Protein AF-0000000080754321 (afdb_homodimer)

Sequence (688 aa):
MSAREPWYERDSRFIAAHQQPAGLLDLGLGRGIDSHRLLRGSGLFHEDILRGATLISPEQYLRLIDNAQRLLAADDTSFLFGQRLLPGHQGAASQALAQAGNLLEALRLLGELRALLCPLLSPRLVCDERYAYLYWLDSCGAGPSLRFLLEAHMAAATALGRRLSGERLPWRFHFRHAEPRCVEQYWVHLGEDLHFGSPCDLMRLPLDCLNRPLPQAAPTAGAVSRRQARAQLESAGPAASLLDRLYDWLLAHVREAPGLERAAEAFAMSPTTFKRKLRKHATSYQEQHDRARLHVALWLQQVKGYGNEAIASYLHFHDANNFRRSFKRWTGMPPSSLRQSLCGMSAREPWYERDSRFIAAHQQPAGLLDLGLGRGIDSHRLLRGSGLFHEDILRGATLISPEQYLRLIDNAQRLLAADDTSFLFGQRLLPGHQGAASQALAQAGNLLEALRLLGELRALLCPLLSPRLVCDERYAYLYWLDSCGAGPSLRFLLEAHMAAATALGRRLSGERLPWRFHFRHAEPRCVEQYWVHLGEDLHFGSPCDLMRLPLDCLNRPLPQAAPTAGAVSRRQARAQLESAGPAASLLDRLYDWLLAHVREAPGLERAAEAFAMSPTTFKRKLRKHATSYQEQHDRARLHVALWLQQVKGYGNEAIASYLHFHDANNFRRSFKRWTGMPPSSLRQSLCG

Solvent-accessible surface area (backbone atoms only — not comparable to full-atom values): 35772 Å² total; per-residue (Å²): 128,82,74,79,60,82,37,35,53,36,78,42,62,61,42,54,32,36,37,67,58,22,54,49,48,37,56,42,44,73,72,72,44,55,65,67,64,36,29,52,92,39,86,55,54,72,66,49,32,53,66,55,72,40,55,35,20,53,52,35,52,49,36,32,50,50,33,43,55,65,70,62,70,51,90,48,51,37,44,59,48,8,56,55,48,37,52,45,76,54,43,38,48,16,44,21,42,61,16,25,57,21,51,50,54,28,56,50,46,48,44,72,43,15,50,77,70,34,62,60,37,41,58,43,79,49,70,59,95,57,36,32,38,40,30,68,37,69,26,38,42,56,69,89,47,40,66,46,50,51,46,10,51,54,25,12,53,51,44,34,50,25,67,50,62,72,44,89,71,80,55,36,40,32,28,44,55,68,78,56,94,66,48,64,51,46,39,74,64,72,39,78,53,68,39,56,57,30,73,48,50,35,37,34,36,54,39,70,70,26,68,41,76,28,82,59,40,26,68,54,38,17,52,25,21,43,52,50,27,52,52,48,43,66,70,68,43,49,66,39,25,52,48,47,51,48,46,53,51,41,54,76,36,43,60,73,60,70,53,64,60,58,50,15,52,75,68,74,37,50,51,67,56,42,52,51,52,33,45,73,29,72,46,47,69,65,58,52,53,50,48,40,50,49,53,50,49,49,43,38,35,72,68,67,61,45,51,63,58,56,45,13,56,61,54,59,37,93,38,45,66,57,35,42,52,48,44,22,68,73,43,73,43,54,67,80,58,42,62,58,65,74,73,96,127,86,72,78,62,81,36,34,52,36,79,40,62,63,44,54,33,37,38,66,57,23,52,50,50,37,55,42,44,74,72,72,44,56,65,66,63,37,30,50,92,40,86,55,54,72,65,47,33,55,66,56,72,39,55,34,19,52,51,35,51,48,36,31,50,50,32,44,55,66,72,62,70,50,90,49,50,37,44,59,49,8,56,55,50,36,54,46,76,56,44,37,48,16,44,21,44,61,16,24,56,19,51,50,54,27,54,50,46,48,42,73,42,15,52,77,72,35,63,60,38,41,58,43,80,50,70,59,95,58,36,32,38,41,32,68,38,70,26,39,43,56,69,90,47,40,65,47,49,49,47,10,50,54,23,10,53,51,45,32,49,26,66,49,62,71,44,87,70,80,58,36,40,31,29,44,55,67,78,59,92,66,48,64,50,46,38,74,64,72,40,78,53,68,40,56,58,31,73,48,52,36,38,35,35,53,39,71,70,26,68,41,75,28,82,60,42,25,67,55,38,18,52,26,20,42,52,48,27,50,52,47,42,66,70,67,42,50,64,40,26,51,49,48,51,48,48,53,51,42,55,76,36,46,59,73,60,70,53,64,60,57,52,15,51,74,69,74,39,50,52,68,56,41,52,51,54,33,44,72,28,72,47,45,68,65,59,53,50,51,47,43,51,48,53,50,48,49,43,38,36,72,69,68,61,44,51,63,57,56,45,13,55,62,53,60,37,94,38,44,64,58,35,43,53,48,44,23,69,73,43,72,43,55,69,81,59,42,63,57,64,75,74,96

Organism: Azotobacter vinelandii (strain DJ / ATCC BAA-1303) (NCBI:txid322710)

Nearest PDB structures (foldseek):
  5chh-assembly1_A  TM=4.854E-01  e=9.486E-11  Pseudomonas aeruginosa
  3mkl-assembly2_B  TM=9.038E-01  e=7.976E-05  Escherichia coli K-12
  3mkl-assembly1_A  TM=8.830E-01  e=1.385E-04  Escherichia coli K-12
  6p7r-assembly1_A  TM=6.945E-01  e=2.415E-03  Vibrio cholerae
  4mlo-assembly1_A  TM=4.747E-01  e=1.976E-03  Vibrio cholerae

Secondary structure (DSSP, 8-state):
-----SSB-TT---EETTTHHHHHHHHHHHTT--HHHHTTTTT--HHHHHTS--EE-HHHHHHHHHHHHHHH--TTHHHHHHTTTSSTT-THHHHHHHT-SBHHHHHHHHHHTHHHH-TTEEEEEEE-SSEEEEEEEESS--GGGHHHHHHHHHHHHHHHHHHHHSS----EEE-SSPPPTTHHHHHHHT-S-EE-S-SS-EEEEEHHHHHSBPTT--HHHHHHHHHHHHHHHHHHS-SSBHHHHHHHHHHHTTTT---HHHHHHHTTS-HHHHHHHHHHTT--HHHHHHHHHHHHHHHHHHTT---HHHHHHHTT-SSHHHHHHHHHHHHSS-THHHHHHHH-/-----SSB-TT---EETTTHHHHHHHHHHHTT--HHHHTTTTT--HHHHHTS--EE-HHHHHHHHHHHHHHH--TTHHHHHHTTTSSTT-THHHHHHHT-SBHHHHHHHHHHTHHHH-TTEEEEEEE-SSEEEEEEEESS--GGGHHHHHHHHHHHHHHHHHHHHSS----EEE-SSPPPTTHHHHHHHT-S-EE-S-SS-EEEEEHHHHHSBPTT--HHHHHHHHHHHHHHHHHHS-SSBHHHHHHHHHHHTTTT---HHHHHHHTTS-HHHHHHHHHHTT--HHHHHHHHHHHHHHHHHHTS---HHHHHHHTT-SSHHHHHHHHHHHHSS-THHHHHHH--

pLDDT: mean 91.53, std 8.76, range [32.69, 97.94]

Radius of gyration: 29.68 Å; Cα contacts (8 Å, |Δi|>4): 1137; chains: 2; bounding box: 52×94×69 Å

Structure (mmCIF, N/CA/C/O backbone):
data_AF-0000000080754321-model_v1
#
loop_
_entity.id
_entity.type
_entity.pdbx_description
1 polymer 'Transcriptional regulator, AraC family'
#
loop_
_atom_site.group_PDB
_atom_site.id
_atom_site.type_symbol
_atom_site.label_atom_id
_atom_site.label_alt_id
_atom_site.label_comp_id
_atom_site.label_asym_id
_atom_site.label_entity_id
_atom_site.label_seq_id
_atom_site.pdbx_PDB_ins_code
_atom_site.Cartn_x
_atom_site.Cartn_y
_atom_site.Cartn_z
_atom_site.occupancy
_atom_site.B_iso_or_equiv
_atom_site.auth_seq_id
_atom_site.auth_comp_id
_atom_site.auth_asym_id
_atom_site.auth_atom_id
_atom_site.pdbx_PDB_model_num
ATOM 1 N N . MET A 1 1 ? 10.539 7.031 37.094 1 33 1 MET A N 1
ATOM 2 C CA . MET A 1 1 ? 10.281 6.637 35.719 1 33 1 MET A CA 1
ATOM 3 C C . MET A 1 1 ? 9.648 7.781 34.938 1 33 1 MET A C 1
ATOM 5 O O . MET A 1 1 ? 8.594 8.297 35.312 1 33 1 MET A O 1
ATOM 9 N N . SER A 1 2 ? 10.305 8.711 34.438 1 42.03 2 SER A N 1
ATOM 10 C CA . SER A 1 2 ? 9.867 10.008 33.906 1 42.03 2 SER A CA 1
ATOM 11 C C . SER A 1 2 ? 8.648 9.867 33 1 42.03 2 SER A C 1
ATOM 13 O O . SER A 1 2 ? 8.625 9.023 32.125 1 42.03 2 SER A O 1
ATOM 15 N N . ALA A 1 3 ? 7.582 10.055 33.438 1 51.84 3 ALA A N 1
ATOM 16 C CA . ALA A 1 3 ? 6.254 9.891 32.875 1 51.84 3 ALA A CA 1
ATOM 17 C C . ALA A 1 3 ? 6.238 10.344 31.406 1 51.84 3 ALA A C 1
ATOM 19 O O . ALA A 1 3 ? 6.703 11.438 31.078 1 51.84 3 ALA A O 1
ATOM 20 N N . ARG A 1 4 ? 6.25 9.469 30.469 1 64.88 4 ARG A N 1
ATOM 21 C CA . ARG A 1 4 ? 6.172 9.719 29.031 1 64.88 4 ARG A CA 1
ATOM 22 C C . ARG A 1 4 ? 5.137 10.797 28.719 1 64.88 4 ARG A C 1
ATOM 24 O O . ARG A 1 4 ? 3.988 10.711 29.156 1 64.88 4 ARG A O 1
ATOM 31 N N . GLU A 1 5 ? 5.637 11.992 28.281 1 77.94 5 GLU A N 1
ATOM 32 C CA . GLU A 1 5 ? 4.754 13.102 27.938 1 77.94 5 GLU A CA 1
ATOM 33 C C . GLU A 1 5 ? 3.664 12.656 26.953 1 77.94 5 GLU A C 1
ATOM 35 O O . GLU A 1 5 ? 3.91 11.828 26.078 1 77.94 5 GLU A O 1
ATOM 40 N N . PRO A 1 6 ? 2.469 13.117 27.141 1 88 6 PRO A N 1
ATOM 41 C CA . PRO A 1 6 ? 1.336 12.719 26.312 1 88 6 PRO A CA 1
ATOM 42 C C . PRO A 1 6 ? 1.397 13.32 24.906 1 88 6 PRO A C 1
ATOM 44 O O . PRO A 1 6 ? 0.419 13.25 24.156 1 88 6 PRO A O 1
ATOM 47 N N . TRP A 1 7 ? 2.551 14.047 24.672 1 94.81 7 TRP A N 1
ATOM 48 C CA . TRP A 1 7 ? 2.791 14.602 23.344 1 94.81 7 TRP A CA 1
ATOM 49 C C . TRP A 1 7 ? 4.23 14.359 22.891 1 94.81 7 TRP A C 1
ATOM 51 O O . TRP A 1 7 ? 5.098 14.062 23.719 1 94.81 7 TRP A O 1
ATOM 61 N N . TYR A 1 8 ? 4.418 14.391 21.594 1 95.12 8 TYR A N 1
ATOM 62 C CA . TYR A 1 8 ? 5.793 14.305 21.109 1 95.12 8 TYR A CA 1
ATOM 63 C C . TYR A 1 8 ? 6.367 15.688 20.844 1 95.12 8 TYR A C 1
ATOM 65 O O . TYR A 1 8 ? 5.621 16.641 20.625 1 95.12 8 TYR A O 1
ATOM 73 N N . GLU A 1 9 ? 7.664 15.789 20.969 1 96 9 GLU A N 1
ATOM 74 C CA . GLU A 1 9 ? 8.406 17.016 20.734 1 96 9 GLU A CA 1
ATOM 75 C C . GLU A 1 9 ? 9.445 16.844 19.625 1 96 9 GLU A C 1
ATOM 77 O O . GLU A 1 9 ? 9.484 15.805 18.969 1 96 9 GLU A O 1
ATOM 82 N N . ARG A 1 10 ? 10.148 17.891 19.391 1 95.44 10 ARG A N 1
ATOM 83 C CA . ARG A 1 10 ? 11.094 17.953 18.281 1 95.44 10 ARG A CA 1
ATOM 84 C C . ARG A 1 10 ? 12.195 16.922 18.438 1 95.44 10 ARG A C 1
ATOM 86 O O . ARG A 1 10 ? 12.742 16.422 17.453 1 95.44 10 ARG A O 1
ATOM 93 N N . ASP A 1 11 ? 12.508 16.422 19.641 1 94.81 11 ASP A N 1
ATOM 94 C CA . ASP A 1 11 ? 13.594 15.484 19.891 1 94.81 11 ASP A CA 1
ATOM 95 C C . ASP A 1 11 ? 13.047 14.086 20.203 1 94.81 11 ASP A C 1
ATOM 97 O O . ASP A 1 11 ? 13.812 13.18 20.531 1 94.81 11 ASP A O 1
ATOM 101 N N . SER A 1 12 ? 11.711 13.906 20.156 1 95.12 12 SER A N 1
ATOM 102 C CA . SER A 1 12 ? 11.117 12.602 20.406 1 95.12 12 SER A CA 1
ATOM 103 C C . SER A 1 12 ? 11.391 11.641 19.25 1 95.12 12 SER A C 1
ATOM 105 O O . SER A 1 12 ? 11.07 11.938 18.094 1 95.12 12 SER A O 1
ATOM 107 N N . ARG A 1 13 ? 11.984 10.523 19.531 1 94.69 13 ARG A N 1
ATOM 108 C CA . ARG A 1 13 ? 12.297 9.547 18.484 1 94.69 13 ARG A CA 1
ATOM 109 C C . ARG A 1 13 ? 11.141 8.578 18.266 1 94.69 13 ARG A C 1
ATOM 111 O O . ARG A 1 13 ? 10.984 7.613 19.016 1 94.69 13 ARG A O 1
ATOM 118 N N . PHE A 1 14 ? 10.305 8.836 17.25 1 93.62 14 PHE A N 1
ATOM 119 C CA . PHE A 1 14 ? 9.148 7.977 17.016 1 93.62 14 PHE A CA 1
ATOM 120 C C . PHE A 1 14 ? 8.898 7.777 15.531 1 93.62 14 PHE A C 1
ATOM 122 O O . PHE A 1 14 ? 8.055 6.973 15.141 1 93.62 14 PHE A O 1
ATOM 129 N N . ILE A 1 15 ? 9.594 8.531 14.672 1 94.62 15 ILE A N 1
ATOM 130 C CA . ILE A 1 15 ? 9.398 8.445 13.227 1 94.62 15 ILE A CA 1
ATOM 131 C C . ILE A 1 15 ? 10.227 7.297 12.656 1 94.62 15 ILE A C 1
ATOM 133 O O . ILE A 1 15 ? 11.438 7.234 12.867 1 94.62 15 ILE A O 1
ATOM 137 N N . ALA A 1 16 ? 9.586 6.426 11.992 1 92.94 16 ALA A N 1
ATOM 138 C CA . ALA A 1 16 ? 10.312 5.324 11.359 1 92.94 16 ALA A CA 1
ATOM 139 C C . ALA A 1 16 ? 11.203 5.824 10.227 1 92.94 16 ALA A C 1
ATOM 141 O O . ALA A 1 16 ? 10.703 6.32 9.219 1 92.94 16 ALA A O 1
ATOM 142 N N . ALA A 1 17 ? 12.5 5.586 10.289 1 95 17 ALA A N 1
ATOM 143 C CA . ALA A 1 17 ? 13.469 6.125 9.336 1 95 17 ALA A CA 1
ATOM 144 C C . ALA A 1 17 ? 13.289 5.492 7.957 1 95 17 ALA A C 1
ATOM 146 O O . ALA A 1 17 ? 13.586 6.121 6.938 1 95 17 ALA A O 1
ATOM 147 N N . HIS A 1 18 ? 12.75 4.289 7.93 1 93 18 HIS A N 1
ATOM 148 C CA . HIS A 1 18 ? 12.68 3.543 6.68 1 93 18 HIS A CA 1
ATOM 149 C C . HIS A 1 18 ? 11.43 3.906 5.887 1 93 18 HIS A C 1
ATOM 151 O O . HIS A 1 18 ? 11.227 3.398 4.781 1 93 18 HIS A O 1
ATOM 157 N N . GLN A 1 19 ? 10.617 4.754 6.332 1 92.44 19 GLN A N 1
ATOM 158 C CA . GLN A 1 19 ? 9.406 5.168 5.637 1 92.44 19 GLN A CA 1
ATOM 159 C C . GLN A 1 19 ? 9.617 6.492 4.906 1 92.44 19 GLN A C 1
ATOM 161 O O . GLN A 1 19 ? 10.438 6.578 3.99 1 92.44 19 GLN A O 1
ATOM 166 N N . GLN A 1 20 ? 9.094 7.602 5.379 1 94.25 20 GLN A N 1
ATOM 167 C CA . GLN A 1 20 ? 9.133 8.867 4.656 1 94.25 20 GLN A CA 1
ATOM 168 C C . GLN A 1 20 ? 10.57 9.375 4.516 1 94.25 20 GLN A C 1
ATOM 170 O O . GLN A 1 20 ? 10.984 9.789 3.432 1 94.25 20 GLN A O 1
ATOM 175 N N . PRO A 1 21 ? 11.398 9.305 5.602 1 95.69 21 PRO A N 1
ATOM 176 C CA . PRO A 1 21 ? 12.781 9.742 5.414 1 95.69 21 PRO A CA 1
ATOM 177 C C . PRO A 1 21 ? 13.508 8.945 4.336 1 95.69 21 PRO A C 1
ATOM 179 O O . PRO A 1 21 ? 14.289 9.508 3.562 1 95.69 21 PRO A O 1
ATOM 182 N N . ALA A 1 22 ? 13.242 7.66 4.281 1 94.56 22 ALA A N 1
ATOM 183 C CA . ALA A 1 22 ? 13.859 6.816 3.258 1 94.56 22 ALA A CA 1
ATOM 184 C C . ALA A 1 22 ? 13.445 7.27 1.858 1 94.56 22 ALA A C 1
ATOM 186 O O . ALA A 1 22 ? 14.234 7.18 0.915 1 94.56 22 ALA A O 1
ATOM 187 N N . GLY A 1 23 ? 12.18 7.668 1.757 1 92.94 23 GLY A N 1
ATOM 188 C CA . GLY A 1 23 ? 11.719 8.18 0.479 1 92.94 23 GLY A CA 1
ATOM 189 C C . GLY A 1 23 ? 12.492 9.398 0.007 1 92.94 23 GLY A C 1
ATOM 190 O O . GLY A 1 23 ? 12.812 9.516 -1.177 1 92.94 23 GLY A O 1
ATOM 191 N N . LEU A 1 24 ? 12.742 10.305 0.904 1 94.69 24 LEU A N 1
ATOM 192 C CA . LEU A 1 24 ? 13.531 11.484 0.569 1 94.69 24 LEU A CA 1
ATOM 193 C C . LEU A 1 24 ? 14.977 11.109 0.253 1 94.69 24 LEU A C 1
ATOM 195 O O . LEU A 1 24 ? 15.578 11.656 -0.671 1 94.69 24 LEU A O 1
ATOM 199 N N . LEU A 1 25 ? 15.484 10.203 1.042 1 94.75 25 LEU A N 1
ATOM 200 C CA . LEU A 1 25 ? 16.828 9.711 0.792 1 94.75 25 LEU A CA 1
ATOM 201 C C . LEU A 1 25 ? 16.938 9.117 -0.608 1 94.75 25 LEU A C 1
ATOM 203 O O . LEU A 1 25 ? 17.875 9.422 -1.346 1 94.75 25 LEU A O 1
ATOM 207 N N . ASP A 1 26 ? 15.977 8.289 -0.969 1 93.5 26 ASP A N 1
ATOM 208 C CA . ASP A 1 26 ? 15.969 7.637 -2.275 1 93.5 26 ASP A CA 1
ATOM 209 C C . ASP A 1 26 ? 15.898 8.664 -3.402 1 93.5 26 ASP A C 1
ATOM 211 O O . ASP A 1 26 ? 16.516 8.484 -4.453 1 93.5 26 ASP A O 1
ATOM 215 N N . LEU A 1 27 ? 15.109 9.711 -3.215 1 92.12 27 LEU A N 1
ATOM 216 C CA . LEU A 1 27 ? 15.039 10.781 -4.199 1 92.12 27 LEU A CA 1
ATOM 217 C C . LEU A 1 27 ? 16.406 11.414 -4.422 1 92.12 27 LEU A C 1
ATOM 219 O O . LEU A 1 27 ? 16.812 11.656 -5.562 1 92.12 27 LEU A O 1
ATOM 223 N N . GLY A 1 28 ? 17.141 11.695 -3.326 1 93.38 28 GLY A N 1
ATOM 224 C CA . GLY A 1 28 ? 18.484 12.242 -3.439 1 93.38 28 GLY A CA 1
ATOM 225 C C . GLY A 1 28 ? 19.469 11.297 -4.109 1 93.38 28 GLY A C 1
ATOM 226 O O . GLY A 1 28 ? 20.234 11.703 -4.984 1 93.38 28 GLY A O 1
ATOM 227 N N . LEU A 1 29 ? 19.375 10.016 -3.697 1 91.75 29 LEU A N 1
ATOM 228 C CA . LEU A 1 29 ? 20.25 9 -4.285 1 91.75 29 LEU A CA 1
ATOM 229 C C . LEU A 1 29 ? 20 8.875 -5.781 1 91.75 29 LEU A C 1
ATOM 231 O O . LEU A 1 29 ? 20.938 8.734 -6.562 1 91.75 29 LEU A O 1
ATOM 235 N N . GLY A 1 30 ? 18.766 8.938 -6.102 1 88.38 30 GLY A N 1
ATOM 236 C CA . GLY A 1 30 ? 18.391 8.836 -7.504 1 88.38 30 GLY A CA 1
ATOM 237 C C . GLY A 1 30 ? 18.953 9.961 -8.352 1 88.38 30 GLY A C 1
ATOM 238 O O . GLY A 1 30 ? 19.125 9.812 -9.562 1 88.38 30 GLY A O 1
ATOM 239 N N . ARG A 1 31 ? 19.297 11.07 -7.75 1 90.31 31 ARG A N 1
ATOM 240 C CA . ARG A 1 31 ? 19.859 12.227 -8.453 1 90.31 31 ARG A CA 1
ATOM 241 C C . ARG A 1 31 ? 21.375 12.273 -8.305 1 90.31 31 ARG A C 1
ATOM 243 O O . ARG A 1 31 ? 22 13.312 -8.555 1 90.31 31 ARG A O 1
ATOM 250 N N . GLY A 1 32 ? 21.938 11.242 -7.746 1 91.25 32 GLY A N 1
ATOM 251 C CA . GLY A 1 32 ? 23.375 11.086 -7.711 1 91.25 32 GLY A CA 1
ATOM 252 C C . GLY A 1 32 ? 24.016 11.656 -6.457 1 91.25 32 GLY A C 1
ATOM 253 O O . GLY A 1 32 ? 25.234 11.797 -6.383 1 91.25 32 GLY A O 1
ATOM 254 N N . ILE A 1 33 ? 23.234 12.023 -5.48 1 94.88 33 ILE A N 1
ATOM 255 C CA . ILE A 1 33 ? 23.781 12.578 -4.246 1 94.88 33 ILE A CA 1
ATOM 256 C C . ILE A 1 33 ? 24.141 11.438 -3.293 1 94.88 33 ILE A C 1
ATOM 258 O O . ILE A 1 33 ? 23.391 10.477 -3.145 1 94.88 33 ILE A O 1
ATOM 262 N N . ASP A 1 34 ? 25.266 11.602 -2.637 1 95.06 34 ASP A N 1
ATOM 263 C CA . ASP A 1 34 ? 25.75 10.602 -1.698 1 95.06 34 ASP A CA 1
ATOM 264 C C . ASP A 1 34 ? 24.906 10.586 -0.423 1 95.06 34 ASP A C 1
ATOM 266 O O . ASP A 1 34 ? 24.547 11.641 0.099 1 95.06 34 ASP A O 1
ATOM 270 N N . SER A 1 35 ? 24.719 9.352 0.048 1 94.81 35 SER A N 1
ATOM 271 C CA . SER A 1 35 ? 23.922 9.203 1.251 1 94.81 35 SER A CA 1
ATOM 272 C C . SER A 1 35 ? 24.547 9.906 2.441 1 94.81 35 SER A C 1
ATOM 274 O O . SER A 1 35 ? 23.859 10.492 3.271 1 94.81 35 SER A O 1
ATOM 276 N N . HIS A 1 36 ? 25.812 9.938 2.531 1 95.69 36 HIS A N 1
ATOM 277 C CA . HIS A 1 36 ? 26.516 10.578 3.635 1 95.69 36 HIS A CA 1
ATOM 278 C C . HIS A 1 36 ? 26.266 12.086 3.65 1 95.69 36 HIS A C 1
ATOM 280 O O . HIS A 1 36 ? 26.156 12.688 4.719 1 95.69 36 HIS A O 1
ATOM 286 N N . ARG A 1 37 ? 26.219 12.617 2.51 1 96.75 37 ARG A N 1
ATOM 287 C CA . ARG A 1 37 ? 25.969 14.047 2.418 1 96.75 37 ARG A CA 1
ATOM 288 C C . ARG A 1 37 ? 24.531 14.383 2.812 1 96.75 37 ARG A C 1
ATOM 290 O O . ARG A 1 37 ? 24.297 15.367 3.512 1 96.75 37 ARG A O 1
ATOM 297 N N . LEU A 1 38 ? 23.625 13.547 2.383 1 96.25 38 LEU A N 1
ATOM 298 C CA . LEU A 1 38 ? 22.219 13.758 2.678 1 96.25 38 LEU A CA 1
ATOM 299 C C . LEU A 1 38 ? 21.953 13.625 4.172 1 96.25 38 LEU A C 1
ATOM 301 O O . LEU A 1 38 ? 21.078 14.305 4.715 1 96.25 38 LEU A O 1
ATOM 305 N N . LEU A 1 39 ? 22.781 12.758 4.812 1 97.06 39 LEU A N 1
ATOM 306 C CA . LEU A 1 39 ? 22.5 12.438 6.207 1 97.06 39 LEU A CA 1
ATOM 307 C C . LEU A 1 39 ? 23.453 13.195 7.133 1 97.06 39 LEU A C 1
ATOM 309 O O . LEU A 1 39 ? 23.406 13.008 8.352 1 97.06 39 LEU A O 1
ATOM 313 N N . ARG A 1 40 ? 24.172 14.07 6.562 1 96.56 40 ARG A N 1
ATOM 314 C CA . ARG A 1 40 ? 25.156 14.805 7.352 1 96.56 40 ARG A CA 1
ATOM 315 C C . ARG A 1 40 ? 24.484 15.602 8.461 1 96.56 40 ARG A C 1
ATOM 317 O O . ARG A 1 40 ? 23.5 16.328 8.211 1 96.56 40 ARG A O 1
ATOM 324 N N . GLY A 1 41 ? 24.969 15.422 9.688 1 95.75 41 GLY A N 1
ATOM 325 C CA . GLY A 1 41 ? 24.469 16.203 10.812 1 95.75 41 GLY A CA 1
ATOM 326 C C . GLY A 1 41 ? 23.234 15.602 11.461 1 95.75 41 GLY A C 1
ATOM 327 O O . GLY A 1 41 ? 22.75 16.094 12.477 1 95.75 41 GLY A O 1
ATOM 328 N N . SER A 1 42 ? 22.656 14.516 10.883 1 94.19 42 SER A N 1
ATOM 329 C CA . SER A 1 42 ? 21.453 13.891 11.422 1 94.19 42 SER A CA 1
ATOM 330 C C . SER A 1 42 ? 21.797 12.828 12.461 1 94.19 42 SER A C 1
ATOM 332 O O . SER A 1 42 ? 20.922 12.383 13.211 1 94.19 42 SER A O 1
ATOM 334 N N . GLY A 1 43 ? 23.031 12.414 12.469 1 93.75 43 GLY A N 1
ATOM 335 C CA . GLY A 1 43 ? 23.438 11.32 13.344 1 93.75 43 GLY A CA 1
ATOM 336 C C . GLY A 1 43 ? 23.031 9.953 12.812 1 93.75 43 GLY A C 1
ATOM 337 O O . GLY A 1 43 ? 23.078 8.961 13.539 1 93.75 43 GLY A O 1
ATOM 338 N N . LEU A 1 44 ? 22.609 9.93 11.617 1 93.94 44 LEU A N 1
ATOM 339 C CA . LEU A 1 44 ? 22.156 8.688 11.008 1 93.94 44 LEU A CA 1
ATOM 340 C C . LEU A 1 44 ? 23.094 8.266 9.883 1 93.94 44 LEU A C 1
ATOM 342 O O . LEU A 1 44 ? 23.719 9.109 9.242 1 93.94 44 LEU A O 1
ATOM 346 N N . PHE A 1 45 ? 23.219 6.965 9.727 1 94.38 45 PHE A N 1
ATOM 347 C CA . PHE A 1 45 ? 23.844 6.375 8.555 1 94.38 45 PHE A CA 1
ATOM 348 C C . PHE A 1 45 ? 22.828 5.613 7.715 1 94.38 45 PHE A C 1
ATOM 350 O O . PHE A 1 45 ? 21.766 5.238 8.211 1 94.38 45 PHE A O 1
ATOM 357 N N . HIS A 1 46 ? 23.234 5.48 6.473 1 94.56 46 HIS A N 1
ATOM 358 C CA . HIS A 1 46 ? 22.344 4.785 5.559 1 94.56 46 HIS A CA 1
ATOM 359 C C . HIS A 1 46 ? 22 3.396 6.078 1 94.56 46 HIS A C 1
ATOM 361 O O . HIS A 1 46 ? 20.844 2.955 5.965 1 94.56 46 HIS A O 1
ATOM 367 N N . GLU A 1 47 ? 22.844 2.742 6.711 1 93.44 47 GLU A N 1
ATOM 368 C CA . GLU A 1 47 ? 22.672 1.394 7.238 1 93.44 47 GLU A CA 1
ATOM 369 C C . GLU A 1 47 ? 21.609 1.37 8.336 1 93.44 47 GLU A C 1
ATOM 371 O O . GLU A 1 47 ? 20.906 0.37 8.516 1 93.44 47 GLU A O 1
ATOM 376 N N . ASP A 1 48 ? 21.562 2.436 9.062 1 94.12 48 ASP A N 1
ATOM 377 C CA . ASP A 1 48 ? 20.547 2.531 10.109 1 94.12 48 ASP A CA 1
ATOM 378 C C . ASP A 1 48 ? 19.141 2.477 9.516 1 94.12 48 ASP A C 1
ATOM 380 O O . ASP A 1 48 ? 18.234 1.88 10.109 1 94.12 48 ASP A O 1
ATOM 384 N N . ILE A 1 49 ? 19.016 3.061 8.391 1 94.06 49 ILE A N 1
ATOM 385 C CA . ILE A 1 49 ? 17.719 3.088 7.715 1 94.06 49 ILE A CA 1
ATOM 386 C C . ILE A 1 49 ? 17.422 1.71 7.133 1 94.06 49 ILE A C 1
ATOM 388 O O . ILE A 1 49 ? 16.297 1.217 7.25 1 94.06 49 ILE A O 1
ATOM 392 N N . LEU A 1 50 ? 18.422 1.053 6.676 1 91.88 50 LEU A N 1
ATOM 393 C CA . LEU A 1 50 ? 18.281 -0.242 6.02 1 91.88 50 LEU A CA 1
ATOM 394 C C . LEU A 1 50 ? 17.922 -1.326 7.035 1 91.88 50 LEU A C 1
ATOM 396 O O . LEU A 1 50 ? 17.344 -2.354 6.676 1 91.88 50 LEU A O 1
ATOM 400 N N . ARG A 1 51 ? 18.188 -1.05 8.312 1 90.75 51 ARG A N 1
ATOM 401 C CA . ARG A 1 51 ? 17.859 -2.01 9.359 1 90.75 51 ARG A CA 1
ATOM 402 C C . ARG A 1 51 ? 16.359 -2.141 9.539 1 90.75 51 ARG A C 1
ATOM 404 O O . ARG A 1 51 ? 15.867 -3.168 10.008 1 90.75 51 ARG A O 1
ATOM 411 N N . GLY A 1 52 ? 15.648 -1.087 9.258 1 89.94 52 GLY A N 1
ATOM 412 C CA . GLY A 1 52 ? 14.195 -1.161 9.227 1 89.94 52 GLY A CA 1
ATOM 413 C C . GLY A 1 52 ? 13.562 -0.968 10.594 1 89.94 52 GLY A C 1
ATOM 414 O O . GLY A 1 52 ? 12.336 -1.047 10.727 1 89.94 52 GLY A O 1
ATOM 415 N N . ALA A 1 53 ? 14.375 -0.656 11.555 1 90.5 53 ALA A N 1
ATOM 416 C CA . ALA A 1 53 ? 13.82 -0.551 12.906 1 90.5 53 ALA A CA 1
ATOM 417 C C . ALA A 1 53 ? 14.195 0.777 13.555 1 90.5 53 ALA A C 1
ATOM 419 O O . ALA A 1 53 ? 13.734 1.094 14.648 1 90.5 53 ALA A O 1
ATOM 420 N N . THR A 1 54 ? 14.93 1.57 12.859 1 94.38 54 THR A N 1
ATOM 421 C CA . THR A 1 54 ? 15.461 2.799 13.438 1 94.38 54 THR A CA 1
ATOM 422 C C . THR A 1 54 ? 14.375 3.867 13.523 1 94.38 54 THR A C 1
ATOM 424 O O . THR A 1 54 ? 13.688 4.137 12.539 1 94.38 54 THR A O 1
ATOM 427 N N . LEU A 1 55 ? 14.203 4.418 14.688 1 94.75 55 LEU A N 1
ATOM 428 C CA . LEU A 1 55 ? 13.328 5.566 14.891 1 94.75 55 LEU A CA 1
ATOM 429 C C . LEU A 1 55 ? 14.141 6.855 14.992 1 94.75 55 LEU A C 1
ATOM 431 O O . LEU A 1 55 ? 15.203 6.879 15.602 1 94.75 55 LEU A O 1
ATOM 435 N N . ILE A 1 56 ? 13.617 7.855 14.352 1 96.44 56 ILE A N 1
ATOM 436 C CA . ILE A 1 56 ? 14.32 9.133 14.383 1 96.44 56 ILE A CA 1
ATOM 437 C C . ILE A 1 56 ? 13.391 10.219 14.922 1 96.44 56 ILE A C 1
ATOM 439 O O . ILE A 1 56 ? 12.172 10.016 15.016 1 96.44 56 ILE A O 1
ATOM 443 N N . SER A 1 57 ? 13.992 11.344 15.336 1 96.62 57 SER A N 1
ATOM 444 C CA . SER A 1 57 ? 13.242 12.484 15.844 1 96.62 57 SER A CA 1
ATOM 445 C C . SER A 1 57 ? 12.867 13.445 14.711 1 96.62 57 SER A C 1
ATOM 447 O O . SER A 1 57 ? 13.461 13.406 13.633 1 96.62 57 SER A O 1
ATOM 449 N N . PRO A 1 58 ? 11.828 14.258 14.961 1 97.06 58 PRO A N 1
ATOM 450 C CA . PRO A 1 58 ? 11.531 15.328 14 1 97.06 58 PRO A CA 1
ATOM 451 C C . PRO A 1 58 ? 12.758 16.188 13.68 1 97.06 58 PRO A C 1
ATOM 453 O O . PRO A 1 58 ? 12.945 16.594 12.531 1 97.06 58 PRO A O 1
ATOM 456 N N . GLU A 1 59 ? 13.57 16.406 14.633 1 96.69 59 GLU A N 1
ATOM 457 C CA . GLU A 1 59 ? 14.773 17.203 14.438 1 96.69 59 GLU A CA 1
ATOM 458 C C . GLU A 1 59 ? 15.711 16.547 13.43 1 96.69 59 GLU A C 1
ATOM 460 O O . GLU A 1 59 ? 16.266 17.219 12.547 1 96.69 59 GLU A O 1
ATOM 465 N N . GLN A 1 60 ? 15.883 15.281 13.57 1 97.19 60 GLN A N 1
ATOM 466 C CA . GLN A 1 60 ? 16.719 14.523 12.648 1 97.19 60 GLN A CA 1
ATOM 467 C C . GLN A 1 60 ? 16.125 14.492 11.25 1 97.19 60 GLN A C 1
ATOM 469 O O . GLN A 1 60 ? 16.828 14.625 10.25 1 97.19 60 GLN A O 1
ATOM 474 N N . TYR A 1 61 ? 14.867 14.32 11.203 1 97.44 61 TYR A N 1
ATOM 475 C CA . TYR A 1 61 ? 14.164 14.32 9.93 1 97.44 61 TYR A CA 1
ATOM 476 C C . TYR A 1 61 ? 14.281 15.68 9.242 1 97.44 61 TYR A C 1
ATOM 478 O O . TYR A 1 61 ? 14.547 15.75 8.039 1 97.44 61 TYR A O 1
ATOM 486 N N . LEU A 1 62 ? 14.133 16.75 9.977 1 97.38 62 LEU A N 1
ATOM 487 C CA . LEU A 1 62 ? 14.258 18.109 9.445 1 97.38 62 LEU A CA 1
ATOM 488 C C . LEU A 1 62 ? 15.68 18.359 8.938 1 97.38 62 LEU A C 1
ATOM 490 O O . LEU A 1 62 ? 15.867 19.062 7.945 1 97.38 62 LEU A O 1
ATOM 494 N N . ARG A 1 63 ? 16.625 17.797 9.609 1 97 63 ARG A N 1
ATOM 495 C CA . ARG A 1 63 ? 18 17.922 9.156 1 97 63 ARG A CA 1
ATOM 496 C C . ARG A 1 63 ? 18.188 17.281 7.785 1 97 63 ARG A C 1
ATOM 498 O O . ARG A 1 63 ? 18.844 17.844 6.914 1 97 63 ARG A O 1
ATOM 505 N N . LEU A 1 64 ? 17.594 16.109 7.625 1 96.88 64 LEU A N 1
ATOM 506 C CA . LEU A 1 64 ? 17.625 15.445 6.332 1 96.88 64 LEU A CA 1
ATOM 507 C C . LEU A 1 64 ? 16.953 16.297 5.262 1 96.88 64 LEU A C 1
ATOM 509 O O . LEU A 1 64 ? 17.469 16.422 4.148 1 96.88 64 LEU A O 1
ATOM 513 N N . ILE A 1 65 ? 15.844 16.891 5.582 1 96.88 65 ILE A N 1
ATOM 514 C CA . ILE A 1 65 ? 15.102 17.734 4.648 1 96.88 65 ILE A CA 1
ATOM 515 C C . ILE A 1 65 ? 15.945 18.953 4.27 1 96.88 65 ILE A C 1
ATOM 517 O O . ILE A 1 65 ? 16.047 19.297 3.092 1 96.88 65 ILE A O 1
ATOM 521 N N . ASP A 1 66 ? 16.547 19.516 5.246 1 95.62 66 ASP A N 1
ATOM 522 C CA . ASP A 1 66 ? 17.406 20.672 5.004 1 95.62 66 ASP A CA 1
ATOM 523 C C . ASP A 1 66 ? 18.562 20.312 4.062 1 95.62 66 ASP A C 1
ATOM 525 O O . ASP A 1 66 ? 18.844 21.047 3.117 1 95.62 66 ASP A O 1
ATOM 529 N N . ASN A 1 67 ? 19.203 19.203 4.316 1 96.25 67 ASN A N 1
ATOM 530 C CA . ASN A 1 67 ? 20.281 18.734 3.463 1 96.25 67 ASN A CA 1
ATOM 531 C C . ASN A 1 67 ? 19.812 18.484 2.035 1 96.25 67 ASN A C 1
ATOM 533 O O . ASN A 1 67 ? 20.469 18.891 1.077 1 96.25 67 ASN A O 1
ATOM 537 N N . ALA A 1 68 ? 18.656 17.828 1.952 1 95.12 68 ALA A N 1
ATOM 538 C CA . ALA A 1 68 ? 18.109 17.5 0.634 1 95.12 68 ALA A CA 1
ATOM 539 C C . ALA A 1 68 ? 17.812 18.766 -0.157 1 95.12 68 ALA A C 1
ATOM 541 O O . ALA A 1 68 ? 18.109 18.844 -1.352 1 95.12 68 ALA A O 1
ATOM 542 N N . GLN A 1 69 ? 17.234 19.734 0.507 1 92.75 69 GLN A N 1
ATOM 543 C CA . GLN A 1 69 ? 16.906 21 -0.136 1 92.75 69 GLN A CA 1
ATOM 544 C C . GLN A 1 69 ? 18.172 21.688 -0.66 1 92.75 69 GLN A C 1
ATOM 546 O O . GLN A 1 69 ? 18.172 22.219 -1.776 1 92.75 69 GLN A O 1
ATOM 551 N N . ARG A 1 70 ? 19.141 21.672 0.083 1 92.38 70 ARG A N 1
ATOM 552 C CA . ARG A 1 70 ? 20.391 22.344 -0.261 1 92.38 70 ARG A CA 1
ATOM 553 C C . ARG A 1 70 ? 21.125 21.609 -1.381 1 92.38 70 ARG A C 1
ATOM 555 O O . ARG A 1 70 ? 21.625 22.25 -2.312 1 92.38 70 ARG A O 1
ATOM 562 N N . LEU A 1 71 ? 21.141 20.328 -1.348 1 94.19 71 LEU A N 1
ATOM 563 C CA . LEU A 1 71 ? 21.969 19.531 -2.234 1 94.19 71 LEU A CA 1
ATOM 564 C C . LEU A 1 71 ? 21.266 19.297 -3.57 1 94.19 71 LEU A C 1
ATOM 566 O O . LEU A 1 71 ? 21.922 19.219 -4.613 1 94.19 71 LEU A O 1
ATOM 570 N N . LEU A 1 72 ? 20 19.047 -3.57 1 88.75 72 LEU A N 1
ATOM 571 C CA . LEU A 1 72 ? 19.281 18.797 -4.809 1 88.75 72 LEU A CA 1
ATOM 572 C C . LEU A 1 72 ? 19.031 20.094 -5.582 1 88.75 72 LEU A C 1
ATOM 574 O O . LEU A 1 72 ? 19.016 20.094 -6.812 1 88.75 72 LEU A O 1
ATOM 578 N N . ALA A 1 73 ? 18.984 21.219 -4.969 1 79 73 ALA A N 1
ATOM 579 C CA . ALA A 1 73 ? 18.859 22.562 -5.531 1 79 73 ALA A CA 1
ATOM 580 C C . ALA A 1 73 ? 17.859 22.594 -6.688 1 79 73 ALA A C 1
ATOM 582 O O . ALA A 1 73 ? 18.094 23.234 -7.707 1 79 73 ALA A O 1
ATOM 583 N N . ALA A 1 74 ? 16.906 21.75 -6.719 1 85.25 74 ALA A N 1
ATOM 584 C CA . ALA A 1 74 ? 15.852 21.703 -7.734 1 85.25 74 ALA A CA 1
ATOM 585 C C . ALA A 1 74 ? 14.531 22.234 -7.176 1 85.25 74 ALA A C 1
ATOM 587 O O . ALA A 1 74 ? 14.188 21.953 -6.027 1 85.25 74 ALA A O 1
ATOM 588 N N . ASP A 1 75 ? 13.828 22.938 -7.973 1 87.62 75 ASP A N 1
ATOM 589 C CA . ASP A 1 75 ? 12.617 23.625 -7.547 1 87.62 75 ASP A CA 1
ATOM 590 C C . ASP A 1 75 ? 11.453 22.656 -7.402 1 87.62 75 ASP A C 1
ATOM 592 O O . ASP A 1 75 ? 10.422 23 -6.82 1 87.62 75 ASP A O 1
ATOM 596 N N . ASP A 1 76 ? 11.711 21.438 -7.859 1 91.62 76 ASP A N 1
ATOM 597 C CA . ASP A 1 76 ? 10.578 20.516 -7.848 1 91.62 76 ASP A CA 1
ATOM 598 C C . ASP A 1 76 ? 10.75 19.438 -6.773 1 91.62 76 ASP A C 1
ATOM 600 O O . ASP A 1 76 ? 9.938 18.516 -6.672 1 91.62 76 ASP A O 1
ATOM 604 N N . THR A 1 77 ? 11.805 19.562 -5.934 1 93.38 77 THR A N 1
ATOM 605 C CA . THR A 1 77 ? 12.141 18.516 -4.977 1 93.38 77 THR A CA 1
ATOM 606 C C . THR A 1 77 ? 11.008 18.297 -3.984 1 93.38 77 THR A C 1
ATOM 608 O O . THR A 1 77 ? 10.641 17.156 -3.689 1 93.38 77 THR A O 1
ATOM 611 N N . SER A 1 78 ? 10.461 19.391 -3.473 1 95.94 78 SER A N 1
ATOM 612 C CA . SER A 1 78 ? 9.383 19.281 -2.496 1 95.94 78 SER A CA 1
ATOM 613 C C . SER A 1 78 ? 8.172 18.578 -3.09 1 95.94 78 SER A C 1
ATOM 615 O O . SER A 1 78 ? 7.57 17.719 -2.441 1 95.94 78 SER A O 1
ATOM 617 N N . PHE A 1 79 ? 7.898 18.859 -4.395 1 96.06 79 PHE A N 1
ATOM 618 C CA . PHE A 1 79 ? 6.734 18.281 -5.051 1 96.06 79 PHE A CA 1
ATOM 619 C C . PHE A 1 79 ? 6.961 16.797 -5.348 1 96.06 79 PHE A C 1
ATOM 621 O O . PHE A 1 79 ? 6.062 15.984 -5.16 1 96.06 79 PHE A O 1
ATOM 628 N N . LEU A 1 80 ? 8.141 16.453 -5.742 1 93.25 80 LEU A N 1
ATOM 629 C CA . LEU A 1 80 ? 8.477 15.055 -6.027 1 93.25 80 LEU A CA 1
ATOM 630 C C . LEU A 1 80 ? 8.461 14.227 -4.75 1 93.25 80 LEU A C 1
ATOM 632 O O . LEU A 1 80 ? 7.98 13.086 -4.746 1 93.25 80 LEU A O 1
ATOM 636 N N . PHE A 1 81 ? 9 14.789 -3.723 1 94.94 81 PHE A N 1
ATOM 637 C CA . PHE A 1 81 ? 8.93 14.141 -2.418 1 94.94 81 PHE A CA 1
ATOM 638 C C . PHE A 1 81 ? 7.484 13.953 -1.979 1 94.94 81 PHE A C 1
ATOM 640 O O . PHE A 1 81 ? 7.113 12.891 -1.491 1 94.94 81 PHE A O 1
ATOM 647 N N . GLY A 1 82 ? 6.656 14.961 -2.166 1 96.44 82 GLY A N 1
ATOM 648 C CA . GLY A 1 82 ? 5.25 14.914 -1.801 1 96.44 82 GLY A CA 1
ATOM 649 C C . GLY A 1 82 ? 4.496 13.773 -2.461 1 96.44 82 GLY A C 1
ATOM 650 O O . GLY A 1 82 ? 3.643 13.148 -1.836 1 96.44 82 GLY A O 1
ATOM 651 N N . GLN A 1 83 ? 4.824 13.484 -3.654 1 91.94 83 GLN A N 1
ATOM 652 C CA . GLN A 1 83 ? 4.145 12.445 -4.426 1 91.94 83 GLN A CA 1
ATOM 653 C C . GLN A 1 83 ? 4.406 11.062 -3.836 1 91.94 83 GLN A C 1
ATOM 655 O O . GLN A 1 83 ? 3.672 10.117 -4.121 1 91.94 83 GLN A O 1
ATOM 660 N N . ARG A 1 84 ? 5.352 10.992 -2.955 1 90.69 84 ARG A N 1
ATOM 661 C CA . ARG A 1 84 ? 5.727 9.703 -2.377 1 90.69 84 ARG A CA 1
ATOM 662 C C . ARG A 1 84 ? 5.176 9.555 -0.962 1 90.69 84 ARG A C 1
ATOM 664 O O . ARG A 1 84 ? 5.238 8.477 -0.376 1 90.69 84 ARG A O 1
ATOM 671 N N . LEU A 1 85 ? 4.598 10.578 -0.489 1 95.06 85 LEU A N 1
ATOM 672 C CA . LEU A 1 85 ? 4.262 10.617 0.93 1 95.06 85 LEU A CA 1
ATOM 673 C C . LEU A 1 85 ? 2.969 9.852 1.2 1 95.06 85 LEU A C 1
ATOM 675 O O . LEU A 1 85 ? 2.875 9.109 2.178 1 95.06 85 LEU A O 1
ATOM 679 N N . LEU A 1 86 ? 1.976 10.086 0.263 1 94.19 86 LEU A N 1
ATOM 680 C CA . LEU A 1 86 ? 0.672 9.477 0.514 1 94.19 86 LEU A CA 1
ATOM 681 C C . LEU A 1 86 ? 0.205 8.672 -0.695 1 94.19 86 LEU A C 1
ATOM 683 O O . LEU A 1 86 ? 0.368 9.109 -1.837 1 94.19 86 LEU A O 1
ATOM 687 N N . PRO A 1 87 ? -0.399 7.445 -0.573 1 90.12 87 PRO A N 1
ATOM 688 C CA . PRO A 1 87 ? -0.642 6.883 0.758 1 90.12 87 PRO A CA 1
ATOM 689 C C . PRO A 1 87 ? 0.635 6.383 1.43 1 90.12 87 PRO A C 1
ATOM 691 O O . PRO A 1 87 ? 0.648 6.145 2.641 1 90.12 87 PRO A O 1
ATOM 694 N N . GLY A 1 88 ? 1.649 6.293 0.589 1 87.62 88 GLY A N 1
ATOM 695 C CA . GLY A 1 88 ? 2.963 5.945 1.108 1 87.62 88 GLY A CA 1
ATOM 696 C C . GLY A 1 88 ? 3.074 4.488 1.52 1 87.62 88 GLY A C 1
ATOM 697 O O . GLY A 1 88 ? 2.393 3.627 0.961 1 87.62 88 GLY A O 1
ATOM 698 N N . HIS A 1 89 ? 4.074 4.23 2.377 1 83.88 89 HIS A N 1
ATOM 699 C CA . HIS A 1 89 ? 4.41 2.873 2.797 1 83.88 89 HIS A CA 1
ATOM 700 C C . HIS A 1 89 ? 4.355 2.736 4.312 1 83.88 89 HIS A C 1
ATOM 702 O O . HIS A 1 89 ? 5.215 2.092 4.914 1 83.88 89 HIS A O 1
ATOM 708 N N . GLN A 1 90 ? 3.303 3.369 4.812 1 87.06 90 GLN A N 1
ATOM 709 C CA . GLN A 1 90 ? 3.176 3.428 6.262 1 87.06 90 GLN A CA 1
ATOM 710 C C . GLN A 1 90 ? 2.33 2.271 6.789 1 87.06 90 GLN A C 1
ATOM 712 O O . GLN A 1 90 ? 1.574 2.434 7.75 1 87.06 90 GLN A O 1
ATOM 717 N N . GLY A 1 91 ? 2.33 1.173 6.047 1 88.19 91 GLY A N 1
ATOM 718 C CA . GLY A 1 91 ? 1.642 -0.018 6.516 1 88.19 91 GLY A CA 1
ATOM 719 C C . GLY A 1 91 ? 0.135 0.148 6.574 1 88.19 91 GLY A C 1
ATOM 720 O O . GLY A 1 91 ? -0.487 0.565 5.594 1 88.19 91 GLY A O 1
ATOM 721 N N . ALA A 1 92 ? -0.348 -0.135 7.891 1 91.31 92 ALA A N 1
ATOM 722 C CA . ALA A 1 92 ? -1.798 -0.138 8.062 1 91.31 92 ALA A CA 1
ATOM 723 C C . ALA A 1 92 ? -2.381 1.253 7.836 1 91.31 92 ALA A C 1
ATOM 725 O O . ALA A 1 92 ? -3.498 1.389 7.332 1 91.31 92 ALA A O 1
ATOM 726 N N . ALA A 1 93 ? -1.63 2.246 8.141 1 94.19 93 ALA A N 1
ATOM 727 C CA . ALA A 1 93 ? -2.121 3.611 7.973 1 94.19 93 ALA A CA 1
ATOM 728 C C . ALA A 1 93 ? -2.279 3.955 6.492 1 94.19 93 ALA A C 1
ATOM 730 O O . ALA A 1 93 ? -3.289 4.535 6.09 1 94.19 93 ALA A O 1
ATOM 731 N N . SER A 1 94 ? -1.291 3.609 5.738 1 94.31 94 SER A N 1
ATOM 732 C CA . SER A 1 94 ? -1.357 3.834 4.297 1 94.31 94 SER A CA 1
ATOM 733 C C . SER A 1 94 ? -2.502 3.047 3.666 1 94.31 94 SER A C 1
ATOM 735 O O . SER A 1 94 ? -3.186 3.547 2.77 1 94.31 94 SER A O 1
ATOM 737 N N . GLN A 1 95 ? -2.686 1.855 4.141 1 92.25 95 GLN A N 1
ATOM 738 C CA . GLN A 1 95 ? -3.764 1.023 3.615 1 92.25 95 GLN A CA 1
ATOM 739 C C . GLN A 1 95 ? -5.129 1.608 3.963 1 92.25 95 GLN A C 1
ATOM 741 O O . GLN A 1 95 ? -6.059 1.558 3.154 1 92.25 95 GLN A O 1
ATOM 746 N N . ALA A 1 96 ? -5.23 2.09 5.129 1 94.88 96 ALA A N 1
ATOM 747 C CA . ALA A 1 96 ? -6.484 2.717 5.539 1 94.88 96 ALA A CA 1
ATOM 748 C C . ALA A 1 96 ? -6.836 3.887 4.625 1 94.88 96 ALA A C 1
ATOM 750 O O . ALA A 1 96 ? -8 4.062 4.254 1 94.88 96 ALA A O 1
ATOM 751 N N . LEU A 1 97 ? -5.855 4.637 4.242 1 95.38 97 LEU A N 1
ATOM 752 C CA . LEU A 1 97 ? -6.078 5.746 3.322 1 95.38 97 LEU A CA 1
ATOM 753 C C . LEU A 1 97 ? -6.523 5.238 1.955 1 95.38 97 LEU A C 1
ATOM 755 O O . LEU A 1 97 ? -7.512 5.719 1.4 1 95.38 97 LEU A O 1
ATOM 759 N N . ALA A 1 98 ? -5.848 4.238 1.491 1 92.44 98 ALA A N 1
ATOM 760 C CA . ALA A 1 98 ? -6.066 3.723 0.143 1 92.44 98 ALA A CA 1
ATOM 761 C C . ALA A 1 98 ? -7.438 3.066 0.021 1 92.44 98 ALA A C 1
ATOM 763 O O . ALA A 1 98 ? -8.008 2.994 -1.072 1 92.44 98 ALA A O 1
ATOM 764 N N . GLN A 1 99 ? -7.961 2.652 1.131 1 92.56 99 GLN A N 1
ATOM 765 C CA . GLN A 1 99 ? -9.188 1.864 1.106 1 92.56 99 GLN A CA 1
ATOM 766 C C . GLN A 1 99 ? -10.375 2.674 1.629 1 92.56 99 GLN A C 1
ATOM 768 O O . GLN A 1 99 ? -11.438 2.119 1.895 1 92.56 99 GLN A O 1
ATOM 773 N N . ALA A 1 100 ? -10.195 3.945 1.798 1 95.12 100 ALA A N 1
ATOM 774 C CA . ALA A 1 100 ? -11.258 4.801 2.324 1 95.12 100 ALA A CA 1
ATOM 775 C C . ALA A 1 100 ? -12.469 4.793 1.403 1 95.12 100 ALA A C 1
ATOM 777 O O . ALA A 1 100 ? -12.336 4.625 0.189 1 95.12 100 ALA A O 1
ATOM 778 N N . GLY A 1 101 ? -13.656 4.969 1.974 1 94.44 101 GLY A N 1
ATOM 779 C CA . GLY A 1 101 ? -14.898 4.961 1.216 1 94.44 101 GLY A CA 1
ATOM 780 C C . GLY A 1 101 ? -15.078 6.191 0.351 1 94.44 101 GLY A C 1
ATOM 781 O O . GLY A 1 101 ? -15.719 6.133 -0.697 1 94.44 101 GLY A O 1
ATOM 782 N N . ASN A 1 102 ? -14.656 7.258 0.777 1 96.31 102 ASN A N 1
ATOM 783 C CA . ASN A 1 102 ? -14.664 8.523 0.061 1 96.31 102 ASN A CA 1
ATOM 784 C C . ASN A 1 102 ? -13.5 9.422 0.485 1 96.31 102 ASN A C 1
ATOM 786 O O . ASN A 1 102 ? -12.75 9.07 1.396 1 96.31 102 ASN A O 1
ATOM 790 N N . LEU A 1 103 ? -13.359 10.5 -0.184 1 96.88 103 LEU A N 1
ATOM 791 C CA . LEU A 1 103 ? -12.203 11.352 0.055 1 96.88 103 LEU A CA 1
ATOM 792 C C . LEU A 1 103 ? -12.312 12.055 1.404 1 96.88 103 LEU A C 1
ATOM 794 O O . LEU A 1 103 ? -11.297 12.344 2.045 1 96.88 103 LEU A O 1
ATOM 798 N N . LEU A 1 104 ? -13.5 12.398 1.853 1 96.88 104 LEU A N 1
ATOM 799 C CA . LEU A 1 104 ? -13.688 13 3.168 1 96.88 104 LEU A CA 1
ATOM 800 C C . LEU A 1 104 ? -13.156 12.086 4.266 1 96.88 104 LEU A C 1
ATOM 802 O O . LEU A 1 104 ? -12.445 12.539 5.168 1 96.88 104 LEU A O 1
ATOM 806 N N . GLU A 1 105 ? -13.445 10.859 4.137 1 96.5 105 GLU A N 1
ATOM 807 C CA . GLU A 1 105 ? -12.945 9.875 5.09 1 96.5 105 GLU A CA 1
ATOM 808 C C . GLU A 1 105 ? -11.422 9.797 5.059 1 96.5 105 GLU A C 1
ATOM 810 O O . GLU A 1 105 ? -10.773 9.719 6.105 1 96.5 105 GLU A O 1
ATOM 815 N N . ALA A 1 106 ? -10.875 9.773 3.879 1 97.25 106 ALA A N 1
ATOM 816 C CA . ALA A 1 106 ? -9.422 9.711 3.729 1 97.25 106 ALA A CA 1
ATOM 817 C C . ALA A 1 106 ? -8.742 10.906 4.391 1 97.25 106 ALA A C 1
ATOM 819 O O . ALA A 1 106 ? -7.754 10.75 5.105 1 97.25 106 ALA A O 1
ATOM 820 N N . LEU A 1 107 ? -9.289 12.086 4.207 1 97.12 107 LEU A N 1
ATOM 821 C CA . LEU A 1 107 ? -8.703 13.297 4.781 1 97.12 107 LEU A CA 1
ATOM 822 C C . LEU A 1 107 ? -8.875 13.32 6.297 1 97.12 107 LEU A C 1
ATOM 824 O O . LEU A 1 107 ? -8.008 13.82 7.016 1 97.12 107 LEU A O 1
ATOM 828 N N . ARG A 1 108 ? -9.961 12.789 6.758 1 96.75 108 ARG A N 1
ATOM 829 C CA . ARG A 1 108 ? -10.148 12.68 8.203 1 96.75 108 ARG A CA 1
ATOM 830 C C . ARG A 1 108 ? -9.141 11.711 8.812 1 96.75 108 ARG A C 1
ATOM 832 O O . ARG A 1 108 ? -8.586 11.969 9.883 1 96.75 108 ARG A O 1
ATOM 839 N N . LEU A 1 109 ? -8.922 10.625 8.078 1 96.62 109 LEU A N 1
ATOM 840 C CA . LEU A 1 109 ? -7.922 9.656 8.531 1 96.62 109 LEU A CA 1
ATOM 841 C C . LEU A 1 109 ? -6.535 10.289 8.562 1 96.62 109 LEU A C 1
ATOM 843 O O . LEU A 1 109 ? -5.73 9.984 9.445 1 96.62 109 LEU A O 1
ATOM 847 N N . LEU A 1 110 ? -6.273 11.133 7.629 1 96.75 110 LEU A N 1
ATOM 848 C CA . LEU A 1 110 ? -5.004 11.844 7.594 1 96.75 110 LEU A CA 1
ATOM 849 C C . LEU A 1 110 ? -4.785 12.633 8.883 1 96.75 110 LEU A C 1
ATOM 851 O O . LEU A 1 110 ? -3.678 12.648 9.422 1 96.75 110 LEU A O 1
ATOM 855 N N . GLY A 1 111 ? -5.824 13.242 9.406 1 95.81 111 GLY A N 1
ATOM 856 C CA . GLY A 1 111 ? -5.75 13.961 10.664 1 95.81 111 GLY A CA 1
ATOM 857 C C . GLY A 1 111 ? -5.648 13.047 11.867 1 95.81 111 GLY A C 1
ATOM 858 O O . GLY A 1 111 ? -4.867 13.305 12.789 1 95.81 111 GLY A O 1
ATOM 859 N N . GLU A 1 112 ? -6.371 11.984 11.82 1 94.81 112 GLU A N 1
ATOM 860 C CA . GLU A 1 112 ? -6.422 11.055 12.938 1 94.81 112 GLU A CA 1
ATOM 861 C C . GLU A 1 112 ? -5.094 10.312 13.102 1 94.81 112 GLU A C 1
ATOM 863 O O . GLU A 1 112 ? -4.66 10.047 14.227 1 94.81 112 GLU A O 1
ATOM 868 N N . LEU A 1 113 ? -4.504 10.023 11.969 1 95.62 113 LEU A N 1
ATOM 869 C CA . LEU A 1 113 ? -3.281 9.227 11.977 1 95.62 113 LEU A CA 1
ATOM 870 C C . LEU A 1 113 ? -2.07 10.094 11.633 1 95.62 113 LEU A C 1
ATOM 872 O O . LEU A 1 113 ? -1.083 9.594 11.086 1 95.62 113 LEU A O 1
ATOM 876 N N . ARG A 1 114 ? -2.113 11.352 11.977 1 95.19 114 ARG A N 1
ATOM 877 C CA . ARG A 1 114 ? -1.125 12.328 11.531 1 95.19 114 ARG A CA 1
ATOM 878 C C . ARG A 1 114 ? 0.264 11.977 12.055 1 95.19 114 ARG A C 1
ATOM 880 O O . ARG A 1 114 ? 1.265 12.195 11.367 1 95.19 114 ARG A O 1
ATOM 887 N N . ALA A 1 115 ? 0.392 11.398 13.234 1 94.94 115 ALA A N 1
ATOM 888 C CA . ALA A 1 115 ? 1.699 11.078 13.797 1 94.94 115 ALA A CA 1
ATOM 889 C C . ALA A 1 115 ? 2.432 10.055 12.93 1 94.94 115 ALA A C 1
ATOM 891 O O . ALA A 1 115 ? 3.664 10.039 12.891 1 94.94 115 ALA A O 1
ATOM 892 N N . LEU A 1 116 ? 1.641 9.234 12.211 1 94.06 116 LEU A N 1
ATOM 893 C CA . LEU A 1 116 ? 2.213 8.219 11.336 1 94.06 116 LEU A CA 1
ATOM 894 C C . LEU A 1 116 ? 2.369 8.75 9.914 1 94.06 116 LEU A C 1
ATOM 896 O O . LEU A 1 116 ? 3.359 8.461 9.242 1 94.06 116 LEU A O 1
ATOM 900 N N . LEU A 1 117 ? 1.467 9.586 9.484 1 95.75 117 LEU A N 1
ATOM 901 C CA . LEU A 1 117 ? 1.349 9.93 8.07 1 95.75 117 LEU A CA 1
ATOM 902 C C . LEU A 1 117 ? 2.014 11.273 7.789 1 95.75 117 LEU A C 1
ATOM 904 O O . LEU A 1 117 ? 2.492 11.516 6.676 1 95.75 117 LEU A O 1
ATOM 908 N N . CYS A 1 118 ? 2.006 12.164 8.719 1 96 118 CYS A N 1
ATOM 909 C CA . CYS A 1 118 ? 2.572 13.5 8.586 1 96 118 CYS A CA 1
ATOM 910 C C . CYS A 1 118 ? 3.109 14 9.922 1 96 118 CYS A C 1
ATOM 912 O O . CYS A 1 118 ? 2.611 14.984 10.469 1 96 118 CYS A O 1
ATOM 914 N N . PRO A 1 119 ? 4.164 13.445 10.367 1 95.12 119 PRO A N 1
ATOM 915 C CA . PRO A 1 119 ? 4.645 13.711 11.727 1 95.12 119 PRO A CA 1
ATOM 916 C C . PRO A 1 119 ? 5.125 15.141 11.914 1 95.12 119 PRO A C 1
ATOM 918 O O . PRO A 1 119 ? 5.195 15.633 13.047 1 95.12 119 PRO A O 1
ATOM 921 N N . LEU A 1 120 ? 5.449 15.852 10.844 1 97.56 120 LEU A N 1
ATOM 922 C CA . LEU A 1 120 ? 6.059 17.172 10.984 1 97.56 120 LEU A CA 1
ATOM 923 C C . LEU A 1 120 ? 5.02 18.266 10.797 1 97.56 120 LEU A C 1
ATOM 925 O O . LEU A 1 120 ? 5.301 19.438 11.055 1 97.56 120 LEU A O 1
ATOM 929 N N . LEU A 1 121 ? 3.861 17.875 10.297 1 96.75 121 LEU A N 1
ATOM 930 C CA . LEU A 1 121 ? 2.75 18.812 10.133 1 96.75 121 LEU A CA 1
ATOM 931 C C . LEU A 1 121 ? 1.463 18.219 10.703 1 96.75 121 LEU A C 1
ATOM 933 O O . LEU A 1 121 ? 1.333 17.016 10.844 1 96.75 121 LEU A O 1
ATOM 937 N N . SER A 1 122 ? 0.585 19.078 11.039 1 96.25 122 SER A N 1
ATOM 938 C CA . SER A 1 122 ? -0.734 18.688 11.523 1 96.25 122 SER A CA 1
ATOM 939 C C . SER A 1 122 ? -1.835 19.172 10.586 1 96.25 122 SER A C 1
ATOM 941 O O . SER A 1 122 ? -2.152 20.359 10.562 1 96.25 122 SER A O 1
ATOM 943 N N . PRO A 1 123 ? -2.361 18.219 9.867 1 96.44 123 PRO A N 1
ATOM 944 C CA . PRO A 1 123 ? -3.479 18.609 9.008 1 96.44 123 PRO A CA 1
ATOM 945 C C . PRO A 1 123 ? -4.758 18.891 9.797 1 96.44 123 PRO A C 1
ATOM 947 O O . PRO A 1 123 ? -5.055 18.188 10.766 1 96.44 123 PRO A O 1
ATOM 950 N N . ARG A 1 124 ? -5.441 19.938 9.43 1 95.25 124 ARG A N 1
ATOM 951 C CA . ARG A 1 124 ? -6.734 20.312 9.992 1 95.25 124 ARG A CA 1
ATOM 952 C C . ARG A 1 124 ? -7.789 20.453 8.898 1 95.25 124 ARG A C 1
ATOM 954 O O . ARG A 1 124 ? -7.609 21.203 7.945 1 95.25 124 ARG A O 1
ATOM 961 N N . LEU A 1 125 ? -8.805 19.641 9.141 1 95.25 125 LEU A N 1
ATOM 962 C CA . LEU A 1 125 ? -9.891 19.656 8.164 1 95.25 125 LEU A CA 1
ATOM 963 C C . LEU A 1 125 ? -11.141 20.312 8.742 1 95.25 125 LEU A C 1
ATOM 965 O O . LEU A 1 125 ? -11.617 19.922 9.805 1 95.25 125 LEU A O 1
ATOM 969 N N . VAL A 1 126 ? -11.602 21.359 8.062 1 92 126 VAL A N 1
ATOM 970 C CA . VAL A 1 126 ? -12.852 22.031 8.422 1 92 126 VAL A CA 1
ATOM 971 C C . VAL A 1 126 ? -13.773 22.109 7.207 1 92 126 VAL A C 1
ATOM 973 O O . VAL A 1 126 ? -13.305 22.312 6.082 1 92 126 VAL A O 1
ATOM 976 N N . CYS A 1 127 ? -15.039 21.875 7.492 1 92.44 127 CYS A N 1
ATOM 977 C CA . CYS A 1 127 ? -16 21.875 6.391 1 92.44 127 CYS A CA 1
ATOM 978 C C . CYS A 1 127 ? -17.125 22.875 6.645 1 92.44 127 CYS A C 1
ATOM 980 O O . CYS A 1 127 ? -17.531 23.094 7.793 1 92.44 127 CYS A O 1
ATOM 982 N N . ASP A 1 128 ? -17.516 23.547 5.578 1 89.56 128 ASP A N 1
ATOM 983 C CA . ASP A 1 128 ? -18.797 24.25 5.586 1 89.56 128 ASP A CA 1
ATOM 984 C C . ASP A 1 128 ? -19.812 23.547 4.672 1 89.56 128 ASP A C 1
ATOM 986 O O . ASP A 1 128 ? -19.75 22.328 4.488 1 89.56 128 ASP A O 1
ATOM 990 N N . GLU A 1 129 ? -20.812 24.281 4.223 1 88.75 129 GLU A N 1
ATOM 991 C CA . GLU A 1 129 ? -21.875 23.656 3.447 1 88.75 129 GLU A CA 1
ATOM 992 C C . GLU A 1 129 ? -21.438 23.391 2.012 1 88.75 129 GLU A C 1
ATOM 994 O O . GLU A 1 129 ? -22.016 22.547 1.324 1 88.75 129 GLU A O 1
ATOM 999 N N . ARG A 1 130 ? -20.422 24.109 1.631 1 91.19 130 ARG A N 1
ATOM 1000 C CA . ARG A 1 130 ? -20.109 24.031 0.208 1 91.19 130 ARG A CA 1
ATOM 1001 C C . ARG A 1 130 ? -18.688 23.516 -0.009 1 91.19 130 ARG A C 1
ATOM 1003 O O . ARG A 1 130 ? -18.406 22.906 -1.039 1 91.19 130 ARG A O 1
ATOM 1010 N N . TYR A 1 131 ? -17.828 23.844 0.964 1 93 131 TYR A N 1
ATOM 1011 C CA . TYR A 1 131 ? -16.406 23.562 0.729 1 93 131 TYR A CA 1
ATOM 1012 C C . TYR A 1 131 ? -15.789 22.875 1.933 1 93 131 TYR A C 1
ATOM 1014 O O . TYR A 1 131 ? -16.297 22.969 3.049 1 93 131 TYR A O 1
ATOM 1022 N N . ALA A 1 132 ? -14.734 22.109 1.603 1 95 132 ALA A N 1
ATOM 1023 C CA . ALA A 1 132 ? -13.828 21.594 2.623 1 95 132 ALA A CA 1
ATOM 1024 C C . ALA A 1 132 ? -12.484 22.312 2.584 1 95 132 ALA A C 1
ATOM 1026 O O . ALA A 1 132 ? -11.961 22.609 1.507 1 95 132 ALA A O 1
ATOM 1027 N N . TYR A 1 133 ? -12.016 22.688 3.777 1 93.62 133 TYR A N 1
ATOM 1028 C CA . TYR A 1 133 ? -10.758 23.406 3.926 1 93.62 133 TYR A CA 1
ATOM 1029 C C . TYR A 1 133 ? -9.727 22.578 4.676 1 93.62 133 TYR A C 1
ATOM 1031 O O . TYR A 1 133 ? -10 22.094 5.781 1 93.62 133 TYR A O 1
ATOM 1039 N N . LEU A 1 134 ? -8.594 22.312 4.02 1 95.69 134 LEU A N 1
ATOM 1040 C CA . LEU A 1 134 ? -7.477 21.609 4.648 1 95.69 134 LEU A CA 1
ATOM 1041 C C . LEU A 1 134 ? -6.293 22.547 4.848 1 95.69 134 LEU A C 1
ATOM 1043 O O . LEU A 1 134 ? -5.766 23.109 3.883 1 95.69 134 LEU A O 1
ATOM 1047 N N . TYR A 1 135 ? -5.902 22.828 6.008 1 94.12 135 TYR A N 1
ATOM 1048 C CA . TYR A 1 135 ? -4.703 23.609 6.246 1 94.12 135 TYR A CA 1
ATOM 1049 C C . TYR A 1 135 ? -3.711 22.859 7.121 1 94.12 135 TYR A C 1
ATOM 1051 O O . TYR A 1 135 ? -4.035 21.797 7.656 1 94.12 135 TYR A O 1
ATOM 1059 N N . TRP A 1 136 ? -2.488 23.281 7.195 1 94.38 136 TRP A N 1
ATOM 1060 C CA . TRP A 1 136 ? -1.362 22.547 7.758 1 94.38 136 TRP A CA 1
ATOM 1061 C C . TRP A 1 136 ? -0.66 23.359 8.836 1 94.38 136 TRP A C 1
ATOM 1063 O O . TRP A 1 136 ? -0.262 24.5 8.602 1 94.38 136 TRP A O 1
ATOM 1073 N N . LEU A 1 137 ? -0.573 22.766 9.953 1 94.81 137 LEU A N 1
ATOM 1074 C CA . LEU A 1 137 ? 0.101 23.453 11.062 1 94.81 137 LEU A CA 1
ATOM 1075 C C . LEU A 1 137 ? 1.468 22.828 11.328 1 94.81 137 LEU A C 1
ATOM 1077 O O . LEU A 1 137 ? 1.629 21.609 11.234 1 94.81 137 LEU A O 1
ATOM 1081 N N . ASP A 1 138 ? 2.395 23.672 11.68 1 95.94 138 ASP A N 1
ATOM 1082 C CA . ASP A 1 138 ? 3.723 23.219 12.07 1 95.94 138 ASP A CA 1
ATOM 1083 C C . ASP A 1 138 ? 3.67 22.438 13.383 1 95.94 138 ASP A C 1
ATOM 1085 O O . ASP A 1 138 ? 3.232 22.969 14.406 1 95.94 138 ASP A O 1
ATOM 1089 N N . SER A 1 139 ? 4.168 21.172 13.375 1 95.44 139 SER A N 1
ATOM 1090 C CA . SER A 1 139 ? 4.043 20.328 14.555 1 95.44 139 SER A CA 1
ATOM 1091 C C . SER A 1 139 ? 5.309 20.391 15.406 1 95.44 139 SER A C 1
ATOM 1093 O O . SER A 1 139 ? 5.266 20.109 16.609 1 95.44 139 SER A O 1
ATOM 1095 N N . CYS A 1 140 ? 6.43 20.719 14.781 1 95.69 140 CYS A N 1
ATOM 1096 C CA . CYS A 1 140 ? 7.676 20.484 15.5 1 95.69 140 CYS A CA 1
ATOM 1097 C C . CYS A 1 140 ? 8.648 21.641 15.305 1 95.69 140 CYS A C 1
ATOM 1099 O O . CYS A 1 140 ? 9.836 21.531 15.633 1 95.69 140 CYS A O 1
ATOM 1101 N N . GLY A 1 141 ? 8.188 22.75 14.797 1 94.94 141 GLY A N 1
ATOM 1102 C CA . GLY A 1 141 ? 9.078 23.859 14.555 1 94.94 141 GLY A CA 1
ATOM 1103 C C . GLY A 1 141 ? 9.977 23.656 13.352 1 94.94 141 GLY A C 1
ATOM 1104 O O . GLY A 1 141 ? 11.203 23.594 13.484 1 94.94 141 GLY A O 1
ATOM 1105 N N . ALA A 1 142 ? 9.43 23.672 12.195 1 94.88 142 ALA A N 1
ATOM 1106 C CA . ALA A 1 142 ? 10.125 23.328 10.961 1 94.88 142 ALA A CA 1
ATOM 1107 C C . ALA A 1 142 ? 11.055 24.469 10.523 1 94.88 142 ALA A C 1
ATOM 1109 O O . ALA A 1 142 ? 12.023 24.234 9.797 1 94.88 142 ALA A O 1
ATOM 1110 N N . GLY A 1 143 ? 10.797 25.734 10.953 1 91.19 143 GLY A N 1
ATOM 1111 C CA . GLY A 1 143 ? 11.656 26.844 10.594 1 91.19 143 GLY A CA 1
ATOM 1112 C C . GLY A 1 143 ? 11.789 27.047 9.094 1 91.19 143 GLY A C 1
ATOM 1113 O O . GLY A 1 143 ? 10.781 27.172 8.391 1 91.19 143 GLY A O 1
ATOM 1114 N N . PRO A 1 144 ? 12.984 26.969 8.539 1 89.62 144 PRO A N 1
ATOM 1115 C CA . PRO A 1 144 ? 13.219 27.219 7.113 1 89.62 144 PRO A CA 1
ATOM 1116 C C . PRO A 1 144 ? 12.641 26.125 6.219 1 89.62 144 PRO A C 1
ATOM 1118 O O . PRO A 1 144 ? 12.438 26.344 5.02 1 89.62 144 PRO A O 1
ATOM 1121 N N . SER A 1 145 ? 12.359 25 6.801 1 94.75 145 SER A N 1
ATOM 1122 C CA . SER A 1 145 ? 11.883 23.859 6.02 1 94.75 145 SER A CA 1
ATOM 1123 C C . SER A 1 145 ? 10.367 23.906 5.867 1 94.75 145 SER A C 1
ATOM 1125 O O . SER A 1 145 ? 9.781 23.047 5.184 1 94.75 145 SER A O 1
ATOM 1127 N N . LEU A 1 146 ? 9.742 24.859 6.461 1 95.06 146 LEU A N 1
ATOM 1128 C CA . LEU A 1 146 ? 8.289 24.891 6.5 1 95.06 146 LEU A CA 1
ATOM 1129 C C . LEU A 1 146 ? 7.707 24.969 5.09 1 95.06 146 LEU A C 1
ATOM 1131 O O . LEU A 1 146 ? 6.754 24.25 4.77 1 95.06 146 LEU A O 1
ATOM 1135 N N . ARG A 1 147 ? 8.25 25.875 4.27 1 94.44 147 ARG A N 1
ATOM 1136 C CA . ARG A 1 147 ? 7.742 25.984 2.906 1 94.44 147 ARG A CA 1
ATOM 1137 C C . ARG A 1 147 ? 7.855 24.656 2.162 1 94.44 147 ARG A C 1
ATOM 1139 O O . ARG A 1 147 ? 6.918 24.25 1.476 1 94.44 147 ARG A O 1
ATOM 1146 N N . PHE A 1 148 ? 8.984 24.016 2.316 1 95.94 148 PHE A N 1
ATOM 1147 C CA . PHE A 1 148 ? 9.219 22.703 1.706 1 95.94 148 PHE A CA 1
ATOM 1148 C C . PHE A 1 148 ? 8.148 21.703 2.148 1 95.94 148 PHE A C 1
ATOM 1150 O O . PHE A 1 148 ? 7.598 20.984 1.326 1 95.94 148 PHE A O 1
ATOM 1157 N N . LEU A 1 149 ? 7.887 21.703 3.4 1 97.31 149 LEU A N 1
ATOM 1158 C CA . LEU A 1 149 ? 6.922 20.766 3.975 1 97.31 149 LEU A CA 1
ATOM 1159 C C . LEU A 1 149 ? 5.516 21.062 3.473 1 97.31 149 LEU A C 1
ATOM 1161 O O . LEU A 1 149 ? 4.762 20.141 3.143 1 97.31 149 LEU A O 1
ATOM 1165 N N . LEU A 1 150 ? 5.164 22.281 3.418 1 96.88 150 LEU A N 1
ATOM 1166 C CA . LEU A 1 150 ? 3.842 22.672 2.947 1 96.88 150 LEU A CA 1
ATOM 1167 C C . LEU A 1 150 ? 3.635 22.266 1.494 1 96.88 150 LEU A C 1
ATOM 1169 O O . LEU A 1 150 ? 2.615 21.656 1.155 1 96.88 150 LEU A O 1
ATOM 1173 N N . GLU A 1 151 ? 4.609 22.594 0.683 1 96.44 151 GLU A N 1
ATOM 1174 C CA . GLU A 1 151 ? 4.559 22.203 -0.721 1 96.44 151 GLU A CA 1
ATOM 1175 C C . GLU A 1 151 ? 4.434 20.688 -0.865 1 96.44 151 GLU A C 1
ATOM 1177 O O . GLU A 1 151 ? 3.594 20.203 -1.626 1 96.44 151 GLU A O 1
ATOM 1182 N N . ALA A 1 152 ? 5.227 20 -0.111 1 97.5 152 ALA A N 1
ATOM 1183 C CA . ALA A 1 152 ? 5.238 18.547 -0.183 1 97.5 152 ALA A CA 1
ATOM 1184 C C . ALA A 1 152 ? 3.893 17.969 0.239 1 97.5 152 ALA A C 1
ATOM 1186 O O . ALA A 1 152 ? 3.342 17.094 -0.445 1 97.5 152 ALA A O 1
ATOM 1187 N N . HIS A 1 153 ? 3.348 18.422 1.32 1 97.88 153 HIS A N 1
ATOM 1188 C CA . HIS A 1 153 ? 2.135 17.828 1.859 1 97.88 153 HIS A CA 1
ATOM 1189 C C . HIS A 1 153 ? 0.909 18.234 1.053 1 97.88 153 HIS A C 1
ATOM 1191 O O . HIS A 1 153 ? -0.045 17.453 0.928 1 97.88 153 HIS A O 1
ATOM 1197 N N . MET A 1 154 ? 0.898 19.484 0.485 1 97.81 154 MET A N 1
ATOM 1198 C CA . MET A 1 154 ? -0.183 19.859 -0.42 1 97.81 154 MET A CA 1
ATOM 1199 C C . MET A 1 154 ? -0.146 19.016 -1.693 1 97.81 154 MET A C 1
ATOM 1201 O O . MET A 1 154 ? -1.189 18.594 -2.189 1 97.81 154 MET A O 1
ATOM 1205 N N . ALA A 1 155 ? 1.094 18.812 -2.148 1 97.44 155 ALA A N 1
ATOM 1206 C CA . ALA A 1 155 ? 1.246 17.938 -3.303 1 97.44 155 ALA A CA 1
ATOM 1207 C C . ALA A 1 155 ? 0.812 16.516 -2.967 1 97.44 155 ALA A C 1
ATOM 1209 O O . ALA A 1 155 ? 0.185 15.836 -3.787 1 97.44 155 ALA A O 1
ATOM 1210 N N . ALA A 1 156 ? 1.144 16.062 -1.824 1 97.56 156 ALA A N 1
ATOM 1211 C CA . ALA A 1 156 ? 0.78 14.719 -1.38 1 97.56 156 ALA A CA 1
ATOM 1212 C C . ALA A 1 156 ? -0.735 14.547 -1.319 1 97.56 156 ALA A C 1
ATOM 1214 O O . ALA A 1 156 ? -1.276 13.555 -1.811 1 97.56 156 ALA A O 1
ATOM 1215 N N . ALA A 1 157 ? -1.407 15.477 -0.713 1 97.38 157 ALA A N 1
ATOM 1216 C CA . ALA A 1 157 ? -2.863 15.414 -0.6 1 97.38 157 ALA A CA 1
ATOM 1217 C C . ALA A 1 157 ? -3.52 15.438 -1.978 1 97.38 157 ALA A C 1
ATOM 1219 O O . ALA A 1 157 ? -4.492 14.719 -2.217 1 97.38 157 ALA A O 1
ATOM 1220 N N . THR A 1 158 ? -2.996 16.266 -2.848 1 96.81 158 THR A N 1
ATOM 1221 C CA . THR A 1 158 ? -3.502 16.359 -4.211 1 96.81 158 THR A CA 1
ATOM 1222 C C . THR A 1 158 ? -3.328 15.039 -4.945 1 96.81 158 THR A C 1
ATOM 1224 O O . THR A 1 158 ? -4.262 14.547 -5.578 1 96.81 158 THR A O 1
ATOM 1227 N N . ALA A 1 159 ? -2.166 14.516 -4.805 1 95.56 159 ALA A N 1
ATOM 1228 C CA . ALA A 1 159 ? -1.864 13.25 -5.469 1 95.56 159 ALA A CA 1
ATOM 1229 C C . ALA A 1 159 ? -2.713 12.117 -4.902 1 95.56 159 ALA A C 1
ATOM 1231 O O . ALA A 1 159 ? -3.188 11.258 -5.648 1 95.56 159 ALA A O 1
ATOM 1232 N N . LEU A 1 160 ? -2.873 12.086 -3.658 1 95.81 160 LEU A N 1
ATOM 1233 C CA . LEU A 1 160 ? -3.719 11.086 -3.012 1 95.81 160 LEU A CA 1
ATOM 1234 C C . LEU A 1 160 ? -5.141 11.141 -3.561 1 95.81 160 LEU A C 1
ATOM 1236 O O . LEU A 1 160 ? -5.715 10.109 -3.908 1 95.81 160 LEU A O 1
ATOM 1240 N N . GLY A 1 161 ? -5.699 12.344 -3.578 1 96.06 161 GLY A N 1
ATOM 1241 C CA . GLY A 1 161 ? -7.043 12.492 -4.113 1 96.06 161 GLY A CA 1
ATOM 1242 C C . GLY A 1 161 ? -7.176 12 -5.543 1 96.06 161 GLY A C 1
ATOM 1243 O O . GLY A 1 161 ? -8.141 11.312 -5.879 1 96.06 161 GLY A O 1
ATOM 1244 N N . ARG A 1 162 ? -6.203 12.398 -6.32 1 94.81 162 ARG A N 1
ATOM 1245 C CA . ARG A 1 162 ? -6.207 11.977 -7.719 1 94.81 162 ARG A CA 1
ATOM 1246 C C . ARG A 1 162 ? -6.113 10.461 -7.832 1 94.81 162 ARG A C 1
ATOM 1248 O O . ARG A 1 162 ? -6.844 9.844 -8.609 1 94.81 162 ARG A O 1
ATOM 1255 N N . ARG A 1 163 ? -5.25 9.891 -7.098 1 91.5 163 ARG A N 1
ATOM 1256 C CA . ARG A 1 163 ? -5.035 8.445 -7.137 1 91.5 163 ARG A CA 1
ATOM 1257 C C . ARG A 1 163 ? -6.289 7.695 -6.691 1 91.5 163 ARG A C 1
ATOM 1259 O O . ARG A 1 163 ? -6.668 6.691 -7.297 1 91.5 163 ARG A O 1
ATOM 1266 N N . LEU A 1 164 ? -6.906 8.109 -5.648 1 93.69 164 LEU A N 1
ATOM 1267 C CA . LEU A 1 164 ? -8.047 7.406 -5.082 1 93.69 164 LEU A CA 1
ATOM 1268 C C . LEU A 1 164 ? -9.289 7.586 -5.953 1 93.69 164 LEU A C 1
ATOM 1270 O O . LEU A 1 164 ? -10.078 6.656 -6.117 1 93.69 164 LEU A O 1
ATOM 1274 N N . SER A 1 165 ? -9.469 8.758 -6.512 1 94.25 165 SER A N 1
ATOM 1275 C CA . SER A 1 165 ? -10.688 9.055 -7.262 1 94.25 165 SER A CA 1
ATOM 1276 C C . SER A 1 165 ? -10.523 8.688 -8.734 1 94.25 165 SER A C 1
ATOM 1278 O O . SER A 1 165 ? -11.516 8.516 -9.445 1 94.25 165 SER A O 1
ATOM 1280 N N . GLY A 1 166 ? -9.305 8.75 -9.203 1 91.19 166 GLY A N 1
ATOM 1281 C CA . GLY A 1 166 ? -9.039 8.469 -10.602 1 91.19 166 GLY A CA 1
ATOM 1282 C C . GLY A 1 166 ? -9.195 9.688 -11.5 1 91.19 166 GLY A C 1
ATOM 1283 O O . GLY A 1 166 ? -9.156 9.57 -12.727 1 91.19 166 GLY A O 1
ATOM 1284 N N . GLU A 1 167 ? -9.391 10.844 -10.867 1 93 167 GLU A N 1
ATOM 1285 C CA . GLU A 1 167 ? -9.578 12.055 -11.656 1 93 167 GLU A CA 1
ATOM 1286 C C . GLU A 1 167 ? -8.898 13.25 -10.992 1 93 167 GLU A C 1
ATOM 1288 O O . GLU A 1 167 ? -8.547 13.203 -9.812 1 93 167 GLU A O 1
ATOM 1293 N N . ARG A 1 168 ? -8.695 14.234 -11.797 1 94.31 168 ARG A N 1
ATOM 1294 C CA . ARG A 1 168 ? -8.18 15.484 -11.266 1 94.31 168 ARG A CA 1
ATOM 1295 C C . ARG A 1 168 ? -9.273 16.266 -10.531 1 94.31 168 ARG A C 1
ATOM 1297 O O . ARG A 1 168 ? -10.367 16.469 -11.062 1 94.31 168 ARG A O 1
ATOM 1304 N N . LEU A 1 169 ? -8.992 16.625 -9.367 1 96.31 169 LEU A N 1
ATOM 1305 C CA . LEU A 1 169 ? -9.961 17.344 -8.547 1 96.31 169 LEU A CA 1
ATOM 1306 C C . LEU A 1 169 ? -9.703 18.859 -8.594 1 96.31 169 LEU A C 1
ATOM 1308 O O . LEU A 1 169 ? -8.555 19.281 -8.742 1 96.31 169 LEU A O 1
ATOM 1312 N N . PRO A 1 170 ? -10.68 19.625 -8.43 1 96.06 170 PRO A N 1
ATOM 1313 C CA . PRO A 1 170 ? -10.531 21.078 -8.539 1 96.06 170 PRO A CA 1
ATOM 1314 C C . PRO A 1 170 ? -10.07 21.719 -7.234 1 96.06 170 PRO A C 1
ATOM 1316 O O . PRO A 1 170 ? -10.797 22.531 -6.652 1 96.06 170 PRO A O 1
ATOM 1319 N N . TRP A 1 171 ? -8.891 21.5 -6.879 1 96.69 171 TRP A N 1
ATOM 1320 C CA . TRP A 1 171 ? -8.289 22.094 -5.688 1 96.69 171 TRP A CA 1
ATOM 1321 C C . TRP A 1 171 ? -7.973 23.562 -5.914 1 96.69 171 TRP A C 1
ATOM 1323 O O . TRP A 1 171 ? -7.535 23.953 -7.004 1 96.69 171 TRP A O 1
ATOM 1333 N N . ARG A 1 172 ? -8.227 24.375 -4.941 1 95.94 172 ARG A N 1
ATOM 1334 C CA . ARG A 1 172 ? -7.73 25.75 -4.859 1 95.94 172 ARG A CA 1
ATOM 1335 C C . ARG A 1 172 ? -6.703 25.891 -3.736 1 95.94 172 ARG A C 1
ATOM 1337 O O . ARG A 1 172 ? -6.898 25.344 -2.643 1 95.94 172 ARG A O 1
ATOM 1344 N N . PHE A 1 173 ? -5.621 26.578 -4.047 1 96.56 173 PHE A N 1
ATOM 1345 C CA . PHE A 1 173 ? -4.535 26.656 -3.082 1 96.56 173 PHE A CA 1
ATOM 1346 C C . PHE A 1 173 ? -4.281 28.109 -2.666 1 96.56 173 PHE A C 1
ATOM 1348 O O . PHE A 1 173 ? -4.336 29.016 -3.496 1 96.56 173 PHE A O 1
ATOM 1355 N N . HIS A 1 174 ? -4.051 28.312 -1.378 1 93.44 174 HIS A N 1
ATOM 1356 C CA . HIS A 1 174 ? -3.635 29.578 -0.803 1 93.44 174 HIS A CA 1
ATOM 1357 C C . HIS A 1 174 ? -2.309 29.438 -0.061 1 93.44 174 HIS A C 1
ATOM 1359 O O . HIS A 1 174 ? -2.137 28.531 0.746 1 93.44 174 HIS A O 1
ATOM 1365 N N . PHE A 1 175 ? -1.414 30.328 -0.396 1 93.81 175 PHE A N 1
ATOM 1366 C CA . PHE A 1 175 ? -0.11 30.344 0.256 1 93.81 175 PHE A CA 1
ATOM 1367 C C . PHE A 1 175 ? 0.149 31.688 0.919 1 93.81 175 PHE A C 1
ATOM 1369 O O . PHE A 1 175 ? -0.187 32.75 0.362 1 93.81 175 PHE A O 1
ATOM 1376 N N . ARG A 1 176 ? 0.708 31.609 2.076 1 90.56 176 ARG A N 1
ATOM 1377 C CA . ARG A 1 176 ? 1.058 32.844 2.775 1 90.56 176 ARG A CA 1
ATOM 1378 C C . ARG A 1 176 ? 2.234 33.531 2.102 1 90.56 176 ARG A C 1
ATOM 1380 O O . ARG A 1 176 ? 2.316 34.781 2.098 1 90.56 176 ARG A O 1
ATOM 1387 N N . HIS A 1 177 ? 3.15 32.75 1.628 1 91.12 177 HIS A N 1
ATOM 1388 C CA . HIS A 1 177 ? 4.348 33.344 1.03 1 91.12 177 HIS A CA 1
ATOM 1389 C C . HIS A 1 177 ? 4.043 33.938 -0.332 1 91.12 177 HIS A C 1
ATOM 1391 O O . HIS A 1 177 ? 2.996 33.688 -0.919 1 91.12 177 HIS A O 1
ATOM 1397 N N . ALA A 1 178 ? 4.98 34.75 -0.759 1 92.81 178 ALA A N 1
ATOM 1398 C CA . ALA A 1 178 ? 4.84 35.438 -2.047 1 92.81 178 ALA A CA 1
ATOM 1399 C C . ALA A 1 178 ? 5.035 34.469 -3.201 1 92.81 178 ALA A C 1
ATOM 1401 O O . ALA A 1 178 ? 5.555 33.375 -3.012 1 92.81 178 ALA A O 1
ATOM 1402 N N . GLU A 1 179 ? 4.578 34.875 -4.348 1 94 179 GLU A N 1
ATOM 1403 C CA . GLU A 1 179 ? 4.738 34.031 -5.535 1 94 179 GLU A CA 1
ATOM 1404 C C . GLU A 1 179 ? 6.203 33.688 -5.781 1 94 179 GLU A C 1
ATOM 1406 O O . GLU A 1 179 ? 7.055 34.594 -5.816 1 94 179 GLU A O 1
ATOM 1411 N N . PRO A 1 180 ? 6.441 32.438 -5.832 1 91.81 180 PRO A N 1
ATOM 1412 C CA . PRO A 1 180 ? 7.836 32.031 -6.039 1 91.81 180 PRO A CA 1
ATOM 1413 C C . PRO A 1 180 ? 8.328 32.344 -7.453 1 91.81 180 PRO A C 1
ATOM 1415 O O . PRO A 1 180 ? 7.523 32.5 -8.367 1 91.81 180 PRO A O 1
ATOM 1418 N N . ARG A 1 181 ? 9.617 32.375 -7.637 1 89.5 181 ARG A N 1
ATOM 1419 C CA . ARG A 1 181 ? 10.219 32.625 -8.945 1 89.5 181 ARG A CA 1
ATOM 1420 C C . ARG A 1 181 ? 9.867 31.5 -9.922 1 89.5 181 ARG A C 1
ATOM 1422 O O . ARG A 1 181 ? 9.633 31.766 -11.102 1 89.5 181 ARG A O 1
ATOM 1429 N N . CYS A 1 182 ? 9.828 30.297 -9.445 1 90.75 182 CYS A N 1
ATOM 1430 C CA . CYS A 1 182 ? 9.547 29.141 -10.297 1 90.75 182 CYS A CA 1
ATOM 1431 C C . CYS A 1 182 ? 8.109 28.656 -10.109 1 90.75 182 CYS A C 1
ATOM 1433 O O . CYS A 1 182 ? 7.871 27.484 -9.844 1 90.75 182 CYS A O 1
ATOM 1435 N N . VAL A 1 183 ? 7.195 29.469 -10.391 1 93.25 183 VAL A N 1
ATOM 1436 C CA . VAL A 1 183 ? 5.785 29.188 -10.164 1 93.25 183 VAL A CA 1
ATOM 1437 C C . VAL A 1 183 ? 5.332 28.062 -11.078 1 93.25 183 VAL A C 1
ATOM 1439 O O . VAL A 1 183 ? 4.359 27.359 -10.781 1 93.25 183 VAL A O 1
ATOM 1442 N N . GLU A 1 184 ? 6.031 27.797 -12.141 1 92.75 184 GLU A N 1
ATOM 1443 C CA . GLU A 1 184 ? 5.703 26.734 -13.102 1 92.75 184 GLU A CA 1
ATOM 1444 C C . GLU A 1 184 ? 5.66 25.375 -12.43 1 92.75 184 GLU A C 1
ATOM 1446 O O . GLU A 1 184 ? 4.871 24.5 -12.82 1 92.75 184 GLU A O 1
ATOM 1451 N N . GLN A 1 185 ? 6.484 25.188 -11.453 1 93.69 185 GLN A N 1
ATOM 1452 C CA . GLN A 1 185 ? 6.484 23.922 -10.727 1 93.69 185 GLN A CA 1
ATOM 1453 C C . GLN A 1 185 ? 5.172 23.719 -9.969 1 93.69 185 GLN A C 1
ATOM 1455 O O . GLN A 1 185 ? 4.68 22.609 -9.852 1 93.69 185 GLN A O 1
ATOM 1460 N N . TYR A 1 186 ? 4.648 24.859 -9.445 1 95.69 186 TYR A N 1
ATOM 1461 C CA . TYR A 1 186 ? 3.355 24.781 -8.773 1 95.69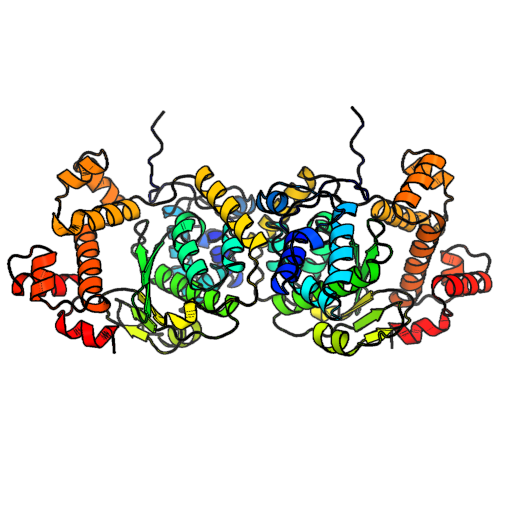 186 TYR A CA 1
ATOM 1462 C C . TYR A 1 186 ? 2.254 24.391 -9.75 1 95.69 186 TYR A C 1
ATOM 1464 O O 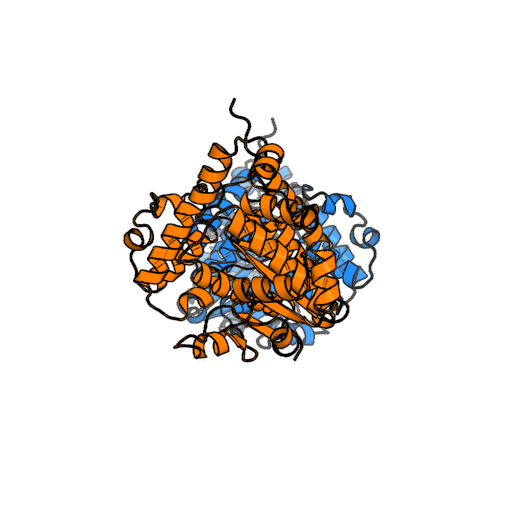. TYR A 1 186 ? 1.395 23.562 -9.438 1 95.69 186 TYR A O 1
ATOM 1472 N N . TRP A 1 187 ? 2.354 24.938 -10.977 1 94.06 187 TRP A N 1
ATOM 1473 C CA . TRP A 1 187 ? 1.354 24.641 -11.992 1 94.06 187 TRP A CA 1
ATOM 1474 C C . TRP A 1 187 ? 1.37 23.156 -12.359 1 94.06 187 TRP A C 1
ATOM 1476 O O . TRP A 1 187 ? 0.315 22.531 -12.469 1 94.06 187 TRP A O 1
ATOM 1486 N N . VAL A 1 188 ? 2.469 22.641 -12.461 1 92.88 188 VAL A N 1
ATOM 1487 C CA . VAL A 1 188 ? 2.654 21.266 -12.914 1 92.88 188 VAL A CA 1
ATOM 1488 C C . VAL A 1 188 ? 2.154 20.297 -11.844 1 92.88 188 VAL A C 1
ATOM 1490 O O . VAL A 1 188 ? 1.5 19.312 -12.164 1 92.88 188 VAL A O 1
ATOM 1493 N N . HIS A 1 189 ? 2.404 20.578 -10.594 1 94.06 189 HIS A N 1
ATOM 1494 C CA . HIS A 1 189 ? 2.201 19.578 -9.555 1 94.06 189 HIS A CA 1
ATOM 1495 C C . HIS A 1 189 ? 0.913 19.844 -8.781 1 94.06 189 HIS A C 1
ATOM 1497 O O . HIS A 1 189 ? 0.339 18.922 -8.195 1 94.06 189 HIS A O 1
ATOM 1503 N N . LEU A 1 190 ? 0.43 21.031 -8.75 1 95.69 190 LEU A N 1
ATOM 1504 C CA . LEU A 1 190 ? -0.763 21.359 -7.977 1 95.69 190 LEU A CA 1
ATOM 1505 C C . LEU A 1 190 ? -1.905 21.781 -8.891 1 95.69 190 LEU A C 1
ATOM 1507 O O . LEU A 1 190 ? -3.059 21.422 -8.672 1 95.69 190 LEU A O 1
ATOM 1511 N N . GLY A 1 191 ? -1.596 22.516 -9.914 1 93.38 191 GLY A N 1
ATOM 1512 C CA . GLY A 1 191 ? -2.584 23.109 -10.805 1 93.38 191 GLY A CA 1
ATOM 1513 C C . GLY A 1 191 ? -2.48 24.609 -10.891 1 93.38 191 GLY A C 1
ATOM 1514 O O . GLY A 1 191 ? -1.517 25.203 -10.406 1 93.38 191 GLY A O 1
ATOM 1515 N N . GLU A 1 192 ? -3.549 25.25 -11.453 1 91.31 192 GLU A N 1
ATOM 1516 C CA . GLU A 1 192 ? -3.428 26.656 -11.812 1 91.31 192 GLU A CA 1
ATOM 1517 C C . GLU A 1 192 ? -4.16 27.547 -10.82 1 91.31 192 GLU A C 1
ATOM 1519 O O . GLU A 1 192 ? -3.945 28.766 -10.789 1 91.31 192 GLU A O 1
ATOM 1524 N N . ASP A 1 193 ? -5.012 27.062 -10.062 1 94.94 193 ASP A N 1
ATOM 1525 C CA . ASP A 1 193 ? -5.766 27.891 -9.117 1 94.94 193 ASP A CA 1
ATOM 1526 C C . ASP A 1 193 ? -4.965 28.125 -7.84 1 94.94 193 ASP A C 1
ATOM 1528 O O . ASP A 1 193 ? -5.309 27.594 -6.781 1 94.94 193 ASP A O 1
ATOM 1532 N N . LEU A 1 194 ? -3.979 28.953 -7.988 1 95.81 194 LEU A N 1
ATOM 1533 C CA . LEU A 1 194 ? -3.027 29.281 -6.93 1 95.81 194 LEU A CA 1
ATOM 1534 C C . LEU A 1 194 ? -3.162 30.734 -6.488 1 95.81 194 LEU A C 1
ATOM 1536 O O . LEU A 1 194 ? -3.289 31.625 -7.328 1 95.81 194 LEU A O 1
ATOM 1540 N N . HIS A 1 195 ? -3.184 30.938 -5.176 1 93.44 195 HIS A N 1
ATOM 1541 C CA . HIS A 1 195 ? -3.215 32.281 -4.602 1 93.44 195 HIS A CA 1
ATOM 1542 C C . HIS A 1 195 ? -2.074 32.469 -3.607 1 93.44 195 HIS A C 1
ATOM 1544 O O . HIS A 1 195 ? -1.942 31.719 -2.646 1 93.44 1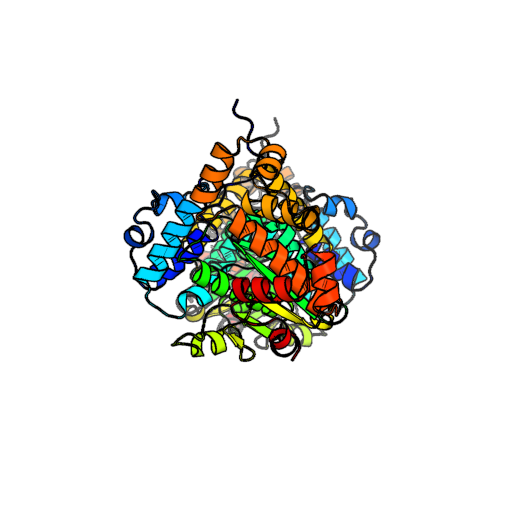95 HIS A O 1
ATOM 1550 N N . PHE A 1 196 ? -1.295 33.531 -3.854 1 93.12 196 PHE A N 1
ATOM 1551 C CA . PHE A 1 196 ? -0.149 33.812 -3.002 1 93.12 196 PHE A CA 1
ATOM 1552 C C . PHE A 1 196 ? -0.396 35.094 -2.186 1 93.12 196 PHE A C 1
ATOM 1554 O O . PHE A 1 196 ? -1.279 35.875 -2.512 1 93.12 196 PHE A O 1
ATOM 1561 N N . GLY A 1 197 ? 0.381 35.125 -1.064 1 89.31 197 GLY A N 1
ATOM 1562 C CA . GLY A 1 197 ? 0.17 36.281 -0.189 1 89.31 197 GLY A CA 1
ATOM 1563 C C . GLY A 1 197 ? -1.128 36.188 0.592 1 89.31 197 GLY A C 1
ATOM 1564 O O . GLY A 1 197 ? -1.74 37.219 0.893 1 89.31 197 GLY A O 1
ATOM 1565 N N . SER A 1 198 ? -1.608 35.031 0.792 1 88.88 198 SER A N 1
ATOM 1566 C CA . SER A 1 198 ? -2.844 34.812 1.532 1 88.88 198 SER A CA 1
ATOM 1567 C C . SER A 1 198 ? -2.594 34.812 3.037 1 88.88 198 SER A C 1
ATOM 1569 O O . SER A 1 198 ? -1.446 34.719 3.48 1 88.88 198 SER A O 1
ATOM 1571 N N . PRO A 1 199 ? -3.613 34.938 3.842 1 84.19 199 PRO A N 1
ATOM 1572 C CA . PRO A 1 199 ? -3.445 35 5.297 1 84.19 199 PRO A CA 1
ATOM 1573 C C . PRO A 1 199 ? -3.041 33.656 5.898 1 84.19 199 PRO A C 1
ATOM 1575 O O . PRO A 1 199 ? -2.498 33.625 7.004 1 84.19 199 PRO A O 1
ATOM 1578 N N . CYS A 1 200 ? -3.324 32.625 5.227 1 87.75 200 CYS A N 1
ATOM 1579 C CA . CYS A 1 200 ? -2.982 31.312 5.746 1 87.75 200 CYS A CA 1
ATOM 1580 C C . CYS A 1 200 ? -2.689 30.344 4.613 1 87.75 200 CYS A C 1
ATOM 1582 O O . CYS A 1 200 ? -3.057 30.594 3.463 1 87.75 200 CYS A O 1
ATOM 1584 N N . ASP A 1 201 ? -1.96 29.312 4.938 1 91.94 201 ASP A N 1
ATOM 1585 C CA . ASP A 1 201 ? -1.701 28.219 3.996 1 91.94 201 ASP A CA 1
ATOM 1586 C C . ASP A 1 201 ? -2.836 27.203 4.012 1 91.94 201 ASP A C 1
ATOM 1588 O O . ASP A 1 201 ? -3.031 26.5 5.004 1 91.94 201 ASP A O 1
ATOM 1592 N N . LEU A 1 202 ? -3.566 27.156 2.873 1 92.75 202 LEU A N 1
ATOM 1593 C CA . LEU A 1 202 ? -4.742 26.297 2.879 1 92.75 202 LEU A CA 1
ATOM 1594 C C . LEU A 1 202 ? -5.047 25.781 1.477 1 92.75 202 LEU A C 1
ATOM 1596 O O . LEU A 1 202 ? -4.641 26.391 0.485 1 92.75 202 LEU A O 1
ATOM 1600 N N . MET A 1 203 ? -5.598 24.531 1.459 1 95.75 203 MET A N 1
ATOM 1601 C CA . MET A 1 203 ? -6.176 24 0.229 1 95.75 203 MET A CA 1
ATOM 1602 C C . MET A 1 203 ? -7.668 23.719 0.407 1 95.75 203 MET A C 1
ATOM 1604 O O . MET A 1 203 ? -8.094 23.281 1.477 1 95.75 203 MET A O 1
ATOM 1608 N N . ARG A 1 204 ? -8.438 24.047 -0.615 1 94.69 204 ARG A N 1
ATOM 1609 C CA . ARG A 1 204 ? -9.891 23.922 -0.528 1 94.69 204 ARG A CA 1
ATOM 1610 C C . ARG A 1 204 ? -10.445 23.109 -1.684 1 94.69 204 ARG A C 1
ATOM 1612 O O . ARG A 1 204 ? -9.891 23.125 -2.787 1 94.69 204 ARG A O 1
ATOM 1619 N N . LEU A 1 205 ? -11.477 22.375 -1.427 1 95.31 205 LEU A N 1
ATOM 1620 C CA . LEU A 1 205 ? -12.156 21.547 -2.408 1 95.31 205 LEU A CA 1
ATOM 1621 C C . LEU A 1 205 ? -13.664 21.547 -2.176 1 95.31 205 LEU A C 1
ATOM 1623 O O . LEU A 1 205 ? -14.125 21.547 -1.029 1 95.31 205 LEU A O 1
ATOM 1627 N N . PRO A 1 206 ? -14.484 21.594 -3.316 1 95.56 206 PRO A N 1
ATOM 1628 C CA . PRO A 1 206 ? -15.93 21.469 -3.119 1 95.56 206 PRO A CA 1
ATOM 1629 C C . PRO A 1 206 ? -16.312 20.203 -2.361 1 95.56 206 PRO A C 1
ATOM 1631 O O . PRO A 1 206 ? -15.766 19.141 -2.627 1 95.56 206 PRO A O 1
ATOM 1634 N N . LEU A 1 207 ? -17.234 20.344 -1.478 1 94.5 207 LEU A N 1
ATOM 1635 C CA . LEU A 1 207 ? -17.641 19.25 -0.606 1 94.5 207 LEU A CA 1
ATOM 1636 C C . LEU A 1 207 ? -18.203 18.094 -1.42 1 94.5 207 LEU A C 1
ATOM 1638 O O . LEU A 1 207 ? -18.047 16.922 -1.036 1 94.5 207 LEU A O 1
ATOM 1642 N N . ASP A 1 208 ? -18.797 18.375 -2.484 1 94.75 208 ASP A N 1
ATOM 1643 C CA . ASP A 1 208 ? -19.391 17.344 -3.334 1 94.75 208 ASP A CA 1
ATOM 1644 C C . ASP A 1 208 ? -18.328 16.375 -3.848 1 94.75 208 ASP A C 1
ATOM 1646 O O . ASP A 1 208 ? -18.609 15.188 -4.02 1 94.75 208 ASP A O 1
ATOM 1650 N N . CYS A 1 209 ? -17.188 16.828 -4.105 1 95.88 209 CYS A N 1
ATOM 1651 C CA . CYS A 1 209 ? -16.078 16 -4.57 1 95.88 209 CYS A CA 1
ATOM 1652 C C . CYS A 1 209 ? -15.633 15.031 -3.488 1 95.88 209 CYS A C 1
ATOM 1654 O O . CYS A 1 209 ? -15.141 13.945 -3.789 1 95.88 209 CYS A O 1
ATOM 1656 N N . LEU A 1 210 ? -15.828 15.422 -2.266 1 95.12 210 LEU A N 1
ATOM 1657 C CA . LEU A 1 210 ? -15.305 14.656 -1.141 1 95.12 210 LEU A CA 1
ATOM 1658 C C . LEU A 1 210 ? -16.25 13.523 -0.767 1 95.12 210 LEU A C 1
ATOM 1660 O O . LEU A 1 210 ? -15.82 12.508 -0.216 1 95.12 210 LEU A O 1
ATOM 1664 N N . ASN A 1 211 ? -17.453 13.68 -1.104 1 94.5 211 ASN A N 1
ATOM 1665 C CA . ASN A 1 211 ? -18.469 12.727 -0.633 1 94.5 211 ASN A CA 1
ATOM 1666 C C . ASN A 1 211 ? -18.719 11.633 -1.663 1 94.5 211 ASN A C 1
ATOM 1668 O O . ASN A 1 211 ? -19.406 10.648 -1.37 1 94.5 211 ASN A O 1
ATOM 1672 N N . ARG A 1 212 ? -18.109 11.719 -2.768 1 94.5 212 ARG A N 1
ATOM 1673 C CA . ARG A 1 212 ? -18.281 10.711 -3.811 1 94.5 212 ARG A CA 1
ATOM 1674 C C . ARG A 1 212 ? -17.594 9.406 -3.432 1 94.5 212 ARG A C 1
ATOM 1676 O O . ARG A 1 212 ? -16.5 9.422 -2.881 1 94.5 212 ARG A O 1
ATOM 1683 N N . PRO A 1 213 ? -18.266 8.344 -3.701 1 93.12 213 PRO A N 1
ATOM 1684 C CA . PRO A 1 213 ? -17.625 7.055 -3.438 1 93.12 213 PRO A CA 1
ATOM 1685 C C . PRO A 1 213 ? -16.359 6.844 -4.273 1 93.12 213 PRO A C 1
ATOM 1687 O O . PRO A 1 213 ? -16.312 7.258 -5.434 1 93.12 213 PRO A O 1
ATOM 1690 N N . LEU A 1 214 ? -15.391 6.184 -3.697 1 93.62 214 LEU A N 1
ATOM 1691 C CA . LEU A 1 214 ? -14.133 5.918 -4.387 1 93.62 214 LEU A CA 1
ATOM 1692 C C . LEU A 1 214 ? -14.148 4.539 -5.035 1 93.62 214 LEU A C 1
ATOM 1694 O O . LEU A 1 214 ? -14.688 3.588 -4.469 1 93.62 214 LEU A O 1
ATOM 1698 N N . PRO A 1 215 ? -13.508 4.414 -6.156 1 85.31 215 PRO A N 1
ATOM 1699 C CA . PRO A 1 215 ? -13.531 3.156 -6.91 1 85.31 215 PRO A CA 1
ATOM 1700 C C . PRO A 1 215 ? -12.891 2 -6.145 1 85.31 215 PRO A C 1
ATOM 1702 O O . PRO A 1 215 ? -13.344 0.859 -6.246 1 85.31 215 PRO A O 1
ATOM 1705 N N . GLN A 1 216 ? -11.883 2.277 -5.402 1 83.25 216 GLN A N 1
ATOM 1706 C CA . GLN A 1 216 ? -11.141 1.209 -4.742 1 83.25 216 GLN A CA 1
ATOM 1707 C C . GLN A 1 216 ? -11.562 1.066 -3.283 1 83.25 216 GLN A C 1
ATOM 1709 O O . GLN A 1 216 ? -10.82 0.527 -2.465 1 83.25 216 GLN A O 1
ATOM 1714 N N . ALA A 1 217 ? -12.734 1.578 -2.967 1 88.12 217 ALA A N 1
ATOM 1715 C CA . ALA A 1 217 ? -13.242 1.456 -1.603 1 88.12 217 ALA A CA 1
ATOM 1716 C C . ALA A 1 217 ? -13.344 -0.008 -1.184 1 88.12 217 ALA A C 1
ATOM 1718 O O . ALA A 1 217 ? -13.758 -0.858 -1.972 1 88.12 217 ALA A O 1
ATOM 1719 N N . ALA A 1 218 ? -12.867 -0.32 -0.023 1 90.31 218 ALA A N 1
ATOM 1720 C CA . ALA A 1 218 ? -12.906 -1.655 0.568 1 90.31 218 ALA A CA 1
ATOM 1721 C C . ALA A 1 218 ? -13.328 -1.595 2.033 1 90.31 218 ALA A C 1
ATOM 1723 O O . ALA A 1 218 ? -12.484 -1.591 2.93 1 90.31 218 ALA A O 1
ATOM 1724 N N . PRO A 1 219 ? -14.586 -1.625 2.217 1 90.31 219 PRO A N 1
ATOM 1725 C CA . PRO A 1 219 ? -15.102 -1.364 3.562 1 90.31 219 PRO A CA 1
ATOM 1726 C C . PRO A 1 219 ? -14.531 -2.32 4.609 1 90.31 219 PRO A C 1
ATOM 1728 O O . PRO A 1 219 ? -14.141 -1.89 5.699 1 90.31 219 PRO A O 1
ATOM 1731 N N . THR A 1 220 ? -14.492 -3.574 4.281 1 91.62 220 THR A N 1
ATOM 1732 C CA . THR A 1 220 ? -14.008 -4.555 5.25 1 91.62 220 THR A CA 1
ATOM 1733 C C . THR A 1 220 ? -12.508 -4.395 5.477 1 91.62 220 THR A C 1
ATOM 1735 O O . THR A 1 220 ? -12.062 -4.223 6.613 1 91.62 220 THR A O 1
ATOM 1738 N N . ALA A 1 221 ? -11.781 -4.41 4.395 1 89.12 221 ALA A N 1
ATOM 1739 C CA . ALA A 1 221 ? -10.328 -4.262 4.496 1 89.12 221 ALA A CA 1
ATOM 1740 C C . ALA A 1 221 ? -9.961 -2.91 5.102 1 89.12 221 ALA A C 1
ATOM 1742 O O . ALA A 1 221 ? -9.023 -2.814 5.895 1 89.12 221 ALA A O 1
ATOM 1743 N N . GLY A 1 222 ? -10.711 -1.898 4.762 1 91.44 222 GLY A N 1
ATOM 1744 C CA . GLY A 1 222 ? -10.477 -0.567 5.297 1 91.44 222 GLY A CA 1
ATOM 1745 C C . GLY A 1 222 ? -10.688 -0.481 6.797 1 91.44 222 GLY A C 1
ATOM 1746 O O . GLY A 1 222 ? -9.906 0.155 7.508 1 91.44 222 GLY A O 1
ATOM 1747 N N . ALA A 1 223 ? -11.711 -1.12 7.246 1 93.56 223 ALA A N 1
ATOM 1748 C CA . ALA A 1 223 ? -12.008 -1.12 8.672 1 93.56 223 ALA A CA 1
ATOM 1749 C C . ALA A 1 223 ? -10.898 -1.8 9.469 1 93.56 223 ALA A C 1
ATOM 1751 O O . ALA A 1 223 ? -10.5 -1.322 10.531 1 93.56 223 ALA A O 1
ATOM 1752 N N . VAL A 1 224 ? -10.445 -2.822 8.945 1 92.88 224 VAL A N 1
ATOM 1753 C CA . VAL A 1 224 ? -9.383 -3.562 9.609 1 92.88 224 VAL A CA 1
ATOM 1754 C C . VAL A 1 224 ? -8.102 -2.727 9.617 1 92.88 224 VAL A C 1
ATOM 1756 O O . VAL A 1 224 ? -7.426 -2.629 10.648 1 92.88 224 VAL A O 1
ATOM 1759 N N . SER A 1 225 ? -7.797 -2.174 8.492 1 93.06 225 SER A N 1
ATOM 1760 C CA . SER A 1 225 ? -6.598 -1.351 8.398 1 93.06 225 SER A CA 1
ATOM 1761 C C . SER A 1 225 ? -6.656 -0.168 9.359 1 93.06 225 SER A C 1
ATOM 1763 O O . SER A 1 225 ? -5.652 0.193 9.969 1 93.06 225 SER A O 1
ATOM 1765 N N . ARG A 1 226 ? -7.797 0.433 9.469 1 94.44 226 ARG A N 1
ATOM 1766 C CA . ARG A 1 226 ? -7.98 1.544 10.398 1 94.44 226 ARG A CA 1
ATOM 1767 C C . ARG A 1 226 ? -7.727 1.104 11.836 1 94.44 226 ARG A C 1
ATOM 1769 O O . ARG A 1 226 ? -7.047 1.802 12.594 1 94.44 226 ARG A O 1
ATOM 1776 N N . ARG A 1 227 ? -8.25 0.019 12.172 1 93.62 227 ARG A N 1
ATOM 1777 C CA . ARG A 1 227 ? -8.07 -0.52 13.516 1 93.62 227 ARG A CA 1
ATOM 1778 C C . ARG A 1 227 ? -6.605 -0.816 13.789 1 93.62 227 ARG A C 1
ATOM 1780 O O . ARG A 1 227 ? -6.094 -0.493 14.867 1 93.62 227 ARG A O 1
ATOM 1787 N N . GLN A 1 228 ? -5.996 -1.428 12.859 1 92 228 GLN A N 1
ATOM 1788 C CA . GLN A 1 228 ? -4.586 -1.768 13.016 1 92 228 GLN A CA 1
ATOM 1789 C C . GLN A 1 228 ? -3.723 -0.511 13.109 1 92 228 GLN A C 1
ATOM 1791 O O . GLN A 1 228 ? -2.768 -0.463 13.883 1 92 228 GLN A O 1
ATOM 1796 N N . ALA A 1 229 ? -4.039 0.474 12.297 1 93.25 229 ALA A N 1
ATOM 1797 C CA . ALA A 1 229 ? -3.297 1.731 12.32 1 93.25 229 ALA A CA 1
ATOM 1798 C C . ALA A 1 229 ? -3.447 2.428 13.672 1 93.25 229 ALA A C 1
ATOM 1800 O O . ALA A 1 229 ? -2.473 2.951 14.219 1 93.25 229 ALA A O 1
ATOM 1801 N N . ARG A 1 230 ? -4.621 2.395 14.188 1 93 230 ARG A N 1
ATOM 1802 C CA . ARG A 1 230 ? -4.875 3.002 15.484 1 93 230 ARG A CA 1
ATOM 1803 C C . ARG A 1 230 ? -4.117 2.27 16.594 1 93 230 ARG A C 1
ATOM 1805 O O . ARG A 1 230 ? -3.562 2.9 17.484 1 93 230 ARG A O 1
ATOM 1812 N N . ALA A 1 231 ? -4.109 0.994 16.469 1 91.44 231 ALA A N 1
ATOM 1813 C CA . ALA A 1 231 ? -3.361 0.202 17.438 1 91.44 231 ALA A CA 1
ATOM 1814 C C . ALA A 1 231 ? -1.868 0.51 17.359 1 91.44 231 ALA A C 1
ATOM 1816 O O . ALA A 1 231 ? -1.19 0.586 18.391 1 91.44 231 ALA A O 1
ATOM 1817 N N . GLN A 1 232 ? -1.44 0.648 16.188 1 89.19 232 GLN A N 1
ATOM 1818 C CA . GLN A 1 232 ? -0.038 1 15.992 1 89.19 232 GLN A CA 1
ATOM 1819 C C . GLN A 1 232 ? 0.277 2.365 16.594 1 89.19 232 GLN A C 1
ATOM 1821 O O . GLN A 1 232 ? 1.314 2.539 17.25 1 89.19 232 GLN A O 1
ATOM 1826 N N . LEU A 1 233 ? -0.56 3.297 16.359 1 89.94 233 LEU A N 1
ATOM 1827 C CA . LEU A 1 233 ? -0.394 4.645 16.891 1 89.94 233 LEU A CA 1
ATOM 1828 C C . LEU A 1 233 ? -0.374 4.629 18.406 1 89.94 233 LEU A C 1
ATOM 1830 O O . LEU A 1 233 ? 0.436 5.32 19.031 1 89.94 233 LEU A O 1
ATOM 1834 N N . GLU A 1 234 ? -1.16 3.824 18.953 1 87.38 234 GLU A N 1
ATOM 1835 C CA . GLU A 1 234 ? -1.251 3.734 20.422 1 87.38 234 GLU A CA 1
ATOM 1836 C C . GLU A 1 234 ? 0.011 3.115 21.016 1 87.38 234 GLU A C 1
ATOM 1838 O O . GLU A 1 234 ? 0.439 3.494 22.109 1 87.38 234 GLU A O 1
ATOM 1843 N N . SER A 1 235 ? 0.595 2.256 20.25 1 85.19 235 SER A N 1
ATOM 1844 C CA . SER A 1 235 ? 1.78 1.563 20.734 1 85.19 235 SER A CA 1
ATOM 1845 C C . SER A 1 235 ? 3.041 2.391 20.516 1 85.19 235 SER A C 1
ATOM 1847 O O . SER A 1 235 ? 4 2.295 21.281 1 85.19 235 SER A O 1
ATOM 1849 N N . ALA A 1 236 ? 3.18 3.152 19.438 1 76.56 236 ALA A N 1
ATOM 1850 C CA . ALA A 1 236 ? 4.387 3.844 19 1 76.56 236 ALA A CA 1
ATOM 1851 C C . ALA A 1 236 ? 4.641 5.098 19.828 1 76.56 236 ALA A C 1
ATOM 1853 O O . ALA A 1 236 ? 5.77 5.59 19.906 1 76.56 236 ALA A O 1
ATOM 1854 N N . GLY A 1 237 ? 3.609 5.57 20.547 1 77.44 237 GLY A N 1
ATOM 1855 C CA . GLY A 1 237 ? 3.771 6.801 21.297 1 77.44 237 GLY A CA 1
ATOM 1856 C C . GLY A 1 237 ? 2.607 7.762 21.141 1 77.44 237 GLY A C 1
ATOM 1857 O O . GLY A 1 237 ? 1.515 7.355 20.734 1 77.44 237 GLY A O 1
ATOM 1858 N N . PRO A 1 238 ? 2.99 9.062 21.531 1 83.19 238 PRO A N 1
ATOM 1859 C CA . PRO A 1 238 ? 1.883 10.016 21.5 1 83.19 238 PRO A CA 1
ATOM 1860 C C . PRO A 1 238 ? 1.382 10.312 20.094 1 83.19 238 PRO A C 1
ATOM 1862 O O . PRO A 1 238 ? 2.176 10.359 19.156 1 83.19 238 PRO A O 1
ATOM 1865 N N . ALA A 1 239 ? 0.165 10.555 20.016 1 89.31 239 ALA A N 1
ATOM 1866 C CA . ALA A 1 239 ? -0.528 10.727 18.734 1 89.31 239 ALA A CA 1
ATOM 1867 C C . ALA A 1 239 ? -0.469 12.18 18.266 1 89.31 239 ALA A C 1
ATOM 1869 O O . ALA A 1 239 ? -0.828 12.484 17.141 1 89.31 239 ALA A O 1
ATOM 1870 N N . ALA A 1 240 ? 0.073 13.094 19.188 1 94.25 240 ALA A N 1
ATOM 1871 C CA . ALA A 1 240 ? 0.084 14.516 18.859 1 94.25 240 ALA A CA 1
ATOM 1872 C C . ALA A 1 240 ? 1.331 15.203 19.406 1 94.25 240 ALA A C 1
ATOM 1874 O O . ALA A 1 240 ? 1.905 14.75 20.406 1 94.25 240 ALA A O 1
ATOM 1875 N N . SER A 1 241 ? 1.648 16.312 18.781 1 96.88 241 SER A N 1
ATOM 1876 C CA . SER A 1 241 ? 2.797 17.094 19.234 1 96.88 241 SER A CA 1
ATOM 1877 C C . SER A 1 241 ? 2.396 18.078 20.328 1 96.88 241 SER A C 1
ATOM 1879 O O . SER A 1 241 ? 1.208 18.328 20.531 1 96.88 241 SER A O 1
ATOM 1881 N N . LEU A 1 242 ? 3.4 18.594 20.984 1 96.88 242 LEU A N 1
ATOM 1882 C CA . LEU A 1 242 ? 3.168 19.656 21.969 1 96.88 242 LEU A CA 1
ATOM 1883 C C . LEU A 1 242 ? 2.424 20.828 21.328 1 96.88 242 LEU A C 1
ATOM 1885 O O . LEU A 1 242 ? 1.46 21.344 21.906 1 96.88 242 LEU A O 1
ATOM 1889 N N . LEU A 1 243 ? 2.834 21.172 20.156 1 97.19 243 LEU A N 1
ATOM 1890 C CA . LEU A 1 243 ? 2.24 22.312 19.469 1 97.19 243 LEU A CA 1
ATOM 1891 C C . LEU A 1 243 ? 0.797 22.016 19.078 1 97.19 243 LEU A C 1
ATOM 1893 O O . LEU A 1 243 ? -0.055 22.906 19.109 1 97.19 243 LEU A O 1
ATOM 1897 N N . ASP A 1 244 ? 0.576 20.797 18.703 1 95.88 244 ASP A N 1
ATOM 1898 C CA . ASP A 1 244 ? -0.782 20.375 18.359 1 95.88 244 ASP A CA 1
ATOM 1899 C C . ASP A 1 244 ? -1.709 20.5 19.578 1 95.88 244 ASP A C 1
ATOM 1901 O O . ASP A 1 244 ? -2.82 21.031 19.453 1 95.88 244 ASP A O 1
ATOM 1905 N N . ARG A 1 245 ? -1.223 20.016 20.641 1 96.12 245 ARG A N 1
ATOM 1906 C CA . ARG A 1 245 ? -2.016 20.078 21.875 1 96.12 245 ARG A CA 1
ATOM 1907 C C . ARG A 1 245 ? -2.244 21.516 22.312 1 96.12 245 ARG A C 1
ATOM 1909 O O . ARG A 1 245 ? -3.326 21.859 22.797 1 96.12 245 ARG A O 1
ATOM 1916 N N . LEU A 1 246 ? -1.21 22.25 22.219 1 97.12 246 LEU A N 1
ATOM 1917 C CA . LEU A 1 246 ? -1.343 23.656 22.562 1 97.12 246 LEU A CA 1
ATOM 1918 C C . LEU A 1 246 ? -2.365 24.344 21.672 1 97.12 246 LEU A C 1
ATOM 1920 O O . LEU A 1 246 ? -3.203 25.109 22.156 1 97.12 246 LEU A O 1
ATOM 1924 N N . TYR A 1 247 ? -2.285 24.062 20.406 1 96.81 247 TYR A N 1
ATOM 1925 C CA . TYR A 1 247 ? -3.232 24.641 19.469 1 96.81 247 TYR A CA 1
ATOM 1926 C C . TYR A 1 247 ? -4.664 24.266 19.828 1 96.81 247 TYR A C 1
ATOM 1928 O O . TYR A 1 247 ? -5.543 25.141 19.859 1 96.81 247 TYR A O 1
ATOM 1936 N N . ASP A 1 248 ? -4.875 23.047 20.094 1 96.19 248 ASP A N 1
ATOM 1937 C CA . ASP A 1 248 ? -6.211 22.578 20.469 1 96.19 248 ASP A CA 1
ATOM 1938 C C . ASP A 1 248 ? -6.691 23.266 21.734 1 96.19 248 ASP A C 1
ATOM 1940 O O . ASP A 1 248 ? -7.859 23.641 21.844 1 96.19 248 ASP A O 1
ATOM 1944 N N . TRP A 1 249 ? -5.801 23.297 22.688 1 96.94 249 TRP A N 1
ATOM 1945 C CA . TRP A 1 249 ? -6.133 23.969 23.938 1 96.94 249 TRP A CA 1
ATOM 1946 C C . TRP A 1 249 ? -6.469 25.438 23.719 1 96.94 249 TRP A C 1
ATOM 1948 O O . TRP A 1 249 ? -7.43 25.953 24.281 1 96.94 249 TRP A O 1
ATOM 1958 N N . LEU A 1 250 ? -5.688 26.141 22.906 1 96.88 250 LEU A N 1
ATOM 1959 C CA . LEU A 1 250 ? -5.91 27.547 22.609 1 96.88 250 LEU A CA 1
ATOM 1960 C C . LEU A 1 250 ? -7.246 27.75 21.906 1 96.88 250 LEU A C 1
ATOM 1962 O O . LEU A 1 250 ? -7.957 28.719 22.172 1 96.88 250 LEU A O 1
ATOM 1966 N N . LEU A 1 251 ? -7.551 26.828 21 1 95.19 251 LEU A N 1
ATOM 1967 C CA . LEU A 1 251 ? -8.836 26.906 20.328 1 95.19 251 LEU A CA 1
ATOM 1968 C C . LEU A 1 251 ? -9.992 26.812 21.312 1 95.19 251 LEU A C 1
ATOM 1970 O O . LEU A 1 251 ? -10.953 27.578 21.234 1 95.19 251 LEU A O 1
ATOM 1974 N N . ALA A 1 252 ? -9.852 25.875 22.188 1 94.94 252 ALA A N 1
ATOM 1975 C CA . ALA A 1 252 ? -10.898 25.641 23.188 1 94.94 252 ALA A CA 1
ATOM 1976 C C . ALA A 1 252 ? -11.047 26.844 24.109 1 94.94 252 ALA A C 1
ATOM 1978 O O . ALA A 1 252 ? -12.125 27.062 24.672 1 94.94 252 ALA A O 1
ATOM 1979 N N . HIS A 1 253 ? -10 27.609 24.266 1 95.25 253 HIS A N 1
ATOM 1980 C CA . HIS A 1 253 ? -10.008 28.719 25.188 1 95.25 253 HIS A CA 1
ATOM 1981 C C . HIS A 1 253 ? -9.828 30.047 24.469 1 95.25 253 HIS A C 1
ATOM 1983 O O . HIS A 1 253 ? -9.305 31.016 25.047 1 95.25 253 HIS A O 1
ATOM 1989 N N . VAL A 1 254 ? -10.164 30.078 23.25 1 93.56 254 VAL A N 1
ATOM 1990 C CA . VAL A 1 254 ? -9.836 31.203 22.391 1 93.56 254 VAL A CA 1
ATOM 1991 C C . VAL A 1 254 ? -10.516 32.469 22.922 1 93.56 254 VAL A C 1
ATOM 1993 O O . VAL A 1 254 ? -9.961 33.562 22.812 1 93.56 254 VAL A O 1
ATOM 1996 N N . ARG A 1 255 ? -11.648 32.375 23.484 1 91.62 255 ARG A N 1
ATOM 1997 C CA . ARG A 1 255 ? -12.406 33.531 23.953 1 91.62 255 ARG A CA 1
ATOM 1998 C C . ARG A 1 255 ? -11.844 34.062 25.266 1 91.62 255 ARG A C 1
ATOM 2000 O O . ARG A 1 255 ? -11.945 35.25 25.562 1 91.62 255 ARG A O 1
ATOM 2007 N N . GLU A 1 256 ? -11.281 33.219 26.078 1 89.5 256 GLU A N 1
ATOM 2008 C CA . GLU A 1 256 ? -10.695 33.625 27.359 1 89.5 256 GLU A CA 1
ATOM 2009 C C . GLU A 1 256 ? -9.336 34.281 27.156 1 89.5 256 GLU A C 1
ATOM 2011 O O . GLU A 1 256 ? -8.898 35.094 27.984 1 89.5 256 GLU A O 1
ATOM 2016 N N . ALA A 1 257 ? -8.719 34 26.094 1 84.19 257 ALA A N 1
ATOM 2017 C CA . ALA A 1 257 ? -7.398 34.531 25.75 1 84.19 257 ALA A CA 1
ATOM 2018 C C . ALA A 1 257 ? -6.434 34.375 26.922 1 84.19 257 ALA A C 1
ATOM 2020 O O . ALA A 1 257 ? -5.863 35.344 27.391 1 84.19 257 ALA A O 1
ATOM 2021 N N . PRO A 1 258 ? -6.191 33.094 27.266 1 90.31 258 PRO A N 1
ATOM 2022 C CA . PRO A 1 258 ? -5.336 32.875 28.438 1 90.31 258 PRO A CA 1
ATOM 2023 C C . PRO A 1 258 ? -3.887 33.312 28.188 1 90.31 258 PRO A C 1
ATOM 2025 O O . PRO A 1 258 ? -3.402 33.219 27.062 1 90.31 258 PRO A O 1
ATOM 2028 N N . GLY A 1 259 ? -3.24 33.719 29.297 1 93.5 259 GLY A N 1
ATOM 2029 C CA . GLY A 1 259 ? -1.827 34.062 29.203 1 93.5 259 GLY A CA 1
ATOM 2030 C C . GLY A 1 259 ? -0.923 32.844 29.312 1 93.5 259 GLY A C 1
ATOM 2031 O O . GLY A 1 259 ? -1.402 31.703 29.406 1 93.5 259 GLY A O 1
ATOM 2032 N N . LEU A 1 260 ? 0.331 33.094 29.219 1 95.88 260 LEU A N 1
ATOM 2033 C CA . LEU A 1 260 ? 1.359 32.062 29.234 1 95.88 260 LEU A CA 1
ATOM 2034 C C . LEU A 1 260 ? 1.287 31.234 30.516 1 95.88 260 LEU A C 1
ATOM 2036 O O . LEU A 1 260 ? 1.454 30.016 30.5 1 95.88 260 LEU A O 1
ATOM 2040 N N . GLU A 1 261 ? 1.021 31.922 31.641 1 96.44 261 GLU A N 1
ATOM 2041 C CA . GLU A 1 261 ? 1.011 31.281 32.969 1 96.44 261 GLU A CA 1
ATOM 2042 C C . GLU A 1 261 ? -0.107 30.25 33.031 1 96.44 261 GLU A C 1
ATOM 2044 O O . GLU A 1 261 ? 0.113 29.125 33.5 1 96.44 261 GLU A O 1
ATOM 2049 N N . ARG A 1 262 ? -1.245 30.594 32.594 1 96.12 262 ARG A N 1
ATOM 2050 C CA . ARG A 1 262 ? -2.387 29.688 32.625 1 96.12 262 ARG A CA 1
ATOM 2051 C C . ARG A 1 262 ? -2.154 28.484 31.703 1 96.12 262 ARG A C 1
ATOM 2053 O O . ARG A 1 262 ? -2.523 27.359 32.062 1 96.12 262 ARG A O 1
ATOM 2060 N N . ALA A 1 263 ? -1.629 28.781 30.531 1 96.62 263 ALA A N 1
ATOM 2061 C CA . ALA A 1 263 ? -1.319 27.688 29.609 1 96.62 263 ALA A CA 1
ATOM 2062 C C . ALA A 1 263 ? -0.309 26.719 30.219 1 96.62 263 ALA A C 1
ATOM 2064 O O . ALA A 1 263 ? -0.479 25.5 30.141 1 96.62 263 ALA A O 1
ATOM 2065 N N . ALA A 1 264 ? 0.774 27.266 30.766 1 97.31 264 ALA A N 1
ATOM 2066 C CA . ALA A 1 264 ? 1.8 26.453 31.406 1 97.31 264 ALA A CA 1
ATOM 2067 C C . ALA A 1 264 ? 1.193 25.547 32.469 1 97.31 264 ALA A C 1
ATOM 2069 O O . ALA A 1 264 ? 1.542 24.359 32.562 1 97.31 264 ALA A O 1
ATOM 2070 N N . GLU A 1 265 ? 0.299 26.125 33.281 1 96.56 265 GLU A N 1
ATOM 2071 C CA . GLU A 1 265 ? -0.377 25.359 34.312 1 96.56 265 GLU A CA 1
ATOM 2072 C C . GLU A 1 265 ? -1.208 24.234 33.719 1 96.56 265 GLU A C 1
ATOM 2074 O O . GLU A 1 265 ? -1.203 23.109 34.25 1 96.56 265 GLU A O 1
ATOM 2079 N N . ALA A 1 266 ? -1.897 24.531 32.688 1 95.62 266 ALA A N 1
ATOM 2080 C CA . ALA A 1 266 ? -2.74 23.547 32.031 1 95.62 266 ALA A CA 1
ATOM 2081 C C . ALA A 1 266 ? -1.905 22.375 31.516 1 95.62 266 ALA A C 1
ATOM 2083 O O . ALA A 1 266 ? -2.379 21.234 31.469 1 95.62 266 ALA A O 1
ATOM 2084 N N . PHE A 1 267 ? -0.716 22.641 31.141 1 96.62 267 PHE A N 1
ATOM 2085 C CA . PHE A 1 267 ? 0.168 21.625 30.594 1 96.62 267 PHE A CA 1
ATOM 2086 C C . PHE A 1 267 ? 1.098 21.078 31.672 1 96.62 267 PHE A C 1
ATOM 2088 O O . PHE A 1 267 ? 2.076 20.391 31.359 1 96.62 267 PHE A O 1
ATOM 2095 N N . ALA A 1 268 ? 0.894 21.438 32.875 1 95.5 268 ALA A N 1
ATOM 2096 C CA . ALA A 1 268 ? 1.581 20.922 34.062 1 95.5 268 ALA A CA 1
ATOM 2097 C C . ALA A 1 268 ? 3.074 21.234 34 1 95.5 268 ALA A C 1
ATOM 2099 O O . ALA A 1 268 ? 3.904 20.359 34.281 1 95.5 268 ALA A O 1
ATOM 2100 N N . MET A 1 269 ? 3.33 22.469 33.625 1 95.56 269 MET A N 1
ATOM 2101 C CA . MET A 1 269 ? 4.707 22.953 33.531 1 95.56 269 MET A CA 1
ATOM 2102 C C . MET A 1 269 ? 4.824 24.359 34.125 1 95.56 269 MET A C 1
ATOM 2104 O O . MET A 1 269 ? 3.824 25.047 34.281 1 95.56 269 MET A O 1
ATOM 2108 N N . SER A 1 270 ? 6.031 24.641 34.531 1 96.94 270 SER A N 1
ATOM 2109 C CA . SER A 1 270 ? 6.289 26.031 34.875 1 96.94 270 SER A CA 1
ATOM 2110 C C . SER A 1 270 ? 6.324 26.922 33.656 1 96.94 270 SER A C 1
ATOM 2112 O O . SER A 1 270 ? 6.609 26.453 32.531 1 96.94 270 SER A O 1
ATOM 2114 N N . PRO A 1 271 ? 5.984 28.219 33.844 1 97.06 271 PRO A N 1
ATOM 2115 C CA . PRO A 1 271 ? 6.098 29.125 32.719 1 97.06 271 PRO A CA 1
ATOM 2116 C C . PRO A 1 271 ? 7.488 29.125 32.094 1 97.06 271 PRO A C 1
ATOM 2118 O O . PRO A 1 271 ? 7.613 29.203 30.859 1 97.06 271 PRO A O 1
ATOM 2121 N N . THR A 1 272 ? 8.477 28.984 32.906 1 97.38 272 THR A N 1
ATOM 2122 C CA . THR A 1 272 ? 9.844 28.969 32.406 1 97.38 272 THR A CA 1
ATOM 2123 C C . THR A 1 272 ? 10.094 27.734 31.547 1 97.38 272 THR A C 1
ATOM 2125 O O . THR A 1 272 ? 10.68 27.828 30.469 1 97.38 272 THR A O 1
ATOM 2128 N N . THR A 1 273 ? 9.688 26.656 32.062 1 96.81 273 THR A N 1
ATOM 2129 C CA . THR A 1 273 ? 9.836 25.406 31.297 1 96.81 273 THR A CA 1
ATOM 2130 C C . THR A 1 273 ? 9.023 25.453 30.016 1 96.81 273 THR A C 1
ATOM 2132 O O . THR A 1 273 ? 9.492 25.016 28.953 1 96.81 273 THR A O 1
ATOM 2135 N N . PHE A 1 274 ? 7.824 25.953 30.109 1 97.19 274 PHE A N 1
ATOM 2136 C CA . PHE A 1 274 ? 6.938 26.047 28.953 1 97.19 274 PHE A CA 1
ATOM 2137 C C . PHE A 1 274 ? 7.551 26.938 27.875 1 97.19 274 PHE A C 1
ATOM 2139 O O . PHE A 1 274 ? 7.566 26.562 26.703 1 97.19 274 PHE A O 1
ATOM 2146 N N . LYS A 1 275 ? 8.078 28.062 28.234 1 97.12 275 LYS A N 1
ATOM 2147 C CA . LYS A 1 275 ? 8.742 28.969 27.312 1 97.12 275 LYS A CA 1
ATOM 2148 C C . LYS A 1 275 ? 9.953 28.312 26.656 1 97.12 275 LYS A C 1
ATOM 2150 O O . LYS A 1 275 ? 10.188 28.484 25.453 1 97.12 275 LYS A O 1
ATOM 2155 N N . ARG A 1 276 ? 10.656 27.625 27.438 1 96.88 276 ARG A N 1
ATOM 2156 C CA . ARG A 1 276 ? 11.844 26.953 26.938 1 96.88 276 ARG A CA 1
ATOM 2157 C C . ARG A 1 276 ? 11.469 25.906 25.891 1 96.88 276 ARG A C 1
ATOM 2159 O O . ARG A 1 276 ? 12.125 25.797 24.844 1 96.88 276 ARG A O 1
ATOM 2166 N N . LYS A 1 277 ? 10.445 25.172 26.141 1 96.31 277 LYS A N 1
ATOM 2167 C CA . LYS A 1 277 ? 9.992 24.141 25.203 1 96.31 277 LYS A CA 1
ATOM 2168 C C . LYS A 1 277 ? 9.492 24.766 23.906 1 96.31 277 LYS A C 1
ATOM 2170 O O . LYS A 1 277 ? 9.758 24.234 22.828 1 96.31 277 LYS A O 1
ATOM 2175 N N . LEU A 1 278 ? 8.727 25.781 24.047 1 97.12 278 LEU A N 1
ATOM 2176 C CA . LEU A 1 278 ? 8.234 26.469 22.859 1 97.12 278 LEU A CA 1
ATOM 2177 C C . LEU A 1 278 ? 9.391 27.031 22.031 1 97.12 278 LEU A C 1
ATOM 2179 O O . LEU A 1 278 ? 9.367 26.984 20.797 1 97.12 278 LEU A O 1
ATOM 2183 N N . ARG A 1 279 ? 10.414 27.562 22.672 1 96.12 279 ARG A N 1
ATOM 2184 C CA . ARG A 1 279 ? 11.594 28.062 21.984 1 96.12 279 ARG A CA 1
ATOM 2185 C C . ARG A 1 279 ? 12.32 26.953 21.25 1 96.12 279 ARG A C 1
ATOM 2187 O O . ARG A 1 279 ? 12.852 27.156 20.156 1 96.12 279 ARG A O 1
ATOM 2194 N N . LYS A 1 280 ? 12.328 25.812 21.906 1 95.19 280 LYS A N 1
ATOM 2195 C CA . LYS A 1 280 ? 12.922 24.641 21.281 1 95.19 280 LYS A CA 1
ATOM 2196 C C . LYS A 1 280 ? 12.242 24.312 19.953 1 95.19 280 LYS A C 1
ATOM 2198 O O . LYS A 1 280 ? 12.883 23.828 19.031 1 95.19 280 LYS A O 1
ATOM 2203 N N . HIS A 1 281 ? 10.992 24.609 19.922 1 96.12 281 HIS A N 1
ATOM 2204 C CA . HIS A 1 281 ? 10.211 24.375 18.719 1 96.12 281 HIS A CA 1
ATOM 2205 C C . HIS A 1 281 ? 10.203 25.609 17.812 1 96.12 281 HIS A C 1
ATOM 2207 O O . HIS A 1 281 ? 9.383 25.703 16.906 1 96.12 281 HIS A O 1
ATOM 2213 N N . ALA A 1 282 ? 11.023 26.516 18.109 1 93.94 282 ALA A N 1
ATOM 2214 C CA . ALA A 1 282 ? 11.234 27.719 17.312 1 93.94 282 ALA A CA 1
ATOM 2215 C C . ALA A 1 282 ? 9.969 28.562 17.266 1 93.94 282 ALA A C 1
ATOM 2217 O O . ALA A 1 282 ? 9.625 29.125 16.219 1 93.94 282 ALA A O 1
ATOM 2218 N N . THR A 1 283 ? 9.305 28.625 18.359 1 95.69 283 THR A N 1
ATOM 2219 C CA . THR A 1 283 ? 8.094 29.422 18.438 1 95.69 283 THR A CA 1
ATOM 2220 C C . THR A 1 283 ? 7.902 30 19.828 1 95.69 283 THR A C 1
ATOM 2222 O O . THR A 1 283 ? 8.781 29.859 20.688 1 95.69 283 THR A O 1
ATOM 2225 N N . SER A 1 284 ? 6.855 30.828 20.031 1 96.69 284 SER A N 1
ATOM 2226 C CA . SER A 1 284 ? 6.5 31.422 21.312 1 96.69 284 SER A CA 1
ATOM 2227 C C . SER A 1 284 ? 5.008 31.281 21.594 1 96.69 284 SER A C 1
ATOM 2229 O O . SER A 1 284 ? 4.23 30.938 20.703 1 96.69 284 SER A O 1
ATOM 2231 N N . TYR A 1 285 ? 4.723 31.438 22.859 1 96.75 285 TYR A N 1
ATOM 2232 C CA . TYR A 1 285 ? 3.314 31.344 23.234 1 96.75 285 TYR A CA 1
ATOM 2233 C C . TYR A 1 285 ? 2.48 32.375 22.469 1 96.75 285 TYR A C 1
ATOM 2235 O O . TYR A 1 285 ? 1.396 32.031 21.984 1 96.75 285 TYR A O 1
ATOM 2243 N N . GLN A 1 286 ? 2.998 33.562 22.344 1 95 286 GLN A N 1
ATOM 2244 C CA . GLN A 1 286 ? 2.262 34.625 21.672 1 95 286 GLN A CA 1
ATOM 2245 C C . GLN A 1 286 ? 2.01 34.281 20.203 1 95 286 GLN A C 1
ATOM 2247 O O . GLN A 1 286 ? 0.922 34.531 19.672 1 95 286 GLN A O 1
ATOM 2252 N N . GLU A 1 287 ? 2.99 33.75 19.609 1 94.44 287 GLU A N 1
ATOM 2253 C CA . GLU A 1 287 ? 2.852 33.375 18.203 1 94.44 287 GLU A CA 1
ATOM 2254 C C . GLU A 1 287 ? 1.755 32.312 18.016 1 94.44 287 GLU A C 1
ATOM 2256 O O . GLU A 1 287 ? 0.952 32.406 17.094 1 94.44 287 GLU A O 1
ATOM 2261 N N . GLN A 1 288 ? 1.781 31.359 18.922 1 96 288 GLN A N 1
ATOM 2262 C CA . GLN A 1 288 ? 0.775 30.297 18.859 1 96 288 GLN A CA 1
ATOM 2263 C C . GLN A 1 288 ? -0.614 30.844 19.188 1 96 288 GLN A C 1
ATOM 2265 O O . GLN A 1 288 ? -1.602 30.438 18.562 1 96 288 GLN A O 1
ATOM 2270 N N . HIS A 1 289 ? -0.631 31.656 20.125 1 95.12 289 HIS A N 1
ATOM 2271 C CA . HIS A 1 289 ? -1.879 32.312 20.516 1 95.12 289 HIS A CA 1
ATOM 2272 C C . HIS A 1 289 ? -2.469 33.125 19.359 1 95.12 289 HIS A C 1
ATOM 2274 O O . HIS A 1 289 ? -3.66 33 19.062 1 95.12 289 HIS A O 1
ATOM 2280 N N . ASP A 1 290 ? -1.659 33.906 18.734 1 93.06 290 ASP A N 1
ATOM 2281 C CA . ASP A 1 290 ? -2.084 34.719 17.594 1 93.06 290 ASP A CA 1
ATOM 2282 C C . ASP A 1 290 ? -2.584 33.812 16.453 1 93.06 290 ASP A C 1
ATOM 2284 O O . ASP A 1 290 ? -3.572 34.156 15.789 1 93.06 290 ASP A O 1
ATOM 2288 N N . ARG A 1 291 ? -1.923 32.781 16.25 1 92.81 291 ARG A N 1
ATOM 2289 C CA . ARG A 1 291 ? -2.297 31.859 15.18 1 92.81 291 ARG A CA 1
ATOM 2290 C C . ARG A 1 291 ? -3.688 31.281 15.422 1 92.81 291 ARG A C 1
ATOM 2292 O O . ARG A 1 291 ? -4.504 31.203 14.5 1 92.81 291 ARG A O 1
ATOM 2299 N N . ALA A 1 292 ? -3.92 30.781 16.578 1 94.38 292 ALA A N 1
ATOM 2300 C CA . ALA A 1 292 ? -5.227 30.234 16.906 1 94.38 292 ALA A CA 1
ATOM 2301 C C . ALA A 1 292 ? -6.332 31.266 16.703 1 94.38 292 ALA A C 1
ATOM 2303 O O . ALA A 1 292 ? -7.387 30.953 16.141 1 94.38 292 ALA A O 1
ATOM 2304 N N . ARG A 1 293 ? -6.086 32.438 17.156 1 92.88 293 ARG A N 1
ATOM 2305 C CA . ARG A 1 293 ? -7.07 33.5 17.031 1 92.88 293 ARG A CA 1
ATOM 2306 C C . ARG A 1 293 ? -7.305 33.844 15.562 1 92.88 293 ARG A C 1
ATOM 2308 O O . ARG A 1 293 ? -8.438 34.094 15.148 1 92.88 293 ARG A O 1
ATOM 2315 N N . LEU A 1 294 ? -6.25 33.906 14.859 1 91.69 294 LEU A N 1
ATOM 2316 C CA . LEU A 1 294 ? -6.367 34.156 13.43 1 91.69 294 LEU A CA 1
ATOM 23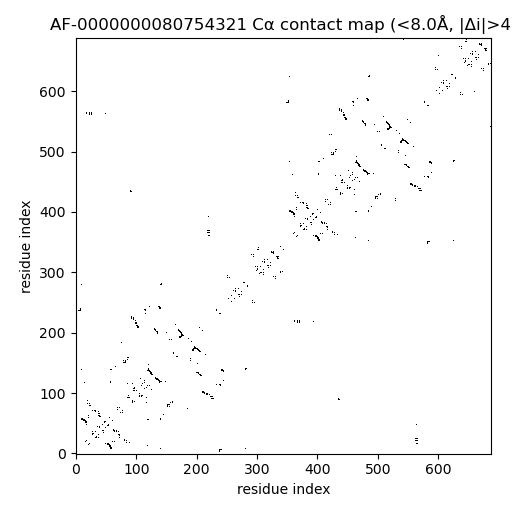17 C C . LEU A 1 294 ? -7.25 33.094 12.758 1 91.69 294 LEU A C 1
ATOM 2319 O O . LEU A 1 294 ? -8.141 33.438 11.977 1 91.69 294 LEU A O 1
ATOM 2323 N N . HIS A 1 295 ? -6.965 31.844 13.016 1 92 295 HIS A N 1
ATOM 2324 C CA . HIS A 1 295 ? -7.715 30.766 12.406 1 92 295 HIS A CA 1
ATOM 2325 C C . HIS A 1 295 ? -9.195 30.844 12.766 1 92 295 HIS A C 1
ATOM 2327 O O . HIS A 1 295 ? -10.062 30.609 11.914 1 92 295 HIS A O 1
ATOM 2333 N N . VAL A 1 296 ? -9.469 31.156 13.992 1 92.75 296 VAL A N 1
ATOM 2334 C CA . VAL A 1 296 ? -10.859 31.297 14.422 1 92.75 296 VAL A CA 1
ATOM 2335 C C . VAL A 1 296 ? -11.508 32.469 13.695 1 92.75 296 VAL A C 1
ATOM 2337 O O . VAL A 1 296 ? -12.648 32.375 13.234 1 92.75 296 VAL A O 1
ATOM 2340 N N . ALA A 1 297 ? -10.805 33.562 13.641 1 91.5 297 ALA A N 1
ATOM 2341 C CA . ALA A 1 297 ? -11.32 34.719 12.938 1 91.5 297 ALA A CA 1
ATOM 2342 C C . ALA A 1 297 ? -11.648 34.406 11.484 1 91.5 297 ALA A C 1
ATOM 2344 O O . ALA A 1 297 ? -12.703 34.781 10.969 1 91.5 297 ALA A O 1
ATOM 2345 N N . LEU A 1 298 ? -10.734 33.688 10.891 1 88.44 298 LEU A N 1
ATOM 2346 C CA . LEU A 1 298 ? -10.93 33.312 9.492 1 88.44 298 LEU A CA 1
ATOM 2347 C C . LEU A 1 298 ? -12.125 32.375 9.352 1 88.44 298 LEU A C 1
ATOM 2349 O O . LEU A 1 298 ? -12.906 32.5 8.398 1 88.44 298 LEU A O 1
ATOM 2353 N N . TRP A 1 299 ? -12.234 31.484 10.242 1 88.12 299 TRP A N 1
ATOM 2354 C CA . TRP A 1 299 ? -13.367 30.562 10.227 1 88.12 299 TRP A CA 1
ATOM 2355 C C . TRP A 1 299 ? -14.68 31.312 10.383 1 88.12 299 TRP A C 1
ATOM 2357 O O . TRP A 1 299 ? -15.633 31.078 9.641 1 88.12 299 TRP A O 1
ATOM 2367 N N . LEU A 1 300 ? -14.742 32.188 11.336 1 89.62 300 LEU A N 1
ATOM 2368 C CA . LEU A 1 300 ? -15.953 32.938 11.594 1 89.62 300 LEU A CA 1
ATOM 2369 C C . LEU A 1 300 ? -16.312 33.812 10.383 1 89.62 300 LEU A C 1
ATOM 2371 O O . LEU A 1 300 ? -17.5 33.938 10.047 1 89.62 300 LEU A O 1
ATOM 2375 N N . GLN A 1 301 ? -15.32 34.312 9.828 1 86.25 301 GLN A N 1
ATOM 2376 C CA . GLN A 1 301 ? -15.547 35.156 8.68 1 86.25 301 GLN A CA 1
ATOM 2377 C C . GLN A 1 301 ? -15.984 34.344 7.461 1 86.25 301 GLN A C 1
ATOM 2379 O O . GLN A 1 301 ? -17 34.656 6.832 1 86.25 301 GLN A O 1
ATOM 2384 N N . GLN A 1 302 ? -15.305 33.344 7.145 1 81.06 302 GLN A N 1
ATOM 2385 C CA . GLN A 1 302 ? -15.469 32.625 5.891 1 81.06 302 GLN A CA 1
ATOM 2386 C C . GLN A 1 302 ? -16.609 31.609 5.977 1 81.06 302 GLN A C 1
ATOM 2388 O O . GLN A 1 302 ? -17.328 31.391 5.004 1 81.06 302 GLN A O 1
ATOM 2393 N N . VAL A 1 303 ? -16.719 31.016 7.082 1 80.56 303 VAL A N 1
ATOM 2394 C CA . VAL A 1 303 ? -17.656 29.906 7.207 1 80.56 303 VAL A CA 1
ATOM 2395 C C . VAL A 1 303 ? -18.969 30.406 7.809 1 80.56 303 VAL A C 1
ATOM 2397 O O . VAL A 1 303 ? -20.047 30.047 7.344 1 80.56 303 VAL A O 1
ATOM 2400 N N . LYS A 1 304 ? -18.844 31.281 8.758 1 85.06 304 LYS A N 1
ATOM 2401 C CA . LYS A 1 304 ? -20.047 31.75 9.445 1 85.06 304 LYS A CA 1
ATOM 2402 C C . LYS A 1 304 ? -20.516 33.094 8.883 1 85.06 304 LYS A C 1
ATOM 2404 O O . LYS A 1 304 ? -21.656 33.5 9.141 1 85.06 304 LYS A O 1
ATOM 2409 N N . GLY A 1 305 ? -19.703 33.781 8.195 1 84.62 305 GLY A N 1
ATOM 2410 C CA . GLY A 1 305 ? -20.078 35.062 7.582 1 84.62 305 GLY A CA 1
ATOM 2411 C C . GLY A 1 305 ? -20.141 36.188 8.578 1 84.62 305 GLY A C 1
ATOM 2412 O O . GLY A 1 305 ? -20.891 37.156 8.383 1 84.62 305 GLY A O 1
ATOM 2413 N N . TYR A 1 306 ? -19.422 36.062 9.633 1 88.69 306 TYR A N 1
ATOM 2414 C CA . TYR A 1 306 ? -19.422 37.094 10.641 1 88.69 306 TYR A CA 1
ATOM 2415 C C . TYR A 1 306 ? -18.688 38.344 10.125 1 88.69 306 TYR A C 1
ATOM 2417 O O . TYR A 1 306 ? -17.703 38.25 9.391 1 88.69 306 TYR A O 1
ATOM 2425 N N . GLY A 1 307 ? -19.203 39.5 10.453 1 88.19 307 GLY A N 1
ATOM 2426 C CA . GLY A 1 307 ? -18.5 40.719 10.188 1 88.19 307 GLY A CA 1
ATOM 2427 C C . GLY A 1 307 ? -17.438 41.062 11.219 1 88.19 307 GLY A C 1
ATOM 2428 O O . GLY A 1 307 ? -17.281 40.312 12.203 1 88.19 307 GLY A O 1
ATOM 2429 N N . ASN A 1 308 ?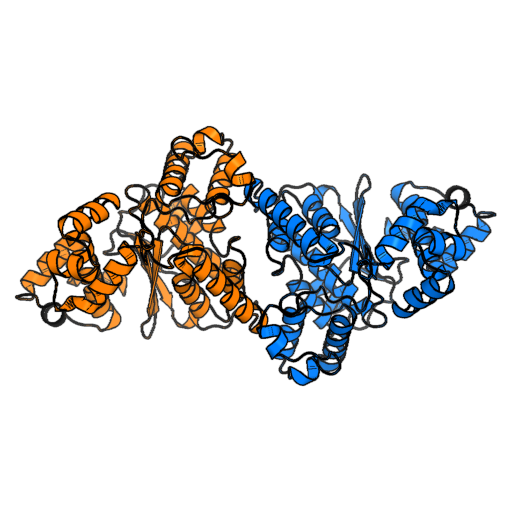 -16.734 42.156 11 1 89.75 308 ASN A N 1
ATOM 2430 C CA . ASN A 1 308 ? -15.617 42.562 11.852 1 89.75 308 ASN A CA 1
ATOM 2431 C C . ASN A 1 308 ? -16.078 42.812 13.289 1 89.75 308 ASN A C 1
ATOM 2433 O O . ASN A 1 308 ? -15.367 42.469 14.234 1 89.75 308 ASN A O 1
ATOM 2437 N N . GLU A 1 309 ? -17.203 43.406 13.406 1 92.44 309 GLU A N 1
ATOM 2438 C CA . GLU A 1 309 ? -17.719 43.719 14.742 1 92.44 309 GLU A CA 1
ATOM 2439 C C . GLU A 1 309 ? -18.047 42.438 15.516 1 92.44 309 GLU A C 1
ATOM 2441 O O . GLU A 1 309 ? -17.734 42.312 16.703 1 92.44 309 GLU A O 1
ATOM 2446 N N . ALA A 1 310 ? -18.672 41.594 14.867 1 93.12 310 ALA A N 1
ATOM 2447 C CA . ALA A 1 310 ? -19.062 40.312 15.484 1 93.12 310 ALA A CA 1
ATOM 2448 C C . ALA A 1 310 ? -17.828 39.5 15.875 1 93.12 310 ALA A C 1
ATOM 2450 O O . ALA A 1 310 ? -17.812 38.875 16.922 1 93.12 310 ALA A O 1
ATOM 2451 N N . ILE A 1 311 ? -16.875 39.469 15 1 93.38 311 ILE A N 1
ATOM 2452 C CA . ILE A 1 311 ? -15.641 38.719 15.266 1 93.38 311 ILE A CA 1
ATOM 2453 C C . ILE A 1 311 ? -14.898 39.344 16.438 1 93.38 311 ILE A C 1
ATOM 2455 O O . ILE A 1 311 ? -14.398 38.625 17.312 1 93.38 311 ILE A O 1
ATOM 2459 N N . ALA A 1 312 ? -14.836 40.656 16.406 1 93.31 312 ALA A N 1
ATOM 2460 C CA . ALA A 1 312 ? -14.195 41.344 17.5 1 93.31 312 ALA A CA 1
ATOM 2461 C C . ALA A 1 312 ? -14.852 41 18.828 1 93.31 312 ALA A C 1
ATOM 2463 O O . ALA A 1 312 ? -14.156 40.781 19.828 1 93.31 312 ALA A O 1
ATOM 2464 N N . SER A 1 313 ? -16.156 41.031 18.812 1 92.88 313 SER A N 1
ATOM 2465 C CA . SER A 1 313 ? -16.891 40.688 20.016 1 92.88 313 SER A CA 1
ATOM 2466 C C . SER A 1 313 ? -16.625 39.25 20.438 1 92.88 313 SER A C 1
ATOM 2468 O O . SER A 1 313 ? -16.422 38.969 21.625 1 92.88 313 SER A O 1
ATOM 2470 N N . TYR A 1 314 ? -16.656 38.375 19.453 1 92.38 314 TYR A N 1
ATOM 2471 C CA . TYR A 1 314 ? -16.453 36.969 19.734 1 92.38 314 TYR A CA 1
ATOM 2472 C C . TYR A 1 314 ? -15.094 36.719 20.344 1 92.38 314 TYR A C 1
ATOM 2474 O O . TYR A 1 314 ? -14.961 35.906 21.281 1 92.38 314 TYR A O 1
ATOM 2482 N N . LEU A 1 315 ? -14.07 37.344 19.875 1 93.25 315 LEU A N 1
ATOM 2483 C CA . LEU A 1 315 ? -12.695 37.156 20.328 1 93.25 315 LEU A CA 1
ATOM 2484 C C . LEU A 1 315 ? -12.336 38.125 21.438 1 93.25 315 LEU A C 1
ATOM 2486 O O . LEU A 1 315 ? -11.164 38.219 21.828 1 93.25 315 LEU A O 1
ATOM 2490 N N . HIS A 1 316 ? -13.281 38.938 21.891 1 91.19 316 HIS A N 1
ATOM 2491 C CA . HIS A 1 316 ? -13.172 39.875 23.016 1 91.19 316 HIS A CA 1
ATOM 2492 C C . HIS A 1 316 ? -12.109 40.938 22.766 1 91.19 316 HIS A C 1
ATOM 2494 O O . HIS A 1 316 ? -11.258 41.188 23.625 1 91.19 316 HIS A O 1
ATOM 2500 N N . PHE A 1 317 ? -12.133 41.406 21.656 1 89.69 317 PHE A N 1
ATOM 2501 C CA . PHE A 1 317 ? -11.391 42.625 21.406 1 89.69 317 PHE A CA 1
ATOM 2502 C C . PHE A 1 317 ? -12.133 43.844 21.953 1 89.69 317 PHE A C 1
ATOM 2504 O O . PHE A 1 317 ? -13.359 43.812 22.109 1 89.69 317 PHE A O 1
ATOM 2511 N N . HIS A 1 318 ? -11.344 44.812 22.266 1 86.12 318 HIS A N 1
ATOM 2512 C CA . HIS A 1 318 ? -11.969 46 22.797 1 86.12 318 HIS A CA 1
ATOM 2513 C C . HIS A 1 318 ? -12.938 46.625 21.781 1 86.12 318 HIS A C 1
ATOM 2515 O O . HIS A 1 318 ? -14 47.094 22.156 1 86.12 318 HIS A O 1
ATOM 2521 N N . ASP A 1 319 ? -12.547 46.75 20.562 1 85.88 319 ASP A N 1
ATOM 2522 C CA . ASP A 1 319 ? -13.43 47.188 19.484 1 85.88 319 ASP A CA 1
ATOM 2523 C C . ASP A 1 319 ? -12.961 46.656 18.141 1 85.88 319 ASP A C 1
ATOM 2525 O O . ASP A 1 319 ? -11.961 45.938 18.062 1 85.88 319 ASP A O 1
ATOM 2529 N N . ALA A 1 320 ? -13.742 46.938 17.109 1 89 320 ALA A N 1
ATOM 2530 C CA . ALA A 1 320 ? -13.477 46.438 15.766 1 89 320 ALA A CA 1
ATOM 2531 C C . ALA A 1 320 ? -12.164 46.969 15.227 1 89 320 ALA A C 1
ATOM 2533 O O . ALA A 1 320 ? -11.477 46.312 14.445 1 89 320 ALA A O 1
ATOM 2534 N N . ASN A 1 321 ? -11.812 48.094 15.625 1 89.62 321 ASN A N 1
ATOM 2535 C CA . ASN A 1 321 ? -10.562 48.688 15.18 1 89.62 321 ASN A CA 1
ATOM 2536 C C . ASN A 1 321 ? -9.352 47.938 15.719 1 89.62 321 ASN A C 1
ATOM 2538 O O . ASN A 1 321 ? -8.367 47.75 15 1 89.62 321 ASN A O 1
ATOM 2542 N N . ASN A 1 322 ? -9.461 47.625 16.938 1 90.44 322 ASN A N 1
ATOM 2543 C CA . ASN A 1 322 ? -8.391 46.812 17.531 1 90.44 322 ASN A CA 1
ATOM 2544 C C . ASN A 1 322 ? -8.25 45.469 16.859 1 90.44 322 ASN A C 1
ATOM 2546 O O . ASN A 1 322 ? -7.141 44.969 16.672 1 90.44 322 ASN A O 1
ATOM 2550 N N . PHE A 1 323 ? -9.422 44.969 16.578 1 91.25 323 PHE A N 1
ATOM 2551 C CA . PHE A 1 323 ? -9.414 43.719 15.852 1 91.25 323 PHE A CA 1
ATOM 2552 C C . PHE A 1 323 ? -8.766 43.875 14.484 1 91.25 323 PHE A C 1
ATOM 2554 O O . PHE A 1 323 ? -7.898 43.094 14.109 1 91.25 323 PHE A O 1
ATOM 2561 N N . ARG A 1 324 ? -9.062 44.812 13.727 1 89.19 324 ARG A N 1
ATOM 2562 C CA . ARG A 1 324 ? -8.523 45.062 12.391 1 89.19 324 ARG A CA 1
ATOM 2563 C C . ARG A 1 324 ? -7.012 45.25 12.438 1 89.19 324 ARG A C 1
ATOM 2565 O O . ARG A 1 324 ? -6.293 44.75 11.555 1 89.19 324 ARG A O 1
ATOM 2572 N N . ARG A 1 325 ? -6.574 45.875 13.414 1 90.56 325 ARG A N 1
ATOM 2573 C CA . ARG A 1 325 ? -5.141 46.094 13.562 1 90.56 325 ARG A CA 1
ATOM 2574 C C . ARG A 1 325 ? -4.406 44.781 13.828 1 90.56 325 ARG A C 1
ATOM 2576 O O . ARG A 1 325 ? -3.35 44.531 13.242 1 90.56 325 ARG A O 1
ATOM 2583 N N . SER A 1 326 ? -4.973 44.062 14.695 1 89.5 326 SER A N 1
ATOM 2584 C CA . SER A 1 326 ? -4.363 42.781 15.008 1 89.5 326 SER A CA 1
ATOM 2585 C C . SER A 1 326 ? -4.383 41.844 13.797 1 89.5 326 SER A C 1
ATOM 2587 O O . SER A 1 326 ? -3.398 41.156 13.523 1 89.5 326 SER A O 1
ATOM 2589 N N . PHE A 1 327 ? -5.5 41.844 13.195 1 88.19 327 PHE A N 1
ATOM 2590 C CA . PHE A 1 327 ? -5.637 41 12.008 1 88.19 327 PHE A CA 1
ATOM 2591 C C . PHE A 1 327 ? -4.598 41.375 10.961 1 88.19 327 PHE A C 1
ATOM 2593 O O . PHE A 1 327 ? -3.977 40.531 10.344 1 88.19 327 PHE A O 1
ATOM 2600 N N . LYS A 1 328 ? -4.418 42.562 10.789 1 86.81 328 LYS A N 1
ATOM 2601 C CA . LYS A 1 328 ? -3.404 43.062 9.867 1 86.81 328 LYS A CA 1
ATOM 2602 C C . LYS A 1 328 ? -2.006 42.656 10.312 1 86.81 328 LYS A C 1
ATOM 2604 O O . LYS A 1 328 ? -1.156 42.312 9.484 1 86.81 328 LYS A O 1
ATOM 2609 N N . ARG A 1 329 ? -1.866 42.719 11.516 1 85.75 329 ARG A N 1
ATOM 2610 C CA . ARG A 1 329 ? -0.579 42.312 12.055 1 85.75 329 ARG A CA 1
ATOM 2611 C C . ARG A 1 329 ? -0.339 40.812 11.805 1 85.75 329 ARG A C 1
ATOM 2613 O O . ARG A 1 329 ? 0.786 40.406 11.516 1 85.75 329 ARG A O 1
ATOM 2620 N N . TRP A 1 330 ? -1.404 40.094 12.016 1 84.88 330 TRP A N 1
ATOM 2621 C CA . TRP A 1 330 ? -1.295 38.625 11.852 1 84.88 330 TRP A CA 1
ATOM 2622 C C . TRP A 1 330 ? -1.061 38.281 10.391 1 84.88 330 TRP A C 1
ATOM 2624 O O . TRP A 1 330 ? -0.332 37.312 10.094 1 84.88 330 TRP A O 1
ATOM 2634 N N . THR A 1 331 ? -1.721 38.906 9.484 1 80.31 331 THR A N 1
ATOM 2635 C CA . THR A 1 331 ? -1.811 38.438 8.109 1 80.31 331 THR A CA 1
ATOM 2636 C C . THR A 1 331 ? -1.071 39.406 7.164 1 80.31 331 THR A C 1
ATOM 2638 O O . THR A 1 331 ? -0.758 39.031 6.027 1 80.31 331 THR A O 1
ATOM 2641 N N . GLY A 1 332 ? -0.874 40.5 7.516 1 75.19 332 GLY A N 1
ATOM 2642 C CA . GLY A 1 332 ? -0.337 41.531 6.645 1 75.19 332 GLY A CA 1
ATOM 2643 C C . GLY A 1 332 ? -1.403 42.25 5.828 1 75.19 332 GLY A C 1
ATOM 2644 O O . GLY A 1 332 ? -1.109 43.219 5.102 1 75.19 332 GLY A O 1
ATOM 2645 N N . MET A 1 333 ? -2.658 41.781 5.957 1 77.31 333 MET A N 1
ATOM 2646 C CA . MET A 1 333 ? -3.756 42.375 5.18 1 77.31 333 MET A CA 1
ATOM 2647 C C . MET A 1 333 ? -4.949 42.688 6.078 1 77.31 333 MET A C 1
ATOM 2649 O O . MET A 1 333 ? -5.133 42.062 7.121 1 77.31 333 MET A O 1
ATOM 2653 N N . PRO A 1 334 ? -5.73 43.656 5.543 1 75.94 334 PRO A N 1
ATOM 2654 C CA . PRO A 1 334 ? -6.945 43.938 6.316 1 75.94 334 PRO A CA 1
ATOM 2655 C C . PRO A 1 334 ? -8.016 42.875 6.113 1 75.94 334 PRO A C 1
ATOM 2657 O O . PRO A 1 334 ? -8.062 42.219 5.059 1 75.94 334 PRO A O 1
ATOM 2660 N N . PRO A 1 335 ? -8.938 42.719 7.098 1 72 335 PRO A N 1
ATOM 2661 C CA . PRO A 1 335 ? -9.977 41.688 7.02 1 72 335 PRO A CA 1
ATOM 2662 C C . PRO A 1 335 ? -10.891 41.875 5.809 1 72 335 PRO A C 1
ATOM 2664 O O . PRO A 1 335 ? -11.406 40.875 5.27 1 72 335 PRO A O 1
ATOM 2667 N N . SER A 1 336 ? -11.164 42.969 5.465 1 65.31 336 SER A N 1
ATOM 2668 C CA . SER A 1 336 ? -12.062 43.25 4.344 1 65.31 336 SER A CA 1
ATOM 2669 C C . SER A 1 336 ? -11.5 42.688 3.045 1 65.31 336 SER A C 1
ATOM 2671 O O . SER A 1 336 ? -12.258 42.375 2.119 1 65.31 336 SER A O 1
ATOM 2673 N N . SER A 1 337 ? -10.32 42.531 2.916 1 58.38 337 SER A N 1
ATOM 2674 C CA . SER A 1 337 ? -9.656 42.031 1.713 1 58.38 337 SER A CA 1
ATOM 2675 C C . SER A 1 337 ? -9.734 40.5 1.615 1 58.38 337 SER A C 1
ATOM 2677 O O . SER A 1 337 ? -9.578 39.938 0.533 1 58.38 337 SER A O 1
ATOM 2679 N N . LEU A 1 338 ? -10.055 39.938 2.668 1 61.34 338 LEU A N 1
ATOM 2680 C CA . LEU A 1 338 ? -10.023 38.469 2.75 1 61.34 338 LEU A CA 1
ATOM 2681 C C . LEU A 1 338 ? -11.219 37.875 2.029 1 61.34 338 LEU A C 1
ATOM 2683 O O . LEU A 1 338 ? -11.102 36.812 1.396 1 61.34 338 LEU A O 1
ATOM 2687 N N . ARG A 1 339 ? -12.414 38.406 2.334 1 57.75 339 ARG A N 1
ATOM 2688 C CA . ARG A 1 339 ? -13.602 37.875 1.696 1 57.75 339 ARG A CA 1
ATOM 2689 C C . ARG A 1 339 ? -13.398 37.719 0.193 1 57.75 339 ARG A C 1
ATOM 2691 O O . ARG A 1 339 ? -13.836 36.719 -0.401 1 57.75 339 ARG A O 1
ATOM 2698 N N . GLN A 1 340 ? -12.656 38.594 -0.344 1 53.12 340 GLN A N 1
ATOM 2699 C CA . GLN A 1 340 ? -12.438 38.562 -1.787 1 53.12 340 GLN A CA 1
ATOM 2700 C C . GLN A 1 340 ? -11.398 37.5 -2.168 1 53.12 340 GLN A C 1
ATOM 2702 O O . GLN A 1 340 ? -11.492 36.875 -3.225 1 53.12 340 GLN A O 1
ATOM 2707 N N . SER A 1 341 ? -10.539 37.219 -1.258 1 53.81 341 SER A N 1
ATOM 2708 C CA . SER A 1 341 ? -9.383 36.375 -1.617 1 53.81 341 SER A CA 1
ATOM 2709 C C . SER A 1 341 ? -9.672 34.906 -1.43 1 53.81 341 SER A C 1
ATOM 2711 O O . SER A 1 341 ? -9.242 34.062 -2.234 1 53.81 341 SER A O 1
ATOM 2713 N N . LEU A 1 342 ? -10.336 34.594 -0.394 1 56.59 342 LEU A N 1
ATOM 2714 C CA . LEU A 1 342 ? -10.523 33.156 -0.108 1 56.59 342 LEU A CA 1
ATOM 2715 C C . LEU A 1 342 ? -11.805 32.656 -0.745 1 56.59 342 LEU A C 1
ATOM 2717 O O . LEU A 1 342 ? -11.898 31.469 -1.09 1 56.59 342 LEU A O 1
ATOM 2721 N N . CYS A 1 343 ? -12.961 33.5 -0.779 1 53.59 343 CYS A N 1
ATOM 2722 C CA . CYS A 1 343 ? -14.258 33.062 -1.298 1 53.59 343 CYS A CA 1
ATOM 2723 C C . CYS A 1 343 ? -14.375 33.344 -2.789 1 53.59 343 CYS A C 1
ATOM 2725 O O . CYS A 1 343 ? -15.32 32.906 -3.441 1 53.59 343 CYS A O 1
ATOM 2727 N N . GLY A 1 344 ? -13.484 34.188 -3.361 1 48.38 344 GLY A N 1
ATOM 2728 C CA . GLY A 1 344 ? -13.734 34.531 -4.754 1 48.38 344 GLY A CA 1
ATOM 2729 C C . GLY A 1 344 ? -13.344 33.438 -5.719 1 48.38 344 GLY A C 1
ATOM 2730 O O . GLY A 1 344 ? -12.539 32.562 -5.379 1 48.38 344 GLY A O 1
ATOM 2731 N N . MET B 1 1 ? 5.336 -33.25 20.844 1 32.69 1 MET B N 1
ATOM 2732 C CA . MET B 1 1 ? 5.047 -31.953 20.234 1 32.69 1 MET B CA 1
ATOM 2733 C C . MET B 1 1 ? 5.066 -32.062 18.703 1 32.69 1 MET B C 1
ATOM 2735 O O . MET B 1 1 ? 6.051 -32.531 18.125 1 32.69 1 MET B O 1
ATOM 2739 N N . SER B 1 2 ? 4.012 -32.5 18.047 1 36.41 2 SER B N 1
ATOM 2740 C CA . SER B 1 2 ? 3.951 -32.875 16.641 1 36.41 2 SER B CA 1
ATOM 2741 C C . SER B 1 2 ? 4.672 -31.844 15.773 1 36.41 2 SER B C 1
ATOM 2743 O O . SER B 1 2 ? 4.406 -30.641 15.867 1 36.41 2 SER B O 1
ATOM 2745 N N . ALA B 1 3 ? 5.781 -31.984 15.453 1 52.09 3 ALA B N 1
ATOM 2746 C CA . ALA B 1 3 ? 6.746 -31.141 14.742 1 52.09 3 ALA B CA 1
ATOM 2747 C C . ALA B 1 3 ? 6.102 -30.453 13.547 1 52.09 3 ALA B C 1
ATOM 2749 O O . ALA B 1 3 ? 5.438 -31.109 12.734 1 52.09 3 ALA B O 1
ATOM 2750 N N . ARG B 1 4 ? 5.844 -29.281 13.531 1 69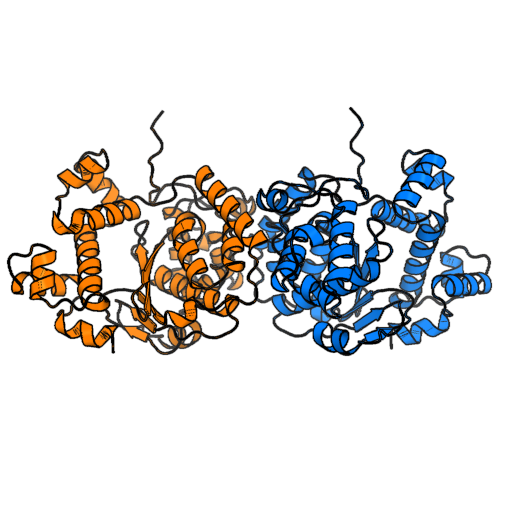 4 ARG B N 1
ATOM 2751 C CA . ARG B 1 4 ? 5.277 -28.422 12.5 1 69 4 ARG B CA 1
ATOM 2752 C C . ARG B 1 4 ? 5.84 -28.766 11.125 1 69 4 ARG B C 1
ATOM 2754 O O . ARG B 1 4 ? 7.059 -28.812 10.938 1 69 4 ARG B O 1
ATOM 2761 N N . GLU B 1 5 ? 4.98 -29.281 10.219 1 77.94 5 GLU B N 1
ATOM 2762 C CA . GLU B 1 5 ? 5.406 -29.625 8.867 1 77.94 5 GLU B CA 1
ATOM 2763 C C . GLU B 1 5 ? 6.051 -28.438 8.164 1 77.94 5 GLU B C 1
ATOM 2765 O O . GLU B 1 5 ? 5.617 -27.297 8.344 1 77.94 5 GLU B O 1
ATOM 2770 N N . PRO B 1 6 ? 7.117 -28.656 7.414 1 88.19 6 PRO B N 1
ATOM 2771 C CA . PRO B 1 6 ? 7.848 -27.562 6.75 1 88.19 6 PRO B CA 1
ATOM 2772 C C . PRO B 1 6 ? 7.105 -27.016 5.531 1 88.19 6 PRO B C 1
ATOM 2774 O O . PRO B 1 6 ? 7.688 -26.281 4.734 1 88.19 6 PRO B O 1
ATOM 2777 N N . TRP B 1 7 ? 5.855 -27.562 5.359 1 94.88 7 TRP B N 1
ATOM 2778 C CA . TRP B 1 7 ? 4.988 -27.062 4.301 1 94.88 7 TRP B CA 1
ATOM 2779 C C . TRP B 1 7 ? 3.566 -26.844 4.816 1 94.88 7 TRP B C 1
ATOM 2781 O O . TRP B 1 7 ? 3.193 -27.375 5.863 1 94.88 7 TRP B O 1
ATOM 2791 N N . TYR B 1 8 ? 2.848 -25.984 4.098 1 95.19 8 TYR B N 1
ATOM 2792 C CA . TYR B 1 8 ? 1.439 -25.844 4.453 1 95.19 8 TYR B CA 1
ATOM 2793 C C . TYR B 1 8 ? 0.562 -26.719 3.561 1 95.19 8 TYR B C 1
ATOM 2795 O O . TYR B 1 8 ? 0.967 -27.094 2.457 1 95.19 8 TYR B O 1
ATOM 2803 N N . GLU B 1 9 ? -0.565 -27.094 4.09 1 96.19 9 GLU B N 1
ATOM 2804 C CA . GLU B 1 9 ? -1.546 -27.922 3.391 1 96.19 9 GLU B CA 1
ATOM 2805 C C . GLU B 1 9 ? -2.895 -27.219 3.295 1 96.19 9 GLU B C 1
ATOM 2807 O O . GLU B 1 9 ? -3.016 -26.047 3.666 1 96.19 9 GLU B O 1
ATOM 2812 N N . ARG B 1 10 ? -3.809 -27.906 2.715 1 95.62 10 ARG B N 1
ATOM 2813 C CA . ARG B 1 10 ? -5.117 -27.344 2.408 1 95.62 10 ARG B CA 1
ATOM 2814 C C . ARG B 1 10 ? -5.848 -26.938 3.682 1 95.62 10 ARG B C 1
ATOM 2816 O O . ARG B 1 10 ? -6.648 -26 3.672 1 95.62 10 ARG B O 1
ATOM 2823 N N . ASP B 1 11 ? -5.562 -27.484 4.848 1 94.94 11 ASP B N 1
ATOM 2824 C CA . ASP B 1 11 ? -6.262 -27.203 6.098 1 94.94 11 ASP B CA 1
ATOM 2825 C C . ASP B 1 11 ? -5.391 -26.359 7.035 1 94.94 11 ASP B C 1
ATOM 2827 O O . ASP B 1 11 ? -5.773 -26.109 8.18 1 94.94 11 ASP B O 1
ATOM 2831 N N . SER B 1 12 ? -4.18 -25.984 6.59 1 95.19 12 SER B N 1
ATOM 2832 C CA . SER B 1 12 ? -3.309 -25.141 7.406 1 95.19 12 SER B CA 1
ATOM 2833 C C . SER B 1 12 ? -3.852 -23.719 7.52 1 95.19 12 SER B C 1
ATOM 2835 O O . SER B 1 12 ? -4.086 -23.062 6.508 1 95.19 12 SER B O 1
ATOM 2837 N N . ARG B 1 13 ? -4.074 -23.25 8.711 1 94.69 13 ARG B N 1
ATOM 2838 C CA . ARG B 1 13 ? -4.602 -21.906 8.914 1 94.69 13 ARG B CA 1
ATOM 2839 C C . ARG B 1 13 ? -3.479 -20.875 9 1 94.69 13 ARG B C 1
ATOM 2841 O O . ARG B 1 13 ? -2.85 -20.719 10.047 1 94.69 13 ARG B O 1
ATOM 2848 N N . PHE B 1 14 ? -3.201 -20.188 7.875 1 93.69 14 PHE B N 1
ATOM 2849 C CA . PHE B 1 14 ? -2.104 -19.219 7.879 1 93.69 14 PHE B CA 1
ATOM 2850 C C . PHE B 1 14 ? -2.457 -18 7.051 1 93.69 14 PHE B C 1
ATOM 2852 O O . PHE B 1 14 ? -1.716 -17 7.047 1 93.69 14 PHE B O 1
ATOM 2859 N N . ILE B 1 15 ? -3.566 -18.047 6.305 1 94.69 15 ILE B N 1
ATOM 2860 C CA . ILE B 1 15 ? -3.969 -16.938 5.441 1 94.69 15 ILE B CA 1
ATOM 2861 C C . ILE B 1 15 ? -4.734 -15.898 6.258 1 94.69 15 ILE B C 1
ATOM 2863 O O . ILE B 1 15 ? -5.719 -16.219 6.922 1 94.69 15 ILE B O 1
ATOM 2867 N N . ALA B 1 16 ? -4.285 -14.711 6.211 1 93 16 ALA B N 1
ATOM 2868 C CA . ALA B 1 16 ? -4.992 -13.648 6.918 1 93 16 ALA B CA 1
ATOM 2869 C C . ALA B 1 16 ? -6.344 -13.359 6.266 1 93 16 ALA B C 1
ATOM 2871 O O . ALA B 1 16 ? -6.402 -12.891 5.129 1 93 16 ALA B O 1
ATOM 2872 N N . ALA B 1 17 ? -7.434 -13.477 6.988 1 95.06 17 ALA B N 1
ATOM 2873 C CA . ALA B 1 17 ? -8.789 -13.359 6.453 1 95.06 17 ALA B CA 1
ATOM 2874 C C . ALA B 1 17 ? -9.078 -11.922 6.02 1 95.06 17 ALA B C 1
ATOM 2876 O O . ALA B 1 17 ? -9.875 -11.695 5.105 1 95.06 17 ALA B O 1
ATOM 2877 N N . HIS B 1 18 ? -8.383 -10.969 6.633 1 93 18 HIS B N 1
ATOM 2878 C CA . HIS B 1 18 ? -8.703 -9.562 6.398 1 93 18 HIS B CA 1
ATOM 2879 C C . HIS B 1 18 ? -7.984 -9.031 5.168 1 93 18 HIS B C 1
ATOM 2881 O O . HIS B 1 18 ? -8.164 -7.871 4.793 1 93 18 HIS B O 1
ATOM 2887 N N . GLN B 1 19 ? -7.23 -9.781 4.496 1 92.38 19 GLN B N 1
ATOM 2888 C CA . GLN B 1 19 ? -6.508 -9.352 3.301 1 92.38 19 GLN B CA 1
ATOM 2889 C C . GLN B 1 19 ? -7.238 -9.789 2.033 1 92.38 19 GLN B C 1
ATOM 2891 O O . GLN B 1 19 ? -8.359 -9.352 1.775 1 92.38 19 GLN B O 1
ATOM 2896 N N . GLN B 1 20 ? -6.766 -10.781 1.313 1 94.31 20 GLN B N 1
ATOM 2897 C CA . GLN B 1 20 ? -7.332 -11.156 0.02 1 94.31 20 GLN B CA 1
ATOM 2898 C C . GLN B 1 20 ? -8.758 -11.672 0.171 1 94.31 20 GLN B C 1
ATOM 2900 O O . GLN B 1 20 ? -9.648 -11.281 -0.587 1 94.31 20 GLN B O 1
ATOM 2905 N N . PRO B 1 21 ? -9.031 -12.539 1.193 1 95.75 21 PRO B N 1
ATOM 2906 C CA . PRO B 1 21 ? -10.43 -12.969 1.344 1 95.75 21 PRO B CA 1
ATOM 2907 C C . PRO B 1 21 ? -11.383 -11.797 1.574 1 95.75 21 PRO B C 1
ATOM 2909 O O . PRO B 1 21 ? -12.492 -11.789 1.046 1 95.75 21 PRO B O 1
ATOM 2912 N N . ALA B 1 22 ? -10.93 -10.828 2.336 1 94.56 22 ALA B N 1
ATOM 2913 C CA . ALA B 1 22 ? -11.75 -9.641 2.582 1 94.56 22 ALA B CA 1
ATOM 2914 C C . ALA B 1 22 ? -12.047 -8.898 1.284 1 94.56 22 ALA B C 1
ATOM 2916 O O . ALA B 1 22 ? -13.125 -8.32 1.12 1 94.56 22 ALA B O 1
ATOM 2917 N N . GLY B 1 23 ? -11.023 -8.867 0.424 1 92.94 23 GLY B N 1
ATOM 2918 C CA . GLY B 1 23 ? -11.227 -8.242 -0.872 1 92.94 23 GLY B CA 1
ATOM 2919 C C . GLY B 1 23 ? -12.328 -8.891 -1.686 1 92.94 23 GLY B C 1
ATOM 2920 O O . GLY B 1 23 ? -13.133 -8.203 -2.32 1 92.94 23 GLY B O 1
ATOM 2921 N N . LEU B 1 24 ? -12.352 -10.188 -1.7 1 94.75 24 LEU B N 1
ATOM 2922 C CA . LEU B 1 24 ? -13.406 -10.914 -2.402 1 94.75 24 LEU B CA 1
ATOM 2923 C C . LEU B 1 24 ? -14.758 -10.703 -1.729 1 94.75 24 LEU B C 1
ATOM 2925 O O . LEU B 1 24 ? -15.773 -10.539 -2.406 1 94.75 24 LEU B O 1
ATOM 2929 N N . LEU B 1 25 ? -14.719 -10.734 -0.426 1 94.81 25 LEU B N 1
ATOM 2930 C CA . LEU B 1 25 ? -15.938 -10.461 0.331 1 94.81 25 LEU B CA 1
ATOM 2931 C C . LEU B 1 25 ? -16.5 -9.094 -0.023 1 94.81 25 LEU B C 1
ATOM 2933 O O . LEU B 1 25 ? -17.703 -8.969 -0.287 1 94.81 25 LEU B O 1
ATOM 2937 N N . ASP B 1 26 ? -15.656 -8.094 -0.05 1 93.44 26 ASP B N 1
ATOM 2938 C CA . ASP B 1 26 ? -16.062 -6.723 -0.354 1 93.44 26 ASP B CA 1
ATOM 2939 C C . ASP B 1 26 ? -16.656 -6.629 -1.759 1 93.44 26 ASP B C 1
ATOM 2941 O O . ASP B 1 26 ? -17.609 -5.883 -1.986 1 93.44 26 ASP B O 1
ATOM 2945 N N . LEU B 1 27 ? -16.062 -7.332 -2.703 1 92.12 27 LEU B N 1
ATOM 2946 C CA . LEU B 1 27 ? -16.594 -7.363 -4.059 1 92.12 27 LEU B CA 1
ATOM 2947 C C . LEU B 1 27 ? -18.016 -7.895 -4.07 1 92.12 27 LEU B C 1
ATOM 2949 O O . LEU B 1 27 ? -18.891 -7.336 -4.746 1 92.12 27 LEU B O 1
ATOM 2953 N N . GLY B 1 28 ? -18.281 -8.992 -3.334 1 93.38 28 GLY B N 1
ATOM 2954 C CA . GLY B 1 28 ? -19.625 -9.539 -3.232 1 93.38 28 GLY B CA 1
ATOM 2955 C C . GLY B 1 28 ? -20.609 -8.594 -2.555 1 93.38 28 GLY B C 1
ATOM 2956 O O . GLY B 1 28 ? -21.719 -8.398 -3.035 1 93.38 28 GLY B O 1
ATOM 2957 N N . LEU B 1 29 ? -20.125 -7.988 -1.451 1 91.81 29 LEU B N 1
ATOM 2958 C CA . LEU B 1 29 ? -20.953 -7.039 -0.722 1 91.81 29 LEU B CA 1
ATOM 2959 C C . LEU B 1 29 ? -21.328 -5.852 -1.604 1 91.81 29 LEU B C 1
ATOM 2961 O O . LEU B 1 29 ? -22.469 -5.383 -1.574 1 91.81 29 LEU B O 1
ATOM 2965 N N . GLY B 1 30 ? -20.359 -5.438 -2.34 1 88.38 30 GLY B N 1
ATOM 2966 C CA . GLY B 1 30 ? -20.594 -4.32 -3.238 1 88.38 30 GLY B CA 1
ATOM 2967 C C . GLY B 1 30 ? -21.641 -4.605 -4.293 1 88.38 30 GLY B C 1
ATOM 2968 O O . GLY B 1 30 ? -22.266 -3.684 -4.816 1 88.38 30 GLY B O 1
ATOM 2969 N N . ARG B 1 31 ? -21.906 -5.848 -4.578 1 90.38 31 ARG B N 1
ATOM 2970 C CA . ARG B 1 31 ? -22.906 -6.25 -5.566 1 90.38 31 ARG B CA 1
ATOM 2971 C C . ARG B 1 31 ? -24.203 -6.664 -4.891 1 90.38 31 ARG B C 1
ATOM 2973 O O . ARG B 1 31 ? -25.047 -7.309 -5.512 1 90.38 31 ARG B O 1
ATOM 2980 N N . GLY B 1 32 ? -24.281 -6.445 -3.617 1 91.31 32 GLY B N 1
ATOM 2981 C CA . GLY B 1 32 ? -25.531 -6.625 -2.889 1 91.31 32 GLY B CA 1
ATOM 2982 C C . GLY B 1 32 ? -25.688 -8.016 -2.305 1 91.31 32 GLY B C 1
ATOM 2983 O O . GLY B 1 32 ? -26.781 -8.383 -1.857 1 91.31 32 GLY B O 1
ATOM 2984 N N . ILE B 1 33 ? -24.672 -8.812 -2.309 1 94.94 33 ILE B N 1
ATOM 2985 C CA . ILE B 1 33 ? -24.75 -10.164 -1.751 1 94.94 33 ILE B CA 1
ATOM 2986 C C . ILE B 1 33 ? -24.484 -10.117 -0.249 1 94.94 33 ILE B C 1
ATOM 2988 O O . ILE B 1 33 ? -23.578 -9.414 0.207 1 94.94 33 ILE B O 1
ATOM 2992 N N . ASP B 1 34 ? -25.234 -10.906 0.457 1 95.12 34 ASP B N 1
ATOM 2993 C CA . ASP B 1 34 ? -25.109 -10.969 1.91 1 95.12 34 ASP B CA 1
ATOM 2994 C C . ASP B 1 34 ? -23.828 -11.695 2.318 1 95.12 34 ASP B C 1
ATOM 2996 O O . ASP B 1 34 ? -23.469 -12.719 1.729 1 95.12 34 ASP B O 1
ATOM 3000 N N . SER B 1 35 ? -23.25 -11.141 3.381 1 94.88 35 SER B N 1
ATOM 3001 C CA . SER B 1 35 ? -22 -11.727 3.855 1 94.88 35 SER B CA 1
ATOM 3002 C C . SER B 1 35 ? -22.203 -13.164 4.316 1 94.88 35 SER B C 1
ATOM 3004 O O . SER B 1 35 ? -21.344 -14.016 4.109 1 94.88 35 SER B O 1
ATOM 3006 N N . HIS B 1 36 ? -23.297 -13.477 4.871 1 95.69 36 HIS B N 1
ATOM 3007 C CA . HIS B 1 36 ? -23.578 -14.82 5.359 1 95.69 36 HIS B CA 1
ATOM 3008 C C . HIS B 1 36 ? -23.625 -15.82 4.211 1 95.69 36 HIS B C 1
ATOM 3010 O O . HIS B 1 36 ? -23.188 -16.969 4.359 1 95.69 36 HIS B O 1
ATOM 3016 N N . ARG B 1 37 ? -24.141 -15.383 3.154 1 96.75 37 ARG B N 1
ATOM 3017 C CA . ARG B 1 37 ? -24.219 -16.266 1.991 1 96.75 37 ARG B CA 1
ATOM 3018 C C . ARG B 1 37 ? -22.844 -16.5 1.398 1 96.75 37 ARG B C 1
ATOM 3020 O O . ARG B 1 37 ? -22.516 -17.625 1.012 1 96.75 37 ARG B O 1
ATOM 3027 N N . LEU B 1 38 ? -22.062 -15.461 1.366 1 96.38 38 LEU B N 1
ATOM 3028 C CA . LEU B 1 38 ? -20.719 -15.547 0.81 1 96.38 38 LEU B CA 1
ATOM 3029 C C . LEU B 1 38 ? -19.828 -16.453 1.664 1 96.38 38 LEU B C 1
ATOM 3031 O O . LEU B 1 38 ? -18.953 -17.141 1.142 1 96.38 38 LEU B O 1
ATOM 3035 N N . LEU B 1 39 ? -20.141 -16.453 2.973 1 97.19 39 LEU B N 1
ATOM 3036 C CA . LEU B 1 39 ? -19.266 -17.172 3.896 1 97.19 39 LEU B CA 1
ATOM 3037 C C . LEU B 1 39 ? -19.859 -18.516 4.301 1 97.19 39 LEU B C 1
ATOM 3039 O O . LEU B 1 39 ? -19.297 -19.234 5.125 1 97.19 39 LEU B O 1
ATOM 3043 N N . ARG B 1 40 ? -20.906 -18.844 3.664 1 96.62 40 ARG B N 1
ATOM 3044 C CA . ARG B 1 40 ? -21.594 -20.078 4.012 1 96.62 40 ARG B CA 1
ATOM 3045 C C . ARG B 1 40 ? -20.672 -21.281 3.824 1 96.62 40 ARG B C 1
ATOM 3047 O O . ARG B 1 40 ? -20.031 -21.422 2.777 1 96.62 40 ARG B O 1
ATOM 3054 N N . GLY B 1 41 ? -20.562 -22.109 4.863 1 95.88 41 GLY B N 1
ATOM 3055 C CA . GLY B 1 41 ? -19.797 -23.344 4.766 1 95.88 41 GLY B CA 1
ATOM 3056 C C . GLY B 1 41 ? -18.312 -23.156 5.066 1 95.88 41 GLY B C 1
ATOM 3057 O O . GLY B 1 41 ? -17.562 -24.125 5.117 1 95.88 41 GLY B O 1
ATOM 3058 N N . SER B 1 42 ? -17.844 -21.891 5.246 1 94.31 42 SER B N 1
ATOM 3059 C CA . SER B 1 42 ? -16.438 -21.625 5.508 1 94.31 42 SER B CA 1
ATOM 3060 C C . SER B 1 42 ? -16.125 -21.672 7 1 94.31 42 SER B C 1
ATOM 3062 O O . SER B 1 42 ? -14.953 -21.734 7.395 1 94.31 42 SER B O 1
ATOM 3064 N N . GLY B 1 43 ? -17.156 -21.625 7.805 1 93.88 43 GLY B N 1
ATOM 3065 C CA . GLY B 1 43 ? -16.953 -21.547 9.242 1 93.88 43 GLY B CA 1
ATOM 3066 C C . GLY B 1 43 ? -16.562 -20.172 9.727 1 93.88 43 GLY B C 1
ATOM 3067 O O . GLY B 1 43 ? -16.125 -20 10.867 1 93.88 43 GLY B O 1
ATOM 3068 N N . LEU B 1 44 ? -16.672 -19.234 8.875 1 94 44 LEU B N 1
ATOM 3069 C CA . LEU B 1 44 ? -16.312 -17.859 9.211 1 94 44 LEU B CA 1
ATOM 3070 C C . LEU B 1 44 ? -17.531 -16.953 9.227 1 94 44 LEU B C 1
ATOM 3072 O O . LEU B 1 44 ? -18.5 -17.219 8.516 1 94 44 LEU B O 1
ATOM 3076 N N . PHE B 1 45 ? -17.484 -15.992 10.102 1 94.5 45 PHE B N 1
ATOM 3077 C CA . PHE B 1 45 ? -18.422 -14.875 10.086 1 94.5 45 PHE B CA 1
ATOM 3078 C C . PHE B 1 45 ? -17.719 -13.578 9.719 1 94.5 45 PHE B C 1
ATOM 3080 O O . PHE B 1 45 ? -16.5 -13.469 9.836 1 94.5 45 PHE B O 1
ATOM 3087 N N . HIS B 1 46 ? -18.578 -12.695 9.25 1 94.56 46 HIS B N 1
ATOM 3088 C CA . HIS B 1 46 ? -18.031 -11.414 8.836 1 94.56 46 HIS B CA 1
ATOM 3089 C C . HIS B 1 46 ? -17.25 -10.758 9.977 1 94.56 46 HIS B C 1
ATOM 3091 O O . HIS B 1 46 ? -16.188 -10.164 9.75 1 94.56 46 HIS B O 1
ATOM 3097 N N . GLU B 1 47 ? -17.641 -10.891 11.156 1 93.44 47 GLU B N 1
ATOM 3098 C CA . GLU B 1 47 ? -17.031 -10.297 12.336 1 93.44 47 GLU B CA 1
ATOM 3099 C C . GLU B 1 47 ? -15.625 -10.859 12.562 1 93.44 47 GLU B C 1
ATOM 3101 O O . GLU B 1 47 ? -14.75 -10.164 13.086 1 93.44 47 GLU B O 1
ATOM 3106 N N . ASP B 1 48 ? -15.477 -12.102 12.219 1 94.19 48 ASP B N 1
ATOM 3107 C CA . ASP B 1 48 ? -14.156 -12.719 12.352 1 94.19 48 ASP B CA 1
ATOM 3108 C C . ASP B 1 48 ? -13.133 -12.008 11.469 1 94.19 48 ASP B C 1
ATOM 3110 O O . ASP B 1 48 ? -11.977 -11.844 11.867 1 94.19 48 ASP B O 1
ATOM 3114 N N . ILE B 1 49 ? -13.578 -11.594 10.359 1 94.12 49 ILE B N 1
ATOM 3115 C CA . ILE B 1 49 ? -12.703 -10.906 9.414 1 94.12 49 ILE B CA 1
ATOM 3116 C C . ILE B 1 49 ? -12.422 -9.492 9.914 1 94.12 49 ILE B C 1
ATOM 3118 O O . ILE B 1 49 ? -11.273 -9.031 9.875 1 94.12 49 ILE B O 1
ATOM 3122 N N . LEU B 1 50 ? -13.391 -8.891 10.516 1 91.94 50 LEU B N 1
ATOM 3123 C CA . LEU B 1 50 ? -13.289 -7.508 10.977 1 91.94 50 LEU B CA 1
ATOM 3124 C C . LEU B 1 50 ? -12.367 -7.41 12.188 1 91.94 50 LEU B C 1
ATOM 3126 O O . LEU B 1 50 ? -11.797 -6.348 12.453 1 91.94 50 LEU B O 1
ATOM 3130 N N . ARG B 1 51 ? -12.125 -8.547 12.852 1 90.81 51 ARG B N 1
ATOM 3131 C CA . ARG B 1 51 ? -11.234 -8.562 14.008 1 90.81 51 ARG B CA 1
ATOM 3132 C C . ARG B 1 51 ? -9.789 -8.328 13.578 1 90.81 51 ARG B C 1
ATOM 3134 O O . ARG B 1 51 ? -8.969 -7.863 14.375 1 90.81 51 ARG B O 1
ATOM 3141 N N . GLY B 1 52 ? -9.469 -8.75 12.391 1 89.94 52 GLY B N 1
ATOM 3142 C CA . GLY B 1 52 ? -8.172 -8.422 11.828 1 89.94 52 GLY B CA 1
ATOM 3143 C C . GLY B 1 52 ? -7.082 -9.406 12.219 1 89.94 52 GLY B C 1
ATOM 3144 O O . GLY B 1 52 ? -5.926 -9.25 11.82 1 89.94 52 GLY B O 1
ATOM 3145 N N . ALA B 1 53 ? -7.465 -10.414 12.922 1 90.5 53 ALA B N 1
ATOM 3146 C CA . ALA B 1 53 ? -6.441 -11.336 13.406 1 90.5 53 ALA B CA 1
ATOM 3147 C C . ALA B 1 53 ? -6.758 -12.773 12.992 1 90.5 53 ALA B C 1
ATOM 3149 O O . ALA B 1 53 ? -5.953 -13.68 13.211 1 90.5 53 ALA B O 1
ATOM 3150 N N . THR B 1 54 ? -7.844 -12.953 12.328 1 94.38 54 THR B N 1
ATOM 3151 C CA . THR B 1 54 ? -8.305 -14.305 12.008 1 94.38 54 THR B CA 1
ATOM 3152 C C . THR B 1 54 ? -7.484 -14.898 10.867 1 94.38 54 THR B C 1
ATOM 3154 O O . THR B 1 54 ? -7.316 -14.266 9.82 1 94.38 54 THR B O 1
ATOM 3157 N N . LEU B 1 55 ? -6.953 -16.062 11.086 1 94.75 55 LEU B N 1
ATOM 3158 C CA . LEU B 1 55 ? -6.293 -16.828 10.039 1 94.75 55 LEU B CA 1
ATOM 3159 C C . LEU B 1 55 ? -7.207 -17.938 9.523 1 94.75 55 LEU B C 1
ATOM 3161 O O . LEU B 1 55 ? -7.914 -18.578 10.297 1 94.75 55 LEU B O 1
ATOM 3165 N N . ILE B 1 56 ? -7.172 -18.078 8.234 1 96.5 56 ILE B N 1
ATOM 3166 C CA . ILE B 1 56 ? -8.016 -19.109 7.641 1 96.5 56 ILE B CA 1
ATOM 3167 C C . ILE B 1 56 ? -7.152 -20.062 6.816 1 96.5 56 ILE B C 1
ATOM 3169 O O . ILE B 1 56 ? -5.992 -19.766 6.52 1 96.5 56 ILE B O 1
ATOM 3173 N N . SER B 1 57 ? -7.73 -21.25 6.516 1 96.62 57 SER B N 1
ATOM 3174 C CA . SER B 1 57 ? -7.051 -22.25 5.703 1 96.62 57 SER B CA 1
ATOM 3175 C C . SER B 1 57 ? -7.348 -22.047 4.219 1 96.62 57 SER B C 1
ATOM 3177 O O . SER B 1 57 ? -8.312 -21.375 3.859 1 96.62 57 SER B O 1
ATOM 3179 N N . PRO B 1 58 ? -6.465 -22.594 3.375 1 97.12 58 PRO B N 1
ATOM 3180 C CA . PRO B 1 58 ? -6.789 -22.594 1.946 1 97.12 58 PRO B CA 1
ATOM 3181 C C . PRO B 1 58 ? -8.164 -23.188 1.657 1 97.12 58 PRO B C 1
ATOM 3183 O O . PRO B 1 58 ? -8.883 -22.703 0.782 1 97.12 58 PRO B O 1
ATOM 3186 N N . GLU B 1 59 ? -8.547 -24.156 2.379 1 96.81 59 GLU B N 1
ATOM 3187 C CA . GLU B 1 59 ? -9.852 -24.797 2.201 1 96.81 59 GLU B CA 1
ATOM 3188 C C . GLU B 1 59 ? -10.984 -23.797 2.461 1 96.81 59 GLU B C 1
ATOM 3190 O O . GLU B 1 59 ? -11.953 -23.75 1.698 1 96.81 59 GLU B O 1
ATOM 3195 N N . GLN B 1 60 ? -10.844 -23.062 3.498 1 97.25 60 GLN B N 1
ATOM 3196 C CA . GLN B 1 60 ? -11.836 -22.047 3.836 1 97.25 60 GLN B CA 1
ATOM 3197 C C . GLN B 1 60 ? -11.867 -20.938 2.793 1 97.25 60 GLN B C 1
ATOM 3199 O O . GLN B 1 60 ? -12.938 -20.453 2.416 1 97.25 60 GLN B O 1
ATOM 3204 N N . TYR B 1 61 ? -10.742 -20.562 2.373 1 97.5 61 TYR B N 1
ATOM 3205 C CA . TYR B 1 61 ? -10.641 -19.547 1.339 1 97.5 61 TYR B CA 1
ATOM 3206 C C . TYR B 1 61 ? -11.266 -20.016 0.034 1 97.5 61 TYR B C 1
ATOM 3208 O O . TYR B 1 61 ? -12.023 -19.281 -0.606 1 97.5 61 TYR B O 1
ATOM 3216 N N . LEU B 1 62 ? -11.023 -21.234 -0.348 1 97.44 62 LEU B N 1
ATOM 3217 C CA . LEU B 1 62 ? -11.602 -21.812 -1.554 1 97.44 62 LEU B CA 1
ATOM 3218 C C . LEU B 1 62 ? -13.125 -21.906 -1.443 1 97.44 62 LEU B C 1
ATOM 3220 O O . LEU B 1 62 ? -13.836 -21.719 -2.436 1 97.44 62 LEU B O 1
ATOM 3224 N N . ARG B 1 63 ? -13.586 -22.172 -0.274 1 97.06 63 ARG B N 1
ATOM 3225 C CA . ARG B 1 63 ? -15.023 -22.188 -0.059 1 97.06 63 ARG B CA 1
ATOM 3226 C C . ARG B 1 63 ? -15.641 -20.812 -0.333 1 97.06 63 ARG B C 1
ATOM 3228 O O . ARG B 1 63 ? -16.688 -20.719 -0.973 1 97.06 63 ARG B O 1
ATOM 3235 N N . LEU B 1 64 ? -14.969 -19.781 0.146 1 96.88 64 LEU B N 1
ATOM 3236 C CA . LEU B 1 64 ? -15.406 -18.422 -0.131 1 96.88 64 LEU B CA 1
ATOM 3237 C C . LEU B 1 64 ? -15.398 -18.141 -1.631 1 96.88 64 LEU B C 1
ATOM 3239 O O . LEU B 1 64 ? -16.344 -17.547 -2.158 1 96.88 64 LEU B O 1
ATOM 3243 N N . ILE B 1 65 ? -14.391 -18.578 -2.303 1 96.94 65 ILE B N 1
ATOM 3244 C CA . ILE B 1 65 ? -14.258 -18.375 -3.742 1 96.94 65 ILE B CA 1
ATOM 3245 C C . ILE B 1 65 ? -15.391 -19.094 -4.469 1 96.94 65 ILE B C 1
ATOM 3247 O O . ILE B 1 65 ? -16.016 -18.531 -5.363 1 96.94 65 ILE B O 1
ATOM 3251 N N . ASP B 1 66 ? -15.625 -20.281 -4.059 1 95.69 66 ASP B N 1
ATOM 3252 C CA . ASP B 1 66 ? -16.703 -21.062 -4.656 1 95.69 66 ASP B CA 1
ATOM 3253 C C . ASP B 1 66 ? -18.047 -20.359 -4.484 1 95.69 66 ASP B C 1
ATOM 3255 O O . ASP B 1 66 ? -18.828 -20.25 -5.434 1 95.69 66 ASP B O 1
ATOM 3259 N N . ASN B 1 67 ? -18.312 -19.891 -3.287 1 96.31 67 ASN B N 1
ATOM 3260 C CA . ASN B 1 67 ? -19.547 -19.172 -3.01 1 96.31 67 ASN B CA 1
ATOM 3261 C C . ASN B 1 67 ? -19.672 -17.922 -3.863 1 96.31 67 ASN B C 1
ATOM 3263 O O . ASN B 1 67 ? -20.734 -17.641 -4.434 1 96.31 67 ASN B O 1
ATOM 3267 N N . ALA B 1 68 ? -18.562 -17.188 -3.914 1 95.12 68 ALA B N 1
ATOM 3268 C CA . ALA B 1 68 ? -18.562 -15.945 -4.68 1 95.12 68 ALA B CA 1
ATOM 3269 C C . ALA B 1 68 ? -18.844 -16.203 -6.156 1 95.12 68 ALA B C 1
ATOM 3271 O O . ALA B 1 68 ? -19.609 -15.477 -6.785 1 95.12 68 ALA B O 1
ATOM 3272 N N . GLN B 1 69 ? -18.219 -17.234 -6.684 1 92.81 69 GLN B N 1
ATOM 3273 C CA . GLN B 1 69 ? -18.422 -17.594 -8.086 1 92.81 69 GLN B CA 1
ATOM 3274 C C . GLN B 1 69 ? -19.891 -17.938 -8.352 1 92.81 69 GLN B C 1
ATOM 3276 O O . GLN B 1 69 ? -20.453 -17.516 -9.367 1 92.81 69 GLN B O 1
ATOM 3281 N N . ARG B 1 70 ? -20.453 -18.609 -7.516 1 92.5 70 ARG B N 1
ATOM 3282 C CA . ARG B 1 70 ? -21.828 -19.062 -7.684 1 92.5 70 ARG B CA 1
ATOM 3283 C C . ARG B 1 70 ? -22.812 -17.922 -7.52 1 92.5 70 ARG B C 1
ATOM 3285 O O . ARG B 1 70 ? -23.766 -17.781 -8.297 1 92.5 70 ARG B O 1
ATOM 3292 N N . LEU B 1 71 ? -22.594 -17.062 -6.586 1 94.31 71 LEU B N 1
ATOM 3293 C CA . LEU B 1 71 ? -23.547 -16.047 -6.195 1 94.31 71 LEU B CA 1
ATOM 3294 C C . LEU B 1 71 ? -23.438 -14.82 -7.098 1 94.31 71 LEU B C 1
ATOM 3296 O O . LEU B 1 71 ? -24.438 -14.156 -7.387 1 94.31 71 LEU B O 1
ATOM 3300 N N . LEU B 1 72 ? -22.25 -14.414 -7.453 1 88.69 72 LEU B N 1
ATOM 3301 C CA . LEU B 1 72 ? -22.062 -13.234 -8.297 1 88.69 72 LEU B CA 1
ATOM 3302 C C . LEU B 1 72 ? -22.422 -13.547 -9.75 1 88.69 72 LEU B C 1
ATOM 3304 O O . LEU B 1 72 ? -22.922 -12.68 -10.469 1 88.69 72 LEU B O 1
ATOM 3308 N N . ALA B 1 73 ? -22.297 -14.742 -10.211 1 79.19 73 ALA B N 1
ATOM 3309 C CA . ALA B 1 73 ? -22.672 -15.258 -11.531 1 79.19 73 ALA B CA 1
ATOM 3310 C C . ALA B 1 73 ? -22.266 -14.281 -12.633 1 79.19 73 ALA B C 1
ATOM 3312 O O . ALA B 1 73 ? -23.016 -14.047 -13.578 1 79.19 73 ALA B O 1
ATOM 3313 N N . ALA B 1 74 ? -21.266 -13.508 -12.461 1 85.38 74 ALA B N 1
ATOM 3314 C CA . ALA B 1 74 ? -20.734 -12.578 -13.461 1 85.38 74 ALA B CA 1
ATOM 3315 C C . ALA B 1 74 ? -19.422 -13.078 -14.047 1 85.38 74 ALA B C 1
ATOM 3317 O O . ALA B 1 74 ? -18.594 -13.641 -13.32 1 85.38 74 ALA B O 1
ATOM 3318 N N . ASP B 1 75 ? -19.25 -12.867 -15.281 1 87.69 75 ASP B N 1
ATOM 3319 C CA . ASP B 1 75 ? -18.109 -13.422 -16.016 1 87.69 75 ASP B CA 1
ATOM 3320 C C . ASP B 1 75 ? -16.828 -12.633 -15.734 1 87.69 75 ASP B C 1
ATOM 3322 O O . ASP B 1 75 ? -15.734 -13.086 -16.062 1 87.69 75 ASP B O 1
ATOM 3326 N N . ASP B 1 76 ? -17.031 -11.531 -15.031 1 91.62 76 ASP B N 1
ATOM 3327 C CA . ASP B 1 76 ? -15.852 -10.688 -14.844 1 91.62 76 ASP B CA 1
ATOM 3328 C C . ASP B 1 76 ? -15.359 -10.742 -13.398 1 91.62 76 ASP B C 1
ATOM 3330 O O . ASP B 1 76 ? -14.422 -10.031 -13.031 1 91.62 76 ASP B O 1
ATOM 3334 N N . THR B 1 77 ? -15.984 -11.594 -12.562 1 93.31 77 THR B N 1
ATOM 3335 C CA . THR B 1 77 ? -15.703 -11.609 -11.125 1 93.31 77 THR B CA 1
ATOM 3336 C C . THR B 1 77 ? -14.242 -11.945 -10.867 1 93.31 77 THR B C 1
ATOM 3338 O O . THR B 1 77 ? -13.586 -11.305 -10.047 1 93.31 77 THR B O 1
ATOM 3341 N N . SER B 1 78 ? -13.742 -12.969 -11.555 1 95.94 78 SER B N 1
ATOM 3342 C CA . SER B 1 78 ? -12.359 -13.383 -11.359 1 95.94 78 SER B CA 1
ATOM 3343 C C . SER B 1 78 ? -11.391 -12.258 -11.703 1 95.94 78 SER B C 1
ATOM 3345 O O . SER B 1 78 ? -10.43 -12.008 -10.977 1 95.94 78 SER B O 1
ATOM 3347 N N . PHE B 1 79 ? -11.727 -11.492 -12.781 1 96.06 79 PHE B N 1
ATOM 3348 C CA . PHE B 1 79 ? -10.852 -10.422 -13.234 1 96.06 79 PHE B CA 1
ATOM 3349 C C . PHE B 1 79 ? -10.906 -9.234 -12.273 1 96.06 79 PHE B C 1
ATOM 3351 O O . PHE B 1 79 ? -9.875 -8.641 -11.961 1 96.06 79 PHE B O 1
ATOM 3358 N N . LEU B 1 80 ? -12.062 -8.93 -11.781 1 93.25 80 LEU B N 1
ATOM 3359 C CA . LEU B 1 80 ? -12.227 -7.828 -10.828 1 93.25 80 LEU B CA 1
ATOM 3360 C C . LEU B 1 80 ? -11.539 -8.148 -9.508 1 93.25 80 LEU B C 1
ATOM 3362 O O . LEU B 1 80 ? -10.906 -7.281 -8.906 1 93.25 80 LEU B O 1
ATOM 3366 N N . PHE B 1 81 ? -11.703 -9.367 -9.086 1 95 81 PHE B N 1
ATOM 3367 C CA . PHE B 1 81 ? -10.992 -9.82 -7.898 1 95 81 PHE B CA 1
ATOM 3368 C C . PHE B 1 81 ? -9.484 -9.734 -8.102 1 95 81 PHE B C 1
ATOM 3370 O O . PHE B 1 81 ? -8.758 -9.273 -7.227 1 95 81 PHE B O 1
ATOM 3377 N N . GLY B 1 82 ? -9 -10.141 -9.258 1 96.44 82 GLY B N 1
ATOM 3378 C CA . GLY B 1 82 ? -7.586 -10.109 -9.594 1 96.44 82 GLY B CA 1
ATOM 3379 C C . GLY B 1 82 ? -6.977 -8.727 -9.492 1 96.44 82 GLY B C 1
ATOM 3380 O O . GLY B 1 82 ? -5.84 -8.578 -9.031 1 96.44 82 GLY B O 1
ATOM 3381 N N . GLN B 1 83 ? -7.707 -7.742 -9.844 1 91.94 83 GLN B N 1
ATOM 3382 C CA . GLN B 1 83 ? -7.227 -6.367 -9.844 1 91.94 83 GLN B CA 1
ATOM 3383 C C . GLN B 1 83 ? -6.965 -5.871 -8.43 1 91.94 83 GLN B C 1
ATOM 3385 O O . GLN B 1 83 ? -6.254 -4.883 -8.227 1 91.94 83 GLN B O 1
ATOM 3390 N N . ARG B 1 84 ? -7.441 -6.605 -7.48 1 90.75 84 ARG B N 1
ATOM 3391 C CA . ARG B 1 84 ? -7.312 -6.191 -6.086 1 90.75 84 ARG B CA 1
ATOM 3392 C C . ARG B 1 84 ? -6.211 -6.977 -5.379 1 90.75 84 ARG B C 1
ATOM 3394 O O . ARG B 1 84 ? -5.836 -6.652 -4.254 1 90.75 84 ARG B O 1
ATOM 3401 N N . LEU B 1 85 ? -5.695 -7.91 -6.059 1 95 85 LEU B N 1
ATOM 3402 C CA . LEU B 1 85 ? -4.816 -8.867 -5.391 1 95 85 LEU B CA 1
ATOM 3403 C C . LEU B 1 85 ? -3.412 -8.289 -5.227 1 95 85 LEU B C 1
ATOM 3405 O O . LEU B 1 85 ? -2.791 -8.453 -4.176 1 95 85 LEU B O 1
ATOM 3409 N N . LEU B 1 86 ? -2.945 -7.602 -6.344 1 94.06 86 LEU B N 1
ATOM 3410 C CA . LEU B 1 86 ? -1.566 -7.125 -6.309 1 94.06 86 LEU B CA 1
ATOM 3411 C C . LEU B 1 86 ? -1.499 -5.637 -6.645 1 94.06 86 LEU B C 1
ATOM 3413 O O . LEU B 1 86 ? -2.191 -5.168 -7.547 1 94.06 86 LEU B O 1
ATOM 3417 N N . PRO B 1 87 ? -0.687 -4.762 -5.965 1 89.94 87 PRO B N 1
ATOM 3418 C CA . PRO B 1 87 ? 0.178 -5.27 -4.898 1 89.94 87 PRO B CA 1
ATOM 3419 C C . PRO B 1 87 ? -0.596 -5.621 -3.629 1 89.94 87 PRO B C 1
ATOM 3421 O O . PRO B 1 87 ? -0.07 -6.309 -2.752 1 89.94 87 PRO B O 1
ATOM 3424 N N . GLY B 1 88 ? -1.829 -5.148 -3.641 1 87.62 88 GLY B N 1
ATOM 3425 C CA . GLY B 1 88 ? -2.73 -5.508 -2.557 1 87.62 88 GLY B CA 1
ATOM 3426 C C . GLY B 1 88 ? -2.391 -4.82 -1.247 1 87.62 88 GLY B C 1
ATOM 3427 O O . GLY B 1 88 ? -1.856 -3.709 -1.242 1 87.62 88 GLY B O 1
ATOM 3428 N N . HIS B 1 89 ? -2.875 -5.426 -0.152 1 83.94 89 HIS B N 1
ATOM 3429 C CA . HIS B 1 89 ? -2.758 -4.84 1.178 1 83.94 89 HIS B CA 1
ATOM 3430 C C . HIS B 1 89 ? -2.047 -5.785 2.139 1 83.94 89 HIS B C 1
ATOM 3432 O O . HIS B 1 89 ? -2.395 -5.855 3.318 1 83.94 89 HIS B O 1
ATOM 3438 N N . GLN B 1 90 ? -1.058 -6.434 1.534 1 87.06 90 GLN B N 1
ATOM 3439 C CA . GLN B 1 90 ? -0.362 -7.465 2.295 1 87.06 90 GLN B CA 1
ATOM 3440 C C . GLN B 1 90 ? 0.825 -6.879 3.057 1 87.06 90 GLN B C 1
ATOM 3442 O O . GLN B 1 90 ? 1.865 -7.527 3.188 1 87.06 90 GLN B O 1
ATOM 3447 N N . GLY B 1 91 ? 0.72 -5.609 3.408 1 88.38 91 GLY B N 1
ATOM 3448 C CA . GLY B 1 91 ? 1.741 -4.988 4.234 1 88.38 91 GLY B CA 1
ATOM 3449 C C . GLY B 1 91 ? 3.084 -4.875 3.541 1 88.38 91 GLY B C 1
ATOM 3450 O O . GLY B 1 91 ? 3.17 -4.371 2.42 1 88.38 91 GLY B O 1
ATOM 3451 N N . ALA B 1 92 ? 4.102 -5.5 4.316 1 91.31 92 ALA B N 1
ATOM 3452 C CA . ALA B 1 92 ? 5.473 -5.363 3.83 1 91.31 92 ALA B CA 1
ATOM 3453 C C . ALA B 1 92 ? 5.648 -6.055 2.482 1 91.31 92 ALA B C 1
ATOM 3455 O O . ALA B 1 92 ? 6.418 -5.598 1.638 1 91.31 92 ALA B O 1
ATOM 3456 N N . ALA B 1 93 ? 4.922 -7.094 2.273 1 94.12 93 ALA B N 1
ATOM 3457 C CA . ALA B 1 93 ? 5.043 -7.824 1.017 1 94.12 93 ALA B CA 1
ATOM 3458 C C . ALA B 1 93 ? 4.52 -6.996 -0.153 1 94.12 93 ALA B C 1
ATOM 3460 O O . ALA B 1 93 ? 5.152 -6.938 -1.211 1 94.12 93 ALA B O 1
ATOM 3461 N N . SER B 1 94 ? 3.395 -6.398 0.052 1 94.19 94 SER B N 1
ATOM 3462 C CA . SER B 1 94 ? 2.826 -5.531 -0.974 1 94.19 94 SER B CA 1
ATOM 3463 C C . SER B 1 94 ? 3.738 -4.344 -1.259 1 94.19 94 SER B C 1
ATOM 3465 O O . SER B 1 94 ? 3.893 -3.936 -2.412 1 94.19 94 SER B O 1
ATOM 3467 N N . GLN B 1 95 ? 4.312 -3.818 -0.223 1 92.25 95 GLN B N 1
ATOM 3468 C CA . GLN B 1 95 ? 5.215 -2.684 -0.385 1 92.25 95 GLN B CA 1
ATOM 3469 C C . GLN B 1 95 ? 6.473 -3.084 -1.147 1 92.25 95 GLN B C 1
ATOM 3471 O O . GLN B 1 95 ? 6.984 -2.311 -1.961 1 92.25 95 GLN B O 1
ATOM 3476 N N . ALA B 1 96 ? 6.949 -4.223 -0.849 1 94.88 96 ALA B N 1
ATOM 3477 C CA . ALA B 1 96 ? 8.125 -4.719 -1.562 1 94.88 96 ALA B CA 1
ATOM 3478 C C . ALA B 1 96 ? 7.855 -4.816 -3.061 1 94.88 96 ALA B C 1
ATOM 3480 O O . ALA B 1 96 ? 8.711 -4.465 -3.875 1 94.88 96 ALA B O 1
ATOM 3481 N N . LEU B 1 97 ? 6.68 -5.238 -3.406 1 95.38 97 LEU B N 1
ATOM 3482 C CA . LEU B 1 97 ? 6.301 -5.316 -4.812 1 95.38 97 LEU B CA 1
ATOM 3483 C C . LEU B 1 97 ? 6.234 -3.928 -5.438 1 95.38 97 LEU B C 1
ATOM 3485 O O . LEU B 1 97 ? 6.809 -3.693 -6.5 1 95.38 97 LEU B O 1
ATOM 3489 N N . ALA B 1 98 ? 5.629 -3.035 -4.734 1 92.5 98 ALA B N 1
ATOM 3490 C CA . ALA B 1 98 ? 5.367 -1.692 -5.246 1 92.5 98 ALA B CA 1
ATOM 3491 C C . ALA B 1 98 ? 6.664 -0.908 -5.414 1 92.5 98 ALA B C 1
ATOM 3493 O O . ALA B 1 98 ? 6.734 0.016 -6.23 1 92.5 98 ALA B O 1
ATOM 3494 N N . GLN B 1 99 ? 7.66 -1.302 -4.699 1 92.62 99 GLN B N 1
ATOM 3495 C CA . GLN B 1 99 ? 8.891 -0.519 -4.66 1 92.62 99 GLN B CA 1
ATOM 3496 C C . GLN B 1 99 ? 10.016 -1.229 -5.406 1 92.62 99 GLN B C 1
ATOM 3498 O O . GLN B 1 99 ? 11.18 -0.839 -5.297 1 92.62 99 GLN B O 1
ATOM 3503 N N . ALA B 1 100 ? 9.703 -2.258 -6.121 1 95.19 100 ALA B N 1
ATOM 3504 C CA . ALA B 1 100 ? 10.7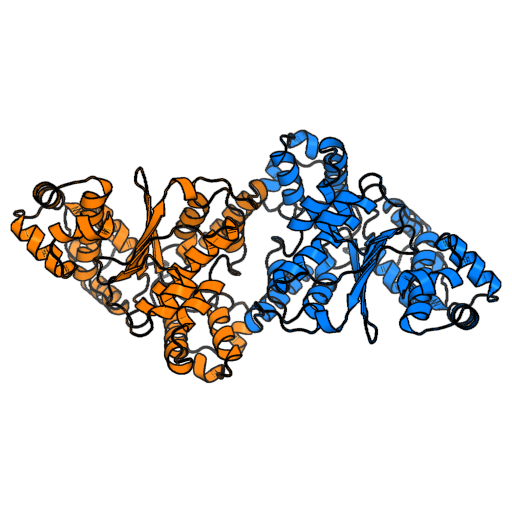11 -3.025 -6.848 1 95.19 100 ALA B CA 1
ATOM 3505 C C . ALA B 1 100 ? 11.422 -2.154 -7.879 1 95.19 100 ALA B C 1
ATOM 3507 O O . ALA B 1 100 ? 10.836 -1.212 -8.414 1 95.19 100 ALA B O 1
ATOM 3508 N N . GLY B 1 101 ? 12.688 -2.471 -8.148 1 94.44 101 GLY B N 1
ATOM 3509 C CA . GLY B 1 101 ? 13.484 -1.709 -9.094 1 94.44 101 GLY B CA 1
ATOM 3510 C C . GLY B 1 101 ? 13.07 -1.918 -10.539 1 94.44 101 GLY B C 1
ATOM 3511 O O . GLY B 1 101 ? 13.227 -1.024 -11.367 1 94.44 101 GLY B O 1
ATOM 3512 N N . ASN B 1 102 ? 12.664 -3.033 -10.859 1 96.31 102 ASN B N 1
ATOM 3513 C CA . ASN B 1 102 ? 12.148 -3.4 -12.18 1 96.31 102 ASN B CA 1
ATOM 3514 C C . ASN B 1 102 ? 11.117 -4.523 -12.078 1 96.31 102 ASN B C 1
ATOM 3516 O O . ASN B 1 102 ? 10.883 -5.062 -11 1 96.31 102 ASN B O 1
ATOM 3520 N N . LEU B 1 103 ? 10.516 -4.816 -13.172 1 96.88 103 LEU B N 1
ATOM 3521 C CA . LEU B 1 103 ? 9.422 -5.781 -13.156 1 96.88 103 LEU B CA 1
ATOM 3522 C C . LEU B 1 103 ? 9.945 -7.195 -12.914 1 96.88 103 LEU B C 1
ATOM 3524 O O . LEU B 1 103 ? 9.25 -8.023 -12.328 1 96.88 103 LEU B O 1
ATOM 3528 N N . LEU B 1 104 ? 11.125 -7.527 -13.375 1 96.94 104 LEU B N 1
ATOM 3529 C CA . LEU B 1 104 ? 11.727 -8.828 -13.109 1 96.94 104 LEU B CA 1
ATOM 3530 C C . LEU B 1 104 ? 11.859 -9.07 -11.609 1 96.94 104 LEU B C 1
ATOM 3532 O O . LEU B 1 104 ? 11.516 -10.148 -11.117 1 96.94 104 LEU B O 1
ATOM 3536 N N . GLU B 1 105 ? 12.297 -8.078 -10.945 1 96.5 105 GLU B N 1
ATOM 3537 C CA . GLU B 1 105 ? 12.414 -8.164 -9.492 1 96.5 105 GLU B CA 1
ATOM 3538 C C . GLU B 1 105 ? 11.055 -8.359 -8.836 1 96.5 105 GLU B C 1
ATOM 3540 O O . GLU B 1 105 ? 10.914 -9.164 -7.91 1 96.5 105 GLU B O 1
ATOM 3545 N N . ALA B 1 106 ? 10.086 -7.621 -9.289 1 97.25 106 ALA B N 1
ATOM 3546 C CA . ALA B 1 106 ? 8.734 -7.73 -8.734 1 97.25 106 ALA B CA 1
ATOM 3547 C C . ALA B 1 106 ? 8.188 -9.141 -8.906 1 97.25 106 ALA B C 1
ATOM 3549 O O . ALA B 1 106 ? 7.617 -9.711 -7.969 1 97.25 106 ALA B O 1
ATOM 3550 N N . LEU B 1 107 ? 8.375 -9.727 -10.055 1 97.19 107 LEU B N 1
ATOM 3551 C CA . LEU B 1 107 ? 7.867 -11.07 -10.328 1 97.19 107 LEU B CA 1
ATOM 3552 C C . LEU B 1 107 ? 8.633 -12.117 -9.523 1 97.19 107 LEU B C 1
ATOM 3554 O O . LEU B 1 107 ? 8.062 -13.125 -9.109 1 97.19 107 LEU B O 1
ATOM 3558 N N . ARG B 1 108 ? 9.883 -11.883 -9.336 1 96.81 108 ARG B N 1
ATOM 3559 C CA . ARG B 1 108 ? 10.664 -12.781 -8.5 1 96.81 108 ARG B CA 1
ATOM 3560 C C . ARG B 1 108 ? 10.188 -12.727 -7.047 1 96.81 108 ARG B C 1
ATOM 3562 O O . ARG B 1 108 ? 10.086 -13.758 -6.383 1 96.81 108 ARG B O 1
ATOM 3569 N N . LEU B 1 109 ? 9.891 -11.508 -6.617 1 96.62 109 LEU B N 1
ATOM 3570 C CA . LEU B 1 109 ? 9.359 -11.344 -5.27 1 96.62 109 LEU B CA 1
ATOM 3571 C C . LEU B 1 109 ? 8.016 -12.055 -5.129 1 96.62 109 LEU B C 1
ATOM 3573 O O . LEU B 1 109 ? 7.707 -12.609 -4.07 1 96.62 109 LEU B O 1
ATOM 3577 N N . LEU B 1 110 ? 7.254 -12.023 -6.156 1 96.69 110 LEU B N 1
ATOM 3578 C CA . LEU B 1 110 ? 5.977 -12.727 -6.16 1 96.69 110 LEU B CA 1
ATOM 3579 C C . LEU B 1 110 ? 6.164 -14.211 -5.867 1 96.69 110 LEU B C 1
ATOM 3581 O O . LEU B 1 110 ? 5.387 -14.805 -5.113 1 96.69 110 LEU B O 1
ATOM 3585 N N . GLY B 1 111 ? 7.199 -14.797 -6.414 1 95.81 111 GLY B N 1
ATOM 3586 C CA . GLY B 1 111 ? 7.523 -16.188 -6.148 1 95.81 111 GLY B CA 1
ATOM 3587 C C . GLY B 1 111 ? 8.094 -16.422 -4.762 1 95.81 111 GLY B C 1
ATOM 3588 O O . GLY B 1 111 ? 7.719 -17.375 -4.082 1 95.81 111 GLY B O 1
ATOM 3589 N N . GLU B 1 112 ? 8.906 -15.523 -4.344 1 94.88 112 GLU B N 1
ATOM 3590 C CA . GLU B 1 112 ? 9.57 -15.656 -3.053 1 94.88 112 GLU B CA 1
ATOM 3591 C C . GLU B 1 112 ? 8.586 -15.5 -1.899 1 94.88 112 GLU B C 1
ATOM 3593 O O . GLU B 1 112 ? 8.703 -16.188 -0.879 1 94.88 112 GLU B O 1
ATOM 3598 N N . LEU B 1 113 ? 7.652 -14.617 -2.119 1 95.62 113 LEU B N 1
ATOM 3599 C CA . LEU B 1 113 ? 6.703 -14.289 -1.058 1 95.62 113 LEU B CA 1
ATOM 3600 C C . LEU B 1 113 ? 5.324 -14.867 -1.364 1 95.62 113 LEU B C 1
ATOM 3602 O O . LEU B 1 113 ? 4.309 -14.32 -0.935 1 95.62 113 LEU B O 1
ATOM 3606 N N . ARG B 1 114 ? 5.273 -15.969 -2.055 1 95.19 114 ARG B N 1
ATOM 3607 C CA . ARG B 1 114 ? 4.027 -16.516 -2.594 1 95.19 114 ARG B CA 1
ATOM 3608 C C . ARG B 1 114 ? 3.066 -16.891 -1.475 1 95.19 114 ARG B C 1
ATOM 3610 O O . ARG B 1 114 ? 1.852 -16.734 -1.614 1 95.19 114 ARG B O 1
ATOM 3617 N N . ALA B 1 115 ? 3.555 -17.344 -0.326 1 94.94 115 ALA B N 1
ATOM 3618 C CA . ALA B 1 115 ? 2.676 -17.75 0.768 1 94.94 115 ALA B CA 1
ATOM 3619 C C . ALA B 1 115 ? 1.847 -16.578 1.274 1 94.94 115 ALA B C 1
ATOM 3621 O O . ALA B 1 115 ? 0.729 -16.766 1.763 1 94.94 115 ALA B O 1
ATOM 3622 N N . LEU B 1 116 ? 2.402 -15.375 1.104 1 94.12 116 LEU B N 1
ATOM 3623 C CA . LEU B 1 116 ? 1.712 -14.164 1.537 1 94.12 116 LEU B CA 1
ATOM 3624 C C . LEU B 1 116 ? 0.89 -13.57 0.398 1 94.12 116 LEU B C 1
ATOM 3626 O O . LEU B 1 116 ? -0.224 -13.086 0.617 1 94.12 116 LEU B O 1
ATOM 3630 N N . LEU B 1 117 ? 1.373 -13.664 -0.804 1 95.75 117 LEU B N 1
ATOM 3631 C CA . LEU B 1 117 ? 0.833 -12.891 -1.92 1 95.75 117 LEU B CA 1
ATOM 3632 C C . LEU B 1 117 ? -0.117 -13.742 -2.758 1 95.75 117 LEU B C 1
ATOM 3634 O O . LEU B 1 117 ? -1.045 -13.219 -3.375 1 95.75 117 LEU B O 1
ATOM 3638 N N . CYS B 1 118 ? 0.119 -15 -2.842 1 95.94 118 CYS B N 1
ATOM 3639 C CA . CYS B 1 118 ? -0.681 -15.938 -3.627 1 95.94 118 CYS B CA 1
ATOM 3640 C C . CYS B 1 118 ? -0.71 -17.312 -2.973 1 95.94 118 CYS B C 1
ATOM 3642 O O . CYS B 1 118 ? -0.22 -18.281 -3.545 1 95.94 118 CYS B O 1
ATOM 3644 N N . PRO B 1 119 ? -1.382 -17.422 -1.905 1 95.12 119 PRO B N 1
ATOM 3645 C CA . PRO B 1 119 ? -1.303 -18.656 -1.099 1 95.12 119 PRO B CA 1
ATOM 3646 C C . PRO B 1 119 ? -1.919 -19.859 -1.797 1 95.12 119 PRO B C 1
ATOM 3648 O O . PRO B 1 119 ? -1.606 -21 -1.45 1 95.12 119 PRO B O 1
ATOM 3651 N N . LEU B 1 120 ? -2.775 -19.641 -2.773 1 97.56 120 LEU B N 1
ATOM 3652 C CA . LEU B 1 120 ? -3.502 -20.766 -3.365 1 97.56 120 LEU B CA 1
ATOM 3653 C C . LEU B 1 120 ? -2.852 -21.203 -4.672 1 97.56 120 LEU B C 1
ATOM 3655 O O . LEU B 1 120 ? -3.205 -22.25 -5.227 1 97.56 120 LEU B O 1
ATOM 3659 N N . LEU B 1 121 ? -1.954 -20.375 -5.172 1 96.81 121 LEU B N 1
ATOM 3660 C CA . LEU B 1 121 ? -1.197 -20.703 -6.375 1 96.81 121 LEU B CA 1
ATOM 3661 C C . LEU B 1 121 ? 0.294 -20.469 -6.16 1 96.81 121 LEU B C 1
ATOM 3663 O O . LEU B 1 121 ? 0.685 -19.688 -5.285 1 96.81 121 LEU B O 1
ATOM 3667 N N . SER B 1 122 ? 1.07 -21.125 -6.906 1 96.38 122 SER B N 1
ATOM 3668 C CA . SER B 1 122 ? 2.518 -20.953 -6.887 1 96.38 122 SER B CA 1
ATOM 3669 C C . SER B 1 122 ? 3.031 -20.438 -8.227 1 96.38 122 SER B C 1
ATOM 3671 O O . SER B 1 122 ? 3.096 -21.172 -9.203 1 96.38 122 SER B O 1
ATOM 3673 N N . PRO B 1 123 ? 3.365 -19.188 -8.203 1 96.56 123 PRO B N 1
ATOM 3674 C CA . PRO B 1 123 ? 3.934 -18.641 -9.445 1 96.56 123 PRO B CA 1
ATOM 3675 C C . PRO B 1 123 ? 5.352 -19.141 -9.711 1 96.56 123 PRO B C 1
ATOM 3677 O O . PRO B 1 123 ? 6.148 -19.281 -8.781 1 96.56 123 PRO B O 1
ATOM 3680 N N . ARG B 1 124 ? 5.633 -19.484 -10.93 1 95.62 124 ARG B N 1
ATOM 3681 C CA . ARG B 1 124 ? 6.953 -19.891 -11.406 1 95.62 124 ARG B CA 1
ATOM 3682 C C . ARG B 1 124 ? 7.418 -19.016 -12.562 1 95.62 124 ARG B C 1
ATOM 3684 O O . ARG B 1 124 ? 6.699 -18.859 -13.547 1 95.62 124 ARG B O 1
ATOM 3691 N N . LEU B 1 125 ? 8.578 -18.484 -12.289 1 95.44 125 LEU B N 1
ATOM 3692 C CA . LEU B 1 125 ? 9.148 -17.609 -13.312 1 95.44 125 LEU B CA 1
ATOM 3693 C C . LEU B 1 125 ? 10.383 -18.234 -13.945 1 95.44 125 LEU B C 1
ATOM 3695 O O . LEU B 1 125 ? 11.32 -18.625 -13.25 1 95.44 125 LEU B O 1
ATOM 3699 N N . VAL B 1 126 ? 10.336 -18.406 -15.266 1 92.5 126 VAL B N 1
ATOM 3700 C CA . VAL B 1 126 ? 11.477 -18.891 -16.031 1 92.5 126 VAL B CA 1
ATOM 3701 C C . VAL B 1 126 ? 11.789 -17.938 -17.172 1 92.5 126 VAL B C 1
ATOM 3703 O O . VAL B 1 126 ? 10.875 -17.375 -17.781 1 92.5 126 VAL B O 1
ATOM 3706 N N . CYS B 1 127 ? 13.07 -17.75 -17.359 1 92.56 127 CYS B N 1
ATOM 3707 C CA . CYS B 1 127 ? 13.477 -16.812 -18.406 1 92.56 127 CYS B CA 1
ATOM 3708 C C . CYS B 1 127 ? 14.398 -17.484 -19.422 1 92.56 127 CYS B C 1
ATOM 3710 O O . CYS B 1 127 ? 15.18 -18.375 -19.062 1 92.56 127 CYS B O 1
ATOM 3712 N N . ASP B 1 128 ? 14.203 -17.125 -20.672 1 89.81 128 ASP B N 1
ATOM 3713 C CA . ASP B 1 128 ? 15.219 -17.391 -21.688 1 89.81 128 ASP B CA 1
ATOM 3714 C C . ASP B 1 128 ? 15.883 -16.094 -22.141 1 89.81 128 ASP B C 1
ATOM 3716 O O . ASP B 1 128 ? 15.984 -15.133 -21.375 1 89.81 128 ASP B O 1
ATOM 3720 N N . GLU B 1 129 ? 16.438 -16.109 -23.344 1 88.81 129 GLU B N 1
ATOM 3721 C CA . GLU B 1 129 ? 17.188 -14.938 -23.781 1 88.81 129 GLU B CA 1
ATOM 3722 C C . GLU B 1 129 ? 16.266 -13.82 -24.25 1 88.81 129 GLU B C 1
ATOM 3724 O O . GLU B 1 129 ? 16.656 -12.656 -24.297 1 88.81 129 GLU B O 1
ATOM 3729 N N . ARG B 1 130 ? 15.125 -14.242 -24.594 1 92.19 130 ARG B N 1
ATOM 3730 C CA . ARG B 1 130 ? 14.266 -13.242 -25.234 1 92.19 130 ARG B CA 1
ATOM 3731 C C . ARG B 1 130 ? 13.008 -12.992 -24.422 1 92.19 130 ARG B C 1
ATOM 3733 O O . ARG B 1 130 ? 12.43 -11.906 -24.469 1 92.19 130 ARG B O 1
ATOM 3740 N N . TYR B 1 131 ? 12.531 -14.008 -23.688 1 93.12 131 TYR B N 1
ATOM 3741 C CA . TYR B 1 131 ? 11.227 -13.906 -23.047 1 93.12 131 TYR B CA 1
ATOM 3742 C C . TYR B 1 131 ? 11.297 -14.383 -21.609 1 93.12 131 TYR B C 1
ATOM 3744 O O . TYR B 1 131 ? 12.195 -15.141 -21.234 1 93.12 131 TYR B O 1
ATOM 3752 N N . ALA B 1 132 ? 10.359 -13.812 -20.828 1 95.12 132 ALA B N 1
ATOM 3753 C CA . ALA B 1 132 ? 10.062 -14.336 -19.5 1 95.12 132 ALA B CA 1
ATOM 3754 C C . ALA B 1 132 ? 8.711 -15.047 -19.484 1 95.12 132 ALA B C 1
ATOM 3756 O O . ALA B 1 132 ? 7.75 -14.586 -20.109 1 95.12 132 ALA B O 1
ATOM 3757 N N . TYR B 1 133 ? 8.711 -16.219 -18.859 1 93.94 133 TYR B N 1
ATOM 3758 C CA . TYR B 1 133 ? 7.512 -17.047 -18.766 1 93.94 133 TYR B CA 1
ATOM 3759 C C . TYR B 1 133 ? 7.051 -17.188 -17.312 1 93.94 133 TYR B C 1
ATOM 3761 O O . TYR B 1 133 ? 7.824 -17.594 -16.453 1 93.94 133 TYR B O 1
ATOM 3769 N N . LEU B 1 134 ? 5.82 -16.734 -17.062 1 96 134 LEU B N 1
ATOM 3770 C CA . LEU B 1 134 ? 5.203 -16.906 -15.742 1 96 134 LEU B CA 1
ATOM 3771 C C . LEU B 1 134 ? 4.047 -17.891 -15.805 1 96 134 LEU B C 1
ATOM 3773 O O . LEU B 1 134 ? 3.1 -17.703 -16.578 1 96 134 LEU B O 1
ATOM 3777 N N . TYR B 1 135 ? 4.129 -18.969 -15.125 1 94.31 135 TYR B N 1
ATOM 3778 C CA . TYR B 1 135 ? 3.018 -19.906 -15.047 1 94.31 135 TYR B CA 1
ATOM 3779 C C . TYR B 1 135 ? 2.643 -20.188 -13.602 1 94.31 135 TYR B C 1
ATOM 3781 O O . TYR B 1 135 ? 3.342 -19.766 -12.68 1 94.31 135 TYR B O 1
ATOM 3789 N N . TRP B 1 136 ? 1.493 -20.797 -13.359 1 94.69 136 TRP B N 1
ATOM 3790 C CA . TRP B 1 136 ? 0.877 -20.891 -12.039 1 94.69 136 TRP B CA 1
ATOM 3791 C C . TRP B 1 136 ? 0.551 -22.344 -11.695 1 94.69 136 TRP B C 1
ATOM 3793 O O . TRP B 1 136 ? -0.088 -23.047 -12.484 1 94.69 136 TRP B O 1
ATOM 3803 N N . LEU B 1 137 ? 1.017 -22.719 -10.586 1 95.06 137 LEU B N 1
ATOM 3804 C CA . LEU B 1 137 ? 0.745 -24.078 -10.133 1 95.06 137 LEU B CA 1
ATOM 3805 C C . LEU B 1 137 ? -0.265 -24.078 -8.992 1 95.06 137 LEU B C 1
ATOM 3807 O O . LEU B 1 137 ? -0.233 -23.203 -8.133 1 95.06 137 LEU B O 1
ATOM 3811 N N . ASP B 1 138 ? -1.113 -25.078 -9.008 1 96.19 138 ASP B N 1
ATOM 3812 C CA . ASP B 1 138 ? -2.061 -25.266 -7.918 1 96.19 138 ASP B CA 1
ATOM 3813 C C . ASP B 1 138 ? -1.339 -25.656 -6.629 1 96.19 138 ASP B C 1
ATOM 3815 O O . ASP B 1 138 ? -0.637 -26.656 -6.578 1 96.19 138 ASP B O 1
ATOM 3819 N N . SER B 1 139 ? -1.546 -24.859 -5.551 1 95.56 139 SER B N 1
ATOM 3820 C CA . SER B 1 139 ? -0.799 -25.078 -4.316 1 95.56 139 SER B CA 1
ATOM 3821 C C . SER B 1 139 ? -1.585 -25.953 -3.344 1 95.56 139 SER B C 1
ATOM 3823 O O . SER B 1 139 ? -1.001 -26.594 -2.473 1 95.56 139 SER B O 1
ATOM 3825 N N . CYS B 1 140 ? -2.908 -25.953 -3.477 1 95.81 140 CYS B N 1
ATOM 3826 C CA . CYS B 1 140 ? -3.676 -26.516 -2.375 1 95.81 140 CYS B CA 1
ATOM 3827 C C . CYS B 1 140 ? -4.848 -27.344 -2.896 1 95.81 140 CYS B C 1
ATOM 3829 O O . CYS B 1 140 ? -5.75 -27.703 -2.137 1 95.81 140 CYS B O 1
ATOM 3831 N N . GLY B 1 141 ? -4.848 -27.656 -4.152 1 95.19 141 GLY B N 1
ATOM 3832 C CA . GLY B 1 141 ? -5.953 -28.422 -4.707 1 95.19 141 GLY B CA 1
ATOM 3833 C C . GLY B 1 141 ? -7.211 -27.594 -4.906 1 95.19 141 GLY B C 1
ATOM 3834 O O . GLY B 1 141 ? -8.242 -27.859 -4.281 1 95.19 141 GLY B O 1
ATOM 3835 N N . ALA B 1 142 ? -7.188 -26.703 -5.824 1 95.06 142 ALA B N 1
ATOM 3836 C CA . ALA B 1 142 ? -8.25 -25.734 -6.035 1 95.06 142 ALA B CA 1
ATOM 3837 C C . ALA B 1 142 ? -9.469 -26.375 -6.695 1 95.06 142 ALA B C 1
ATOM 3839 O O . ALA B 1 142 ? -10.594 -25.875 -6.562 1 95.06 142 ALA B O 1
ATOM 3840 N N . GLY B 1 143 ? -9.289 -27.5 -7.434 1 91.44 143 GLY B N 1
ATOM 3841 C CA . GLY B 1 143 ? -10.406 -28.188 -8.07 1 91.44 143 GLY B CA 1
ATOM 3842 C C . GLY B 1 143 ? -11.172 -27.297 -9.031 1 91.44 143 GLY B C 1
ATOM 3843 O O . GLY B 1 143 ? -10.586 -26.703 -9.945 1 91.44 143 GLY B O 1
ATOM 3844 N N . PRO B 1 144 ? -12.461 -27.078 -8.82 1 89.88 144 PRO B N 1
ATOM 3845 C CA . PRO B 1 144 ? -13.297 -26.297 -9.734 1 89.88 144 PRO B CA 1
ATOM 3846 C C . PRO B 1 144 ? -12.945 -24.812 -9.727 1 89.88 144 PRO B C 1
ATOM 3848 O O . PRO B 1 144 ? -13.305 -24.078 -10.664 1 89.88 144 PRO B O 1
ATOM 3851 N N . SER B 1 145 ? -12.258 -24.391 -8.719 1 94.81 145 SER B N 1
ATOM 3852 C CA . SER B 1 145 ? -11.945 -22.969 -8.578 1 94.81 145 SER B CA 1
ATOM 3853 C C . SER B 1 145 ? -10.656 -22.609 -9.312 1 94.81 145 SER B C 1
ATOM 3855 O O . SER B 1 145 ? -10.266 -21.438 -9.352 1 94.81 145 SER B O 1
ATOM 3857 N N . LEU B 1 146 ? -10.031 -23.578 -9.898 1 95.19 146 LEU B N 1
ATOM 3858 C CA . LEU B 1 146 ? -8.719 -23.359 -10.492 1 95.19 146 LEU B CA 1
ATOM 3859 C C . LEU B 1 146 ? -8.789 -22.312 -11.609 1 95.19 146 LEU B C 1
ATOM 3861 O O . LEU B 1 146 ? -7.938 -21.438 -11.688 1 95.19 146 LEU B O 1
ATOM 3865 N N . ARG B 1 147 ? -9.773 -22.469 -12.5 1 94.5 147 ARG B N 1
ATOM 3866 C CA . ARG B 1 147 ? -9.891 -21.5 -13.586 1 94.5 147 ARG B CA 1
ATOM 3867 C C . ARG B 1 147 ? -10.062 -20.094 -13.047 1 94.5 147 ARG B C 1
ATOM 3869 O O . ARG B 1 147 ? -9.422 -19.156 -13.539 1 94.5 147 ARG B O 1
ATOM 3876 N N . PHE B 1 148 ? -10.898 -19.953 -12.039 1 95.94 148 PHE B N 1
ATOM 3877 C CA . PHE B 1 148 ? -11.117 -18.672 -11.383 1 95.94 148 PHE B CA 1
ATOM 3878 C C . PHE B 1 148 ? -9.805 -18.094 -10.867 1 95.94 148 PHE B C 1
ATOM 3880 O O . PHE B 1 148 ? -9.508 -16.906 -11.062 1 95.94 148 PHE B O 1
ATOM 3887 N N . LEU B 1 149 ? -9.047 -18.922 -10.234 1 97.38 149 LEU B N 1
ATOM 3888 C CA . LEU B 1 149 ? -7.781 -18.5 -9.641 1 97.38 149 LEU B CA 1
ATOM 3889 C C . LEU B 1 149 ? -6.781 -18.094 -10.719 1 97.38 149 LEU B C 1
ATOM 3891 O O . LEU B 1 149 ? -6.078 -17.094 -10.57 1 97.38 149 LEU B O 1
ATOM 3895 N N . LEU B 1 150 ? -6.715 -18.828 -11.742 1 96.88 150 LEU B N 1
ATOM 3896 C CA . LEU B 1 150 ? -5.797 -18.531 -12.836 1 96.88 150 LEU B CA 1
ATOM 3897 C C . LEU B 1 150 ? -6.133 -17.203 -13.484 1 96.88 150 LEU B C 1
ATOM 3899 O O . LEU B 1 150 ? -5.25 -16.359 -13.68 1 96.88 150 LEU B O 1
ATOM 3903 N N . GLU B 1 151 ? -7.402 -17.047 -13.805 1 96.44 151 GLU B N 1
ATOM 3904 C CA . GLU B 1 151 ? -7.859 -15.773 -14.367 1 96.44 151 GLU B CA 1
ATOM 3905 C C . GLU B 1 151 ? -7.531 -14.609 -13.445 1 96.44 151 GLU B C 1
ATOM 3907 O O . GLU B 1 151 ? -7.004 -13.586 -13.891 1 96.44 151 GLU B O 1
ATOM 3912 N N . ALA B 1 152 ? -7.805 -14.805 -12.195 1 97.5 152 ALA B N 1
ATOM 3913 C CA . ALA B 1 152 ? -7.582 -13.75 -11.203 1 97.5 152 ALA B CA 1
ATOM 3914 C C . ALA B 1 152 ? -6.102 -13.398 -11.102 1 97.5 152 ALA B C 1
ATOM 3916 O O . ALA B 1 152 ? -5.734 -12.219 -11.125 1 97.5 152 ALA B O 1
ATOM 3917 N N . HIS B 1 153 ? -5.254 -14.383 -11.031 1 97.94 153 HIS B N 1
ATOM 3918 C CA . HIS B 1 153 ? -3.838 -14.117 -10.789 1 97.94 153 HIS B CA 1
ATOM 3919 C C . HIS B 1 153 ? -3.145 -13.617 -12.055 1 97.94 153 HIS B C 1
ATOM 3921 O O . HIS B 1 153 ? -2.201 -12.828 -11.977 1 97.94 153 HIS B O 1
ATOM 3927 N N . MET B 1 154 ? -3.604 -14.07 -13.266 1 97.81 154 MET B N 1
ATOM 3928 C CA . MET B 1 154 ? -3.078 -13.5 -14.5 1 97.81 154 MET B CA 1
ATOM 3929 C C . MET B 1 154 ? -3.479 -12.031 -14.633 1 97.81 154 MET B C 1
ATOM 3931 O O . MET B 1 154 ? -2.668 -11.203 -15.047 1 97.81 154 MET B O 1
ATOM 3935 N N . ALA B 1 155 ? -4.73 -11.805 -14.242 1 97.5 155 ALA B N 1
ATOM 3936 C CA . ALA B 1 155 ? -5.176 -10.414 -14.234 1 97.5 155 ALA B CA 1
ATOM 3937 C C . ALA B 1 155 ? -4.391 -9.586 -13.219 1 97.5 155 ALA B C 1
ATOM 3939 O O . ALA B 1 155 ? -4.039 -8.438 -13.477 1 97.5 155 ALA B O 1
ATOM 3940 N N . ALA B 1 156 ? -4.137 -10.148 -12.102 1 97.56 156 ALA B N 1
ATOM 3941 C CA . ALA B 1 156 ? -3.387 -9.469 -11.047 1 97.56 156 ALA B CA 1
ATOM 3942 C C . ALA B 1 156 ? -1.977 -9.125 -11.508 1 97.56 156 ALA B C 1
ATOM 3944 O O . ALA B 1 156 ? -1.512 -8 -11.32 1 97.56 156 ALA B O 1
ATOM 3945 N N . ALA B 1 157 ? -1.303 -10.062 -12.086 1 97.44 157 ALA B N 1
ATOM 3946 C CA . ALA B 1 157 ? 0.056 -9.836 -12.578 1 97.44 157 ALA B CA 1
ATOM 3947 C C . ALA B 1 157 ? 0.08 -8.766 -13.664 1 97.44 157 ALA B C 1
ATOM 3949 O O . ALA B 1 157 ? 0.98 -7.922 -13.688 1 97.44 157 ALA B O 1
ATOM 3950 N N . THR B 1 158 ? -0.891 -8.82 -14.539 1 96.81 158 THR B N 1
ATOM 3951 C CA . THR B 1 158 ? -1.012 -7.832 -15.609 1 96.81 158 THR B CA 1
ATOM 3952 C C . THR B 1 158 ? -1.224 -6.434 -15.031 1 96.81 158 THR B C 1
ATOM 3954 O O . THR B 1 158 ? -0.553 -5.48 -15.43 1 96.81 158 THR B O 1
ATOM 3957 N N . ALA B 1 159 ? -2.115 -6.383 -14.109 1 95.62 159 ALA B N 1
ATOM 3958 C CA . ALA B 1 159 ? -2.426 -5.102 -13.484 1 95.62 159 ALA B CA 1
ATOM 3959 C C . ALA B 1 159 ? -1.229 -4.566 -12.703 1 95.62 159 ALA B C 1
ATOM 3961 O O . ALA B 1 159 ? -0.952 -3.363 -12.734 1 95.62 159 ALA B O 1
ATOM 3962 N N . LEU B 1 160 ? -0.574 -5.398 -12.031 1 95.88 160 LEU B N 1
ATOM 3963 C CA . LEU B 1 160 ? 0.629 -5.016 -11.297 1 95.88 160 LEU B CA 1
ATOM 3964 C C . LEU B 1 160 ? 1.667 -4.406 -12.234 1 95.88 160 LEU B C 1
ATOM 3966 O O . LEU B 1 160 ? 2.221 -3.344 -11.945 1 95.88 160 LEU B O 1
ATOM 3970 N N . GLY B 1 161 ? 1.948 -5.109 -13.32 1 96.12 161 GLY B N 1
ATOM 3971 C CA . GLY B 1 161 ? 2.902 -4.59 -14.281 1 96.12 161 GLY B CA 1
ATOM 3972 C C . GLY B 1 161 ? 2.525 -3.221 -14.82 1 96.12 161 GLY B C 1
ATOM 3973 O O . GLY B 1 161 ? 3.375 -2.334 -14.93 1 96.12 161 GLY B O 1
ATOM 3974 N N . ARG B 1 162 ? 1.267 -3.127 -15.148 1 94.81 162 ARG B N 1
ATOM 3975 C CA . ARG B 1 162 ? 0.775 -1.854 -15.664 1 94.81 162 ARG B CA 1
ATOM 3976 C C . ARG B 1 162 ? 0.92 -0.747 -14.633 1 94.81 162 ARG B C 1
ATOM 3978 O O . ARG B 1 162 ? 1.365 0.357 -14.945 1 94.81 162 ARG B O 1
ATOM 3985 N N . ARG B 1 163 ? 0.55 -1.028 -13.445 1 91.56 163 ARG B N 1
ATOM 3986 C CA . ARG B 1 163 ? 0.605 -0.048 -12.367 1 91.56 163 ARG B CA 1
ATOM 3987 C C . ARG B 1 163 ? 2.041 0.382 -12.086 1 91.56 163 ARG B C 1
ATOM 3989 O O . ARG B 1 163 ? 2.314 1.568 -11.898 1 91.56 163 ARG B O 1
ATOM 3996 N N . LEU B 1 164 ? 2.941 -0.519 -12.047 1 93.75 164 LEU B N 1
ATOM 3997 C CA . LEU B 1 164 ? 4.328 -0.229 -11.688 1 93.75 164 LEU B CA 1
ATOM 3998 C C . LEU B 1 164 ? 5.043 0.483 -12.836 1 93.75 164 LEU B C 1
ATOM 4000 O O . LEU B 1 164 ? 5.855 1.382 -12.602 1 93.75 164 LEU B O 1
ATOM 4004 N N . SER B 1 165 ? 4.762 0.105 -14.055 1 94.31 165 SER B N 1
ATOM 4005 C CA . SER B 1 165 ? 5.492 0.652 -15.195 1 94.31 165 SER B CA 1
ATOM 4006 C C . SER B 1 165 ? 4.812 1.907 -15.734 1 94.31 165 SER B C 1
ATOM 4008 O O . SER B 1 165 ? 5.441 2.707 -16.422 1 94.31 165 SER B O 1
ATOM 4010 N N . GLY B 1 166 ? 3.52 1.969 -15.539 1 91.31 166 GLY B N 1
ATOM 4011 C CA . GLY B 1 166 ? 2.762 3.102 -16.047 1 91.31 166 GLY B CA 1
ATOM 4012 C C . GLY B 1 166 ? 2.314 2.918 -17.484 1 91.31 166 GLY B C 1
ATOM 4013 O O . GLY B 1 166 ? 1.791 3.85 -18.094 1 91.31 166 GLY B O 1
ATOM 4014 N N . GLU B 1 167 ? 2.541 1.721 -18.016 1 93.06 167 GLU B N 1
ATOM 4015 C CA . GLU B 1 167 ? 2.16 1.476 -19.406 1 93.06 167 GLU B CA 1
ATOM 4016 C C . GLU B 1 167 ? 1.604 0.066 -19.578 1 93.06 167 GLU B C 1
ATOM 4018 O O . GLU B 1 167 ? 1.786 -0.793 -18.719 1 93.06 167 GLU B O 1
ATOM 4023 N N . ARG B 1 168 ? 0.911 -0.08 -20.656 1 94.31 168 ARG B N 1
ATOM 4024 C CA . ARG B 1 168 ? 0.435 -1.412 -21.016 1 94.31 168 ARG B CA 1
ATOM 4025 C C . ARG B 1 168 ? 1.568 -2.264 -21.578 1 94.31 168 ARG B C 1
ATOM 4027 O O . ARG B 1 168 ? 2.289 -1.832 -22.469 1 94.31 168 ARG B O 1
ATOM 4034 N N . LEU B 1 169 ? 1.729 -3.393 -21.047 1 96.31 169 LEU B N 1
ATOM 4035 C CA . LEU B 1 169 ? 2.797 -4.293 -21.469 1 96.31 169 LEU B CA 1
ATOM 4036 C C . LEU B 1 169 ? 2.273 -5.34 -22.453 1 96.31 169 LEU B C 1
ATOM 4038 O O . LEU B 1 169 ? 1.106 -5.73 -22.375 1 96.31 169 LEU B O 1
ATOM 4042 N N . PRO B 1 170 ? 3.078 -5.809 -23.281 1 96.12 170 PRO B N 1
ATOM 4043 C CA . PRO B 1 170 ? 2.637 -6.758 -24.312 1 96.12 170 PRO B CA 1
ATOM 4044 C C . PRO B 1 170 ? 2.639 -8.203 -23.812 1 96.12 170 PRO B C 1
ATOM 4046 O O . PRO B 1 170 ? 3.375 -9.039 -24.344 1 96.12 170 PRO B O 1
ATOM 4049 N N . TRP B 1 171 ? 1.771 -8.508 -22.969 1 96.75 171 TRP B N 1
ATOM 4050 C CA . TRP B 1 171 ? 1.615 -9.867 -22.438 1 96.75 171 TRP B CA 1
ATOM 4051 C C . TRP B 1 171 ? 0.969 -10.773 -23.484 1 96.75 171 TRP B C 1
ATOM 4053 O O . TRP B 1 171 ? 0.069 -10.352 -24.219 1 96.75 171 TRP B O 1
ATOM 4063 N N . ARG B 1 172 ? 1.45 -11.969 -23.594 1 96.06 172 ARG B N 1
ATOM 4064 C CA . ARG B 1 172 ? 0.79 -13.062 -24.297 1 96.06 172 ARG B CA 1
ATOM 4065 C C . ARG B 1 172 ? 0.305 -14.133 -23.328 1 96.06 172 ARG B C 1
ATOM 4067 O O . ARG B 1 172 ? 1.021 -14.5 -22.391 1 96.06 172 ARG B O 1
ATOM 4074 N N . PHE B 1 173 ? -0.921 -14.594 -23.562 1 96.62 173 PHE B N 1
ATOM 4075 C CA . PHE B 1 173 ? -1.514 -15.523 -22.609 1 96.62 173 PHE B CA 1
ATOM 4076 C C . PHE B 1 173 ? -1.836 -16.859 -23.281 1 96.62 173 PHE B C 1
ATOM 4078 O O . PHE B 1 173 ? -2.293 -16.875 -24.422 1 96.62 173 PHE B O 1
ATOM 4085 N N . HIS B 1 174 ? -1.549 -17.938 -22.578 1 93.56 174 HIS B N 1
ATOM 4086 C CA . HIS B 1 174 ? -1.92 -19.297 -22.969 1 93.56 174 HIS B CA 1
ATOM 4087 C C . HIS B 1 174 ? -2.781 -19.953 -21.906 1 93.56 174 HIS B C 1
ATOM 4089 O O . HIS B 1 174 ? -2.443 -19.922 -20.719 1 93.56 174 HIS B O 1
ATOM 4095 N N . PHE B 1 175 ? -3.877 -20.5 -22.359 1 93.94 175 PHE B N 1
ATOM 4096 C CA . PHE B 1 175 ? -4.781 -21.203 -21.453 1 93.94 175 PHE B CA 1
ATOM 4097 C C . PHE B 1 175 ? -4.992 -22.641 -21.906 1 93.94 175 PHE B C 1
ATOM 4099 O O . PHE B 1 175 ? -5.109 -22.906 -23.109 1 93.94 175 PHE B O 1
ATOM 4106 N N . ARG B 1 176 ? -5.008 -23.5 -20.953 1 90.69 176 ARG B N 1
ATOM 4107 C CA . ARG B 1 176 ? -5.258 -24.906 -21.266 1 90.69 176 ARG B CA 1
ATOM 4108 C C . ARG B 1 176 ? -6.715 -25.109 -21.672 1 90.69 176 ARG B C 1
ATOM 4110 O O . ARG B 1 176 ? -7.012 -25.969 -22.5 1 90.69 176 ARG B O 1
ATOM 4117 N N . HIS B 1 177 ? -7.582 -24.406 -21.031 1 91.12 177 HIS B N 1
ATOM 4118 C CA . HIS B 1 177 ? -9.008 -24.609 -21.281 1 91.12 177 HIS B CA 1
ATOM 4119 C C . HIS B 1 177 ? -9.398 -24.016 -22.641 1 91.12 177 HIS B C 1
ATOM 4121 O O . HIS B 1 177 ? -8.648 -23.234 -23.219 1 91.12 177 HIS B O 1
ATOM 4127 N N . ALA B 1 178 ? -10.547 -24.438 -23.078 1 92.88 178 ALA B N 1
ATOM 4128 C CA . ALA B 1 178 ? -11.07 -23.969 -24.344 1 92.88 178 ALA B CA 1
ATOM 4129 C C . ALA B 1 178 ? -11.539 -22.516 -24.25 1 92.88 178 ALA B C 1
ATOM 4131 O O . ALA B 1 178 ? -11.727 -22 -23.156 1 92.88 178 ALA B O 1
ATOM 4132 N N . GLU B 1 179 ? -11.672 -21.922 -25.391 1 94.06 179 GLU B N 1
ATOM 4133 C CA . GLU B 1 179 ? -12.148 -20.531 -25.438 1 94.06 179 GLU B CA 1
ATOM 4134 C C . GLU B 1 179 ? -13.5 -20.406 -24.734 1 94.06 179 GLU B C 1
ATOM 4136 O O . GLU B 1 179 ? -14.438 -21.141 -25.031 1 94.06 179 GLU B O 1
ATOM 4141 N N . PRO B 1 180 ? -13.508 -19.531 -23.766 1 91.88 180 PRO B N 1
ATOM 4142 C CA . PRO B 1 180 ? -14.766 -19.375 -23.047 1 91.88 180 PRO B CA 1
ATOM 4143 C C . PRO B 1 180 ? -15.836 -18.672 -23.859 1 91.88 180 PRO B C 1
ATOM 4145 O O . PRO B 1 180 ? -15.523 -17.984 -24.844 1 91.88 180 PRO B O 1
ATOM 4148 N N . ARG B 1 181 ? -17.062 -18.812 -23.469 1 89.5 181 ARG B N 1
ATOM 4149 C CA . ARG B 1 181 ? -18.188 -18.156 -24.141 1 89.5 181 ARG B CA 1
ATOM 4150 C C . ARG B 1 181 ? -18.078 -16.641 -24.062 1 89.5 181 ARG B C 1
ATOM 4152 O O . ARG B 1 181 ? -18.391 -15.945 -25.031 1 89.5 181 ARG B O 1
ATOM 4159 N N . CYS B 1 182 ? -17.625 -16.125 -22.969 1 90.62 182 CYS B N 1
ATOM 4160 C CA . CYS B 1 182 ? -17.5 -14.688 -22.75 1 90.62 182 CYS B CA 1
ATOM 4161 C C . CYS B 1 182 ? -16.062 -14.234 -22.906 1 90.62 182 CYS B C 1
ATOM 4163 O O . CYS B 1 182 ? -15.523 -13.562 -22.016 1 90.62 182 CYS B O 1
ATOM 4165 N N . VAL B 1 183 ? -15.508 -14.438 -24.016 1 93.25 183 VAL B N 1
ATOM 4166 C CA . VAL B 1 183 ? -14.102 -14.148 -24.25 1 93.25 183 VAL B CA 1
ATOM 4167 C C . VAL B 1 183 ? -13.859 -12.641 -24.172 1 93.25 183 VAL B C 1
ATOM 4169 O O . VAL B 1 183 ? -12.742 -12.203 -23.906 1 93.25 183 VAL B O 1
ATOM 4172 N N . GLU B 1 184 ? -14.867 -11.836 -24.328 1 92.75 184 GLU B N 1
ATOM 4173 C CA . GLU B 1 184 ? -14.773 -10.383 -24.281 1 92.75 184 GLU B CA 1
ATOM 4174 C C . GLU B 1 184 ? -14.203 -9.914 -22.953 1 92.75 184 GLU B C 1
ATOM 4176 O O . GLU B 1 184 ? -13.508 -8.898 -22.891 1 92.75 184 GLU B O 1
ATOM 4181 N N . GLN B 1 185 ? -14.508 -10.625 -21.906 1 93.69 185 GLN B N 1
ATOM 4182 C CA . GLN B 1 185 ? -13.977 -10.266 -20.594 1 93.69 185 GLN B CA 1
ATOM 4183 C C . GLN B 1 185 ? -12.461 -10.43 -20.547 1 93.69 185 GLN B C 1
ATOM 4185 O O . GLN B 1 185 ? -11.766 -9.648 -19.891 1 93.69 185 GLN B O 1
ATOM 4190 N N . TYR B 1 186 ? -11.984 -11.469 -21.266 1 95.62 186 TYR B N 1
ATOM 4191 C CA . TYR B 1 186 ? -10.547 -11.656 -21.359 1 95.62 186 TYR B CA 1
ATOM 4192 C C . TYR B 1 186 ? -9.891 -10.5 -22.094 1 95.62 186 TYR B C 1
ATOM 4194 O O . TYR B 1 186 ? -8.844 -9.992 -21.688 1 95.62 186 TYR B O 1
ATOM 4202 N N . TRP B 1 187 ? -10.578 -10.039 -23.156 1 94 187 TRP B N 1
ATOM 4203 C CA . TRP B 1 187 ? -10.047 -8.938 -23.953 1 94 187 TRP B CA 1
ATOM 4204 C C . TRP B 1 187 ? -9.938 -7.668 -23.109 1 94 187 TRP B C 1
ATOM 4206 O O . TRP B 1 187 ? -8.922 -6.965 -23.156 1 94 187 TRP B O 1
ATOM 4216 N N . VAL B 1 188 ? -10.867 -7.438 -22.359 1 92.94 188 VAL B N 1
ATOM 4217 C CA . VAL B 1 188 ? -10.969 -6.207 -21.578 1 92.94 188 VAL B CA 1
ATOM 4218 C C . VAL B 1 188 ? -9.906 -6.203 -20.469 1 92.94 188 VAL B C 1
ATOM 4220 O O . VAL B 1 188 ? -9.266 -5.18 -20.234 1 92.94 188 VAL B O 1
ATOM 4223 N N . HIS B 1 189 ? -9.672 -7.32 -19.844 1 94.12 189 HIS B N 1
ATOM 4224 C CA . HIS B 1 189 ? -8.883 -7.328 -18.609 1 94.12 189 HIS B CA 1
ATOM 4225 C C . HIS B 1 189 ? -7.465 -7.82 -18.875 1 94.12 189 HIS B C 1
ATOM 4227 O O . HIS B 1 189 ? -6.543 -7.496 -18.125 1 94.12 189 HIS B O 1
ATOM 4233 N N . LEU B 1 190 ? -7.246 -8.57 -19.891 1 95.69 190 LEU B N 1
ATOM 4234 C CA . LEU B 1 190 ? -5.922 -9.125 -20.156 1 95.69 190 LEU B CA 1
ATOM 4235 C C . LEU B 1 190 ? -5.355 -8.562 -21.469 1 95.69 190 LEU B C 1
ATOM 4237 O O . LEU B 1 190 ? -4.168 -8.234 -21.531 1 95.69 190 LEU B O 1
ATOM 4241 N N . GLY B 1 191 ? -6.172 -8.398 -22.438 1 93.38 191 GLY B N 1
ATOM 4242 C CA . GLY B 1 191 ? -5.762 -8 -23.781 1 93.38 191 GLY B CA 1
ATOM 4243 C C . GLY B 1 191 ? -6.176 -8.992 -24.844 1 93.38 191 GLY B C 1
ATOM 4244 O O . GLY B 1 191 ? -6.949 -9.914 -24.578 1 93.38 191 GLY B O 1
ATOM 4245 N N . GLU B 1 192 ? -5.559 -8.836 -26.047 1 91.19 192 GLU B N 1
ATOM 4246 C CA . GLU B 1 192 ? -6.078 -9.57 -27.203 1 91.19 192 GLU B CA 1
ATOM 4247 C C . GLU B 1 192 ? -5.176 -10.75 -27.562 1 91.19 192 GLU B C 1
ATOM 4249 O O . GLU B 1 192 ? -5.582 -11.641 -28.312 1 91.19 192 GLU B O 1
ATOM 4254 N N . ASP B 1 193 ? -4.02 -10.789 -27.141 1 95 193 ASP B N 1
ATOM 4255 C CA . ASP B 1 193 ? -3.107 -11.883 -27.469 1 95 193 ASP B CA 1
ATOM 4256 C C . ASP B 1 193 ? -3.342 -13.094 -26.562 1 95 193 ASP B C 1
ATOM 4258 O O . ASP B 1 193 ? -2.514 -13.406 -25.703 1 95 193 ASP B O 1
ATOM 4262 N N . LEU B 1 194 ? -4.426 -13.758 -26.844 1 95.88 194 LEU B N 1
ATOM 4263 C CA . LEU B 1 194 ? -4.898 -14.891 -26.062 1 95.88 194 LEU B CA 1
ATOM 4264 C C . LEU B 1 194 ? -4.863 -16.172 -26.891 1 95.88 194 LEU B C 1
ATOM 4266 O O . LEU B 1 194 ? -5.254 -16.172 -28.062 1 95.88 194 LEU B O 1
ATOM 4270 N N . HIS B 1 195 ? -4.344 -17.219 -26.266 1 93.56 195 HIS B N 1
ATOM 4271 C CA . HIS B 1 195 ? -4.328 -18.547 -26.891 1 93.56 195 HIS B CA 1
ATOM 4272 C C . HIS B 1 195 ? -4.984 -19.578 -25.984 1 93.56 195 HIS B C 1
ATOM 4274 O O . HIS B 1 195 ? -4.578 -19.75 -24.828 1 93.56 195 HIS B O 1
ATOM 4280 N N . PHE B 1 196 ? -5.969 -20.281 -26.547 1 93.19 196 PHE B N 1
ATOM 4281 C CA . PHE B 1 196 ? -6.707 -21.297 -25.797 1 93.19 196 PHE B CA 1
ATOM 4282 C C . PHE B 1 196 ? -6.383 -22.688 -26.312 1 93.19 196 PHE B C 1
ATOM 4284 O O . PHE B 1 196 ? -5.871 -22.844 -27.422 1 93.19 196 PHE B O 1
ATOM 4291 N N . GLY B 1 197 ? -6.633 -23.641 -25.375 1 89.44 197 GLY B N 1
ATOM 4292 C CA . GLY B 1 197 ? -6.293 -25 -25.75 1 89.44 197 GLY B CA 1
ATOM 4293 C C . GLY B 1 197 ? -4.801 -25.266 -25.766 1 89.44 197 GLY B C 1
ATOM 4294 O O . GLY B 1 197 ? -4.316 -26.078 -26.562 1 89.44 197 GLY B O 1
ATOM 4295 N N . SER B 1 198 ? -4.09 -24.531 -25.062 1 89 198 SER B N 1
ATOM 4296 C CA . SER B 1 198 ? -2.639 -24.672 -24.953 1 89 198 SER B CA 1
ATOM 4297 C C . SER B 1 198 ? -2.248 -25.766 -23.984 1 89 198 SER B C 1
ATOM 4299 O O . SER B 1 198 ? -3.08 -26.234 -23.203 1 89 198 SER B O 1
ATOM 4301 N N . PRO B 1 199 ? -1.025 -26.25 -24.031 1 84.62 199 PRO B N 1
ATOM 4302 C CA . PRO B 1 199 ? -0.594 -27.344 -23.156 1 84.62 199 PRO B CA 1
ATOM 4303 C C . PRO B 1 199 ? -0.467 -26.922 -21.688 1 84.62 199 PRO B C 1
ATOM 4305 O O . PRO B 1 199 ? -0.489 -27.766 -20.797 1 84.62 199 PRO B O 1
ATOM 4308 N N . CYS B 1 200 ? -0.309 -25.688 -21.484 1 88.19 200 CYS B N 1
ATOM 4309 C CA . CYS B 1 200 ? -0.164 -25.219 -20.109 1 88.19 200 CYS B CA 1
ATOM 4310 C C . CYS B 1 200 ? -0.703 -23.797 -19.953 1 88.19 200 CYS B C 1
ATOM 4312 O O . CYS B 1 200 ? -0.879 -23.094 -20.953 1 88.19 200 CYS B O 1
ATOM 4314 N N . ASP B 1 201 ? -1.047 -23.438 -18.75 1 92.25 201 ASP B N 1
ATOM 4315 C CA . ASP B 1 201 ? -1.456 -22.078 -18.438 1 92.25 201 ASP B CA 1
ATOM 4316 C C . ASP B 1 201 ? -0.243 -21.188 -18.172 1 92.25 201 ASP B C 1
ATOM 4318 O O . ASP B 1 201 ? 0.467 -21.375 -17.188 1 92.25 201 ASP B O 1
ATOM 4322 N N . LEU B 1 202 ? -0.065 -20.219 -19.109 1 93 202 LEU B N 1
ATOM 4323 C CA . LEU B 1 202 ? 1.158 -19.422 -19 1 93 202 LEU B CA 1
ATOM 4324 C C . LEU B 1 202 ? 0.953 -18.031 -19.562 1 93 202 LEU B C 1
ATOM 4326 O O . LEU B 1 202 ? 0.073 -17.812 -20.406 1 93 202 LEU B O 1
ATOM 4330 N N . MET B 1 203 ? 1.676 -17.062 -18.922 1 95.88 203 MET B N 1
ATOM 4331 C CA . MET B 1 203 ? 1.788 -15.727 -19.484 1 95.88 203 MET B CA 1
ATOM 4332 C C . MET B 1 203 ? 3.242 -15.383 -19.797 1 95.88 203 MET B C 1
ATOM 4334 O O . MET B 1 203 ? 4.145 -15.766 -19.047 1 95.88 203 MET B O 1
ATOM 4338 N N . ARG B 1 204 ? 3.465 -14.742 -20.906 1 94.81 204 ARG B N 1
ATOM 4339 C CA . ARG B 1 204 ? 4.82 -14.461 -21.375 1 94.81 204 ARG B CA 1
ATOM 4340 C C . ARG B 1 204 ? 4.992 -12.977 -21.688 1 94.81 204 ARG B C 1
ATOM 4342 O O . ARG B 1 204 ? 4.043 -12.32 -22.125 1 94.81 204 ARG B O 1
ATOM 4349 N N . LEU B 1 205 ? 6.156 -12.477 -21.469 1 95.44 205 LEU B N 1
ATOM 4350 C CA . LEU B 1 205 ? 6.516 -11.086 -21.734 1 95.44 205 LEU B CA 1
ATOM 4351 C C . LEU B 1 205 ? 7.957 -10.984 -22.219 1 95.44 205 LEU B C 1
ATOM 4353 O O . LEU B 1 205 ? 8.836 -11.703 -21.734 1 95.44 205 LEU B O 1
ATOM 4357 N N . PRO B 1 206 ? 8.211 -10.062 -23.25 1 95.69 206 PRO B N 1
ATOM 4358 C CA . PRO B 1 206 ? 9.609 -9.859 -23.641 1 95.69 206 PRO B CA 1
ATOM 4359 C C . PRO B 1 206 ? 10.492 -9.453 -22.453 1 95.69 206 PRO B C 1
ATOM 4361 O O . PRO B 1 206 ? 10.086 -8.625 -21.625 1 95.69 206 PRO B O 1
ATOM 4364 N N . LEU B 1 207 ? 11.641 -10.008 -22.406 1 94.56 207 LEU B N 1
ATOM 4365 C CA . LEU B 1 207 ? 12.562 -9.789 -21.297 1 94.56 207 LEU B CA 1
ATOM 4366 C C . LEU B 1 207 ? 12.945 -8.32 -21.188 1 94.56 207 LEU B C 1
ATOM 4368 O O . LEU B 1 207 ? 13.172 -7.82 -20.078 1 94.56 207 LEU B O 1
ATOM 4372 N N . ASP B 1 208 ? 13.008 -7.648 -22.25 1 94.81 208 ASP B N 1
ATOM 4373 C CA . ASP B 1 208 ? 13.383 -6.238 -22.266 1 94.81 208 ASP B CA 1
ATOM 4374 C C . ASP B 1 208 ? 12.398 -5.402 -21.453 1 94.81 208 ASP B C 1
ATOM 4376 O O . ASP B 1 208 ? 12.789 -4.418 -20.812 1 94.81 208 ASP B O 1
ATOM 4380 N N . CYS B 1 209 ? 11.18 -5.75 -21.469 1 95.88 209 CYS B N 1
ATOM 4381 C CA . CYS B 1 209 ? 10.148 -5.051 -20.703 1 95.88 209 CYS B CA 1
ATOM 4382 C C . CYS B 1 209 ? 10.375 -5.215 -19.203 1 95.88 209 CYS B C 1
ATOM 4384 O O . CYS B 1 209 ? 10.008 -4.34 -18.422 1 95.88 209 CYS B O 1
ATOM 4386 N N . LEU B 1 210 ? 10.969 -6.305 -18.844 1 95.25 210 LEU B N 1
ATOM 4387 C CA . LEU B 1 210 ? 11.094 -6.66 -17.438 1 95.25 210 LEU B CA 1
ATOM 4388 C C . LEU B 1 210 ? 12.305 -5.973 -16.812 1 95.25 210 LEU B C 1
ATOM 4390 O O . LEU B 1 210 ? 12.336 -5.738 -15.609 1 95.25 210 LEU B O 1
ATOM 4394 N N . ASN B 1 211 ? 13.227 -5.621 -17.609 1 94.5 211 ASN B N 1
ATOM 4395 C CA . ASN B 1 211 ? 14.492 -5.121 -17.094 1 94.5 211 ASN B CA 1
ATOM 4396 C C . ASN B 1 211 ? 14.508 -3.596 -17.031 1 94.5 211 ASN B C 1
ATOM 4398 O O . ASN B 1 211 ? 15.422 -3.006 -16.438 1 94.5 211 ASN B O 1
ATOM 4402 N N . ARG B 1 212 ? 13.492 -2.994 -17.484 1 94.5 212 ARG B N 1
ATOM 4403 C CA . ARG B 1 212 ? 13.406 -1.537 -17.453 1 94.5 212 ARG B CA 1
ATOM 4404 C C . ARG B 1 212 ? 13.188 -1.029 -16.031 1 94.5 212 ARG B C 1
ATOM 4406 O O . ARG B 1 212 ? 12.422 -1.621 -15.273 1 94.5 212 ARG B O 1
ATOM 4413 N N . PRO B 1 213 ? 13.883 0.017 -15.719 1 93.12 213 PRO B N 1
ATOM 4414 C CA . PRO B 1 213 ? 13.648 0.602 -14.398 1 93.12 213 PRO B CA 1
ATOM 4415 C C . PRO B 1 213 ? 12.211 1.104 -14.219 1 93.12 213 PRO B C 1
ATOM 4417 O O . PRO B 1 213 ? 11.617 1.624 -15.164 1 93.12 213 PRO B O 1
ATOM 4420 N N . LEU B 1 214 ? 11.703 0.984 -13.023 1 93.69 214 LEU B N 1
ATOM 4421 C CA . LEU B 1 214 ? 10.344 1.42 -12.719 1 93.69 214 LEU B CA 1
ATOM 4422 C C . LEU B 1 214 ? 10.344 2.832 -12.141 1 93.69 214 LEU B C 1
ATOM 4424 O O . LEU B 1 214 ? 11.234 3.191 -11.367 1 93.69 214 LEU B O 1
ATOM 4428 N N . PRO B 1 215 ? 9.328 3.588 -12.445 1 85.5 215 PRO B N 1
ATOM 4429 C CA . PRO B 1 215 ? 9.266 4.988 -12.016 1 85.5 215 PRO B CA 1
ATOM 4430 C C . PRO B 1 215 ? 9.219 5.133 -10.5 1 85.5 215 PRO B C 1
ATOM 4432 O O . PRO B 1 215 ? 9.797 6.078 -9.945 1 85.5 215 PRO B O 1
ATOM 4435 N N . GLN B 1 216 ? 8.578 4.238 -9.844 1 83.25 216 GLN B N 1
ATOM 4436 C CA . GLN B 1 216 ? 8.383 4.383 -8.406 1 83.25 216 GLN B CA 1
ATOM 4437 C C . GLN B 1 216 ? 9.383 3.533 -7.625 1 83.25 216 GLN B C 1
ATOM 4439 O O . GLN B 1 216 ? 9.148 3.201 -6.461 1 83.25 216 GLN B O 1
ATOM 4444 N N . ALA B 1 217 ? 10.461 3.17 -8.273 1 88 217 ALA B N 1
ATOM 4445 C CA . ALA B 1 217 ? 11.5 2.387 -7.602 1 88 217 ALA B CA 1
ATOM 4446 C C . ALA B 1 217 ? 12.023 3.117 -6.371 1 88 217 ALA B C 1
ATOM 4448 O O . ALA B 1 217 ? 12.234 4.332 -6.406 1 88 217 ALA B O 1
ATOM 4449 N N . ALA B 1 218 ? 12.125 2.438 -5.277 1 90.31 218 ALA B N 1
ATOM 4450 C CA . ALA B 1 218 ? 12.641 2.947 -4.008 1 90.31 218 ALA B CA 1
ATOM 4451 C C . ALA B 1 218 ? 13.594 1.948 -3.365 1 90.31 218 ALA B C 1
ATOM 4453 O O . ALA B 1 218 ? 13.195 1.165 -2.5 1 90.31 218 ALA B O 1
ATOM 4454 N N . PRO B 1 219 ? 14.812 2.064 -3.752 1 90.25 219 PRO B N 1
ATOM 4455 C CA . PRO B 1 219 ? 15.766 1.027 -3.355 1 90.25 219 PRO B CA 1
ATOM 4456 C C . PRO B 1 219 ? 15.852 0.849 -1.842 1 90.25 219 PRO B C 1
ATOM 4458 O O . PRO B 1 219 ? 15.859 -0.282 -1.35 1 90.25 219 PRO B O 1
ATOM 4461 N N . THR B 1 220 ? 15.922 1.938 -1.139 1 91.69 220 THR B N 1
ATOM 4462 C CA . THR B 1 220 ? 16.062 1.845 0.311 1 91.69 220 THR B CA 1
ATOM 4463 C C . THR B 1 220 ? 14.781 1.311 0.943 1 91.69 220 THR B C 1
ATOM 4465 O O . THR B 1 220 ? 14.805 0.314 1.668 1 91.69 220 THR B O 1
ATOM 4468 N N . ALA B 1 221 ? 13.688 1.955 0.621 1 89.31 221 ALA B N 1
ATOM 4469 C CA . ALA B 1 221 ? 12.398 1.519 1.165 1 89.31 221 ALA B CA 1
ATOM 4470 C C . ALA B 1 221 ? 12.07 0.096 0.72 1 89.31 221 ALA B C 1
ATOM 4472 O O . ALA B 1 221 ? 11.539 -0.696 1.499 1 89.31 221 ALA B O 1
ATOM 4473 N N . GLY B 1 222 ? 12.422 -0.226 -0.489 1 91.5 222 GLY B N 1
ATOM 4474 C CA . GLY B 1 222 ? 12.18 -1.562 -1.013 1 91.5 222 GLY B CA 1
ATOM 4475 C C . GLY B 1 222 ? 12.969 -2.637 -0.283 1 91.5 222 GLY B C 1
ATOM 4476 O O . GLY B 1 222 ? 12.438 -3.711 0.005 1 91.5 222 GLY B O 1
ATOM 4477 N N . ALA B 1 223 ? 14.18 -2.33 0.007 1 93.56 223 ALA B N 1
ATOM 4478 C CA . ALA B 1 223 ? 15.031 -3.281 0.722 1 93.56 223 ALA B CA 1
ATOM 4479 C C . ALA B 1 223 ? 14.477 -3.568 2.115 1 93.56 223 ALA B C 1
ATOM 4481 O O . ALA B 1 223 ? 14.469 -4.719 2.562 1 93.56 223 ALA B O 1
ATOM 4482 N N . VAL B 1 224 ? 14.055 -2.568 2.713 1 93.06 224 VAL B N 1
ATOM 4483 C CA . VAL B 1 224 ? 13.5 -2.717 4.055 1 93.06 224 VAL B CA 1
ATOM 4484 C C . VAL B 1 224 ? 12.211 -3.533 3.996 1 93.06 224 VAL B C 1
ATOM 4486 O O . VAL B 1 224 ? 12.008 -4.445 4.801 1 93.06 224 VAL B O 1
ATOM 4489 N N . SER B 1 225 ? 11.375 -3.184 3.068 1 93.12 225 SER B N 1
ATOM 4490 C CA . SER B 1 225 ? 10.117 -3.9 2.924 1 93.12 225 SER B CA 1
ATOM 4491 C C . SER B 1 225 ? 10.344 -5.379 2.631 1 93.12 225 SER B C 1
ATOM 4493 O O . SER B 1 225 ? 9.633 -6.238 3.143 1 93.12 225 SER B O 1
ATOM 4495 N N . ARG B 1 226 ? 11.305 -5.66 1.818 1 94.44 226 ARG B N 1
ATOM 4496 C CA . ARG B 1 226 ? 11.641 -7.043 1.507 1 94.44 226 ARG B CA 1
ATOM 4497 C C . ARG B 1 226 ? 12.078 -7.797 2.76 1 94.44 226 ARG B C 1
ATOM 4499 O O . ARG B 1 226 ? 11.656 -8.93 2.99 1 94.44 226 ARG B O 1
ATOM 4506 N N . ARG B 1 227 ? 12.891 -7.184 3.5 1 93.62 227 ARG B N 1
ATOM 4507 C CA . ARG B 1 227 ? 13.375 -7.789 4.738 1 93.62 227 ARG B CA 1
ATOM 4508 C C . ARG B 1 227 ? 12.227 -8.047 5.707 1 93.62 227 ARG B C 1
ATOM 4510 O O . ARG B 1 227 ? 12.148 -9.109 6.32 1 93.62 227 ARG B O 1
ATOM 4517 N N . GLN B 1 228 ? 11.414 -7.086 5.84 1 92 228 GLN B N 1
ATOM 4518 C CA . GLN B 1 228 ? 10.273 -7.215 6.742 1 92 228 GLN B CA 1
ATOM 4519 C C . GLN B 1 228 ? 9.312 -8.305 6.266 1 92 228 GLN B C 1
ATOM 4521 O O . GLN B 1 228 ? 8.773 -9.055 7.078 1 92 228 GLN B O 1
ATOM 4526 N N . ALA B 1 229 ? 9.086 -8.352 4.98 1 93.25 229 ALA B N 1
ATOM 4527 C CA . ALA B 1 229 ? 8.203 -9.375 4.418 1 93.25 229 ALA B CA 1
ATOM 4528 C C . ALA B 1 229 ? 8.766 -10.773 4.66 1 93.25 229 ALA B C 1
ATOM 4530 O O . ALA B 1 229 ? 8.023 -11.695 5.012 1 93.25 229 ALA B O 1
ATOM 4531 N N . ARG B 1 230 ? 10.039 -10.891 4.5 1 93.06 230 ARG B N 1
ATOM 4532 C CA . ARG B 1 230 ? 10.688 -12.18 4.734 1 93.06 230 ARG B CA 1
ATOM 4533 C C . ARG B 1 230 ? 10.594 -12.578 6.199 1 93.06 230 ARG B C 1
ATOM 4535 O O . ARG B 1 230 ? 10.359 -13.75 6.516 1 93.06 230 ARG B O 1
ATOM 4542 N N . ALA B 1 231 ? 10.766 -11.609 7.031 1 91.38 231 ALA B N 1
ATOM 4543 C CA . ALA B 1 231 ? 10.641 -11.875 8.461 1 91.38 231 ALA B CA 1
ATOM 4544 C C . ALA B 1 231 ? 9.219 -12.312 8.812 1 91.38 231 ALA B C 1
ATOM 4546 O O . ALA B 1 231 ? 9.023 -13.211 9.633 1 91.38 231 ALA B O 1
ATOM 4547 N N . GLN B 1 232 ? 8.328 -11.672 8.203 1 89.25 232 GLN B N 1
ATOM 4548 C CA . GLN B 1 232 ? 6.93 -12.031 8.414 1 89.25 232 GLN B CA 1
ATOM 4549 C C . GLN B 1 232 ? 6.652 -13.461 7.941 1 89.25 232 GLN B C 1
ATOM 4551 O O . GLN B 1 232 ? 5.957 -14.219 8.617 1 89.25 232 GLN B O 1
ATOM 4556 N N . LEU B 1 233 ? 7.133 -13.773 6.805 1 89.88 233 LEU B N 1
ATOM 4557 C CA . LEU B 1 233 ? 6.961 -15.109 6.242 1 89.88 233 LEU B CA 1
ATOM 4558 C C . LEU B 1 233 ? 7.57 -16.172 7.156 1 89.88 233 LEU B C 1
ATOM 4560 O O . LEU B 1 233 ? 6.977 -17.219 7.367 1 89.88 233 LEU B O 1
ATOM 4564 N N . GLU B 1 234 ? 8.648 -15.852 7.719 1 87.44 234 GLU B N 1
ATOM 4565 C CA . GLU B 1 234 ? 9.336 -16.797 8.594 1 87.44 234 GLU B CA 1
ATOM 4566 C C . GLU B 1 234 ? 8.562 -17.016 9.891 1 87.44 234 GLU B C 1
ATOM 4568 O O . GLU B 1 234 ? 8.562 -18.109 10.445 1 87.44 234 GLU B O 1
ATOM 4573 N N . SER B 1 235 ? 7.879 -15.984 10.297 1 85.19 235 SER B N 1
ATOM 4574 C CA . SER B 1 235 ? 7.145 -16.062 11.555 1 85.19 235 SER B CA 1
ATOM 4575 C C . SER B 1 235 ? 5.773 -16.703 11.344 1 85.19 235 SER B C 1
ATOM 4577 O O . SER B 1 235 ? 5.238 -17.344 12.25 1 85.19 235 SER B O 1
ATOM 4579 N N . ALA B 1 236 ? 5.082 -16.5 10.242 1 76.88 236 ALA B N 1
ATOM 4580 C CA . ALA B 1 236 ? 3.695 -16.891 9.984 1 76.88 236 ALA B CA 1
ATOM 4581 C C . ALA B 1 236 ? 3.584 -18.391 9.695 1 76.88 236 ALA B C 1
ATOM 4583 O O . ALA B 1 236 ? 2.518 -18.984 9.867 1 76.88 236 ALA B O 1
ATOM 4584 N N . GLY B 1 237 ? 4.703 -19.016 9.328 1 77.5 237 GLY B N 1
ATOM 4585 C CA . GLY B 1 237 ? 4.652 -20.422 8.969 1 77.5 237 GLY B CA 1
ATOM 4586 C C . GLY B 1 237 ? 5.465 -20.75 7.73 1 77.5 237 GLY B C 1
ATOM 4587 O O . GLY B 1 237 ? 6.352 -19.984 7.344 1 77.5 237 GLY B O 1
ATOM 4588 N N . PRO B 1 238 ? 5.059 -22 7.211 1 83.62 238 PRO B N 1
ATOM 4589 C CA . PRO B 1 238 ? 5.871 -22.438 6.078 1 83.62 238 PRO B CA 1
ATOM 4590 C C . PRO B 1 238 ? 5.688 -21.562 4.84 1 83.62 238 PRO B C 1
ATOM 4592 O O . PRO B 1 238 ? 4.586 -21.078 4.578 1 83.62 238 PRO B O 1
ATOM 4595 N N . ALA B 1 239 ? 6.695 -21.453 4.117 1 89.38 239 ALA B N 1
ATOM 4596 C CA . ALA B 1 239 ? 6.758 -20.547 2.969 1 89.38 239 ALA B CA 1
ATOM 4597 C C . ALA B 1 239 ? 6.246 -21.234 1.704 1 89.38 239 ALA B C 1
ATOM 4599 O O . ALA B 1 239 ? 6.043 -20.578 0.679 1 89.38 239 ALA B O 1
ATOM 4600 N N . ALA B 1 240 ? 5.969 -22.594 1.823 1 94.31 240 ALA B N 1
ATOM 4601 C CA . ALA B 1 240 ? 5.562 -23.344 0.637 1 94.31 240 ALA B CA 1
ATOM 4602 C C . ALA B 1 240 ? 4.551 -24.438 0.994 1 94.31 240 ALA B C 1
ATOM 4604 O O . ALA B 1 240 ? 4.527 -24.922 2.127 1 94.31 240 ALA B O 1
ATOM 4605 N N . SER B 1 241 ? 3.809 -24.812 -0.026 1 96.94 241 SER B N 1
ATOM 4606 C CA . SER B 1 241 ? 2.832 -25.891 0.174 1 96.94 241 SER B CA 1
ATOM 4607 C C . SER B 1 241 ? 3.457 -27.25 -0.05 1 96.94 241 SER B C 1
ATOM 4609 O O . SER B 1 241 ? 4.559 -27.359 -0.596 1 96.94 241 SER B O 1
ATOM 4611 N N . LEU B 1 242 ? 2.734 -28.266 0.393 1 97 242 LEU B N 1
ATOM 4612 C CA . LEU B 1 242 ? 3.15 -29.625 0.123 1 97 242 LEU B CA 1
ATOM 4613 C C . LEU B 1 242 ? 3.338 -29.859 -1.373 1 97 242 LEU B C 1
ATOM 4615 O O . LEU B 1 242 ? 4.344 -30.438 -1.797 1 97 242 LEU B O 1
ATOM 4619 N N . LEU B 1 243 ? 2.43 -29.359 -2.145 1 97.31 243 LEU B N 1
ATOM 4620 C CA . LEU B 1 243 ? 2.469 -29.562 -3.588 1 97.31 243 LEU B CA 1
ATOM 4621 C C . LEU B 1 243 ? 3.648 -28.812 -4.207 1 97.31 243 LEU B C 1
ATOM 4623 O O . LEU B 1 243 ? 4.262 -29.297 -5.16 1 97.31 243 LEU B O 1
ATOM 4627 N N . ASP B 1 244 ? 3.92 -27.672 -3.662 1 96 244 ASP B N 1
ATOM 4628 C CA . ASP B 1 244 ? 5.07 -26.906 -4.121 1 96 244 ASP B CA 1
ATOM 4629 C C . ASP B 1 244 ? 6.371 -27.672 -3.891 1 96 244 ASP B C 1
ATOM 4631 O O . ASP B 1 244 ? 7.219 -27.75 -4.785 1 96 244 ASP B O 1
ATOM 4635 N N . ARG B 1 245 ? 6.461 -28.172 -2.719 1 96.25 245 ARG B N 1
ATOM 4636 C CA . ARG B 1 245 ? 7.664 -28.922 -2.369 1 96.25 245 ARG B CA 1
ATOM 4637 C C . ARG B 1 245 ? 7.785 -30.188 -3.213 1 96.25 245 ARG B C 1
ATOM 4639 O O . ARG B 1 245 ? 8.883 -30.562 -3.625 1 96.25 245 ARG B O 1
ATOM 4646 N N . LEU B 1 246 ? 6.691 -30.812 -3.352 1 97.31 246 LEU B N 1
ATOM 4647 C CA . LEU B 1 246 ? 6.695 -32 -4.188 1 97.31 246 LEU B CA 1
ATOM 4648 C C . LEU B 1 246 ? 7.117 -31.672 -5.613 1 97.31 246 LEU B C 1
ATOM 4650 O O . LEU B 1 246 ? 7.926 -32.375 -6.211 1 97.31 246 LEU B O 1
ATOM 4654 N N . TYR B 1 247 ? 6.566 -30.609 -6.125 1 97 247 TYR B N 1
ATOM 4655 C CA . TYR B 1 247 ? 6.918 -30.172 -7.473 1 97 247 TYR B CA 1
ATOM 4656 C C . TYR B 1 247 ? 8.414 -29.922 -7.594 1 97 247 TYR B C 1
ATOM 4658 O O . TYR B 1 247 ? 9.055 -30.391 -8.547 1 97 247 TYR B O 1
ATOM 4666 N N . ASP B 1 248 ? 8.945 -29.219 -6.668 1 96.31 248 ASP B N 1
ATOM 4667 C CA . ASP B 1 248 ? 10.375 -28.922 -6.68 1 96.31 248 ASP B CA 1
ATOM 4668 C C . ASP B 1 248 ? 11.203 -30.203 -6.609 1 96.31 248 ASP B C 1
ATOM 4670 O O . ASP B 1 248 ? 12.219 -30.328 -7.297 1 96.31 248 ASP B O 1
ATOM 4674 N N . TRP B 1 249 ? 10.781 -31.047 -5.715 1 97 249 TRP B N 1
ATOM 4675 C CA . TRP B 1 249 ? 11.477 -32.312 -5.578 1 97 249 TRP B CA 1
ATOM 4676 C C . TRP B 1 249 ? 11.406 -33.125 -6.879 1 97 249 TRP B C 1
ATOM 4678 O O . TRP B 1 249 ? 12.406 -33.688 -7.309 1 97 249 TRP B O 1
ATOM 4688 N N . LEU B 1 250 ? 10.258 -33.188 -7.512 1 97 250 LEU B N 1
ATOM 4689 C CA . LEU B 1 250 ? 10.07 -33.906 -8.766 1 97 250 LEU B CA 1
ATOM 4690 C C . LEU B 1 250 ? 10.938 -33.312 -9.867 1 97 250 LEU B C 1
ATOM 4692 O O . LEU B 1 250 ? 11.5 -34.062 -10.688 1 97 250 LEU B O 1
ATOM 4696 N N . LEU B 1 251 ? 11.008 -32 -9.891 1 95.38 251 LEU B N 1
ATOM 4697 C CA . LEU B 1 251 ? 11.859 -31.344 -10.875 1 95.38 251 LEU B CA 1
ATOM 4698 C C . LEU B 1 251 ? 13.312 -31.766 -10.703 1 95.38 251 LEU B C 1
ATOM 4700 O O . LEU B 1 251 ? 14 -32.062 -11.68 1 95.38 251 LEU B O 1
ATOM 4704 N N . ALA B 1 252 ? 13.727 -31.75 -9.477 1 95.06 252 ALA B N 1
ATOM 4705 C CA . ALA B 1 252 ? 15.117 -32.094 -9.164 1 95.06 252 ALA B CA 1
ATOM 4706 C C . ALA B 1 252 ? 15.414 -33.562 -9.523 1 95.06 252 ALA B C 1
ATOM 4708 O O . ALA B 1 252 ? 16.562 -33.906 -9.789 1 95.06 252 ALA B O 1
ATOM 4709 N N . HIS B 1 253 ? 14.391 -34.375 -9.531 1 95.44 253 HIS B N 1
ATOM 4710 C CA . HIS B 1 253 ? 14.578 -35.781 -9.773 1 95.44 253 HIS B CA 1
ATOM 4711 C C . HIS B 1 253 ? 13.867 -36.219 -11.047 1 95.44 253 HIS B C 1
ATOM 4713 O O . HIS B 1 253 ? 13.469 -37.406 -11.172 1 95.44 253 HIS B O 1
ATOM 4719 N N . VAL B 1 254 ? 13.672 -35.344 -11.914 1 93.75 254 VAL B N 1
ATOM 4720 C CA . VAL B 1 254 ? 12.812 -35.594 -13.062 1 93.75 254 VAL B CA 1
ATOM 4721 C C . VAL B 1 254 ? 13.391 -36.719 -13.922 1 93.75 254 VAL B C 1
ATOM 4723 O O . VAL B 1 254 ? 12.648 -37.5 -14.516 1 93.75 254 VAL B O 1
ATOM 4726 N N . ARG B 1 255 ? 14.664 -36.844 -13.992 1 91.88 255 ARG B N 1
ATOM 4727 C CA . ARG B 1 255 ? 15.312 -37.812 -14.836 1 91.88 255 ARG B CA 1
ATOM 4728 C C . ARG B 1 255 ? 15.266 -39.219 -14.203 1 91.88 255 ARG B C 1
ATOM 4730 O O . ARG B 1 255 ? 15.258 -40.219 -14.906 1 91.88 255 ARG B O 1
ATOM 4737 N N . GLU B 1 256 ? 15.25 -39.312 -12.914 1 89.56 256 GLU B N 1
ATOM 4738 C CA . GLU B 1 256 ? 15.18 -40.594 -12.203 1 89.56 256 GLU B CA 1
ATOM 4739 C C . GLU B 1 256 ? 13.766 -41.156 -12.227 1 89.56 256 GLU B C 1
ATOM 4741 O O . GLU B 1 256 ? 13.578 -42.375 -12.109 1 89.56 256 GLU B O 1
ATOM 4746 N N . ALA B 1 257 ? 12.828 -40.312 -12.391 1 84.31 257 ALA B N 1
ATOM 4747 C CA . ALA B 1 257 ? 11.406 -40.688 -12.406 1 84.31 257 ALA B CA 1
ATOM 4748 C C . ALA B 1 257 ? 11.055 -41.562 -11.211 1 84.31 257 ALA B C 1
ATOM 4750 O O . ALA B 1 257 ? 10.555 -42.688 -11.383 1 84.31 257 ALA B O 1
ATOM 4751 N N . PRO B 1 258 ? 11.219 -40.969 -10.031 1 90.38 258 PRO B N 1
ATOM 4752 C CA . PRO B 1 258 ? 10.977 -41.812 -8.844 1 90.38 258 PRO B CA 1
ATOM 4753 C C . PRO B 1 258 ? 9.508 -42.188 -8.68 1 90.38 258 PRO B C 1
ATOM 4755 O O . PRO B 1 258 ? 8.625 -41.438 -9.094 1 90.38 258 PRO B O 1
ATOM 4758 N N . GLY B 1 259 ? 9.297 -43.344 -8.062 1 93.62 259 GLY B N 1
ATOM 4759 C CA . GLY B 1 259 ? 7.938 -43.781 -7.754 1 93.62 259 GLY B CA 1
ATOM 4760 C C . GLY B 1 259 ? 7.398 -43.156 -6.473 1 93.62 259 GLY B C 1
ATOM 4761 O O . GLY B 1 259 ? 8.078 -42.375 -5.828 1 93.62 259 GLY B O 1
ATOM 4762 N N . LEU B 1 260 ? 6.191 -43.5 -6.195 1 96.06 260 LEU B N 1
ATOM 4763 C CA . LEU B 1 260 ? 5.477 -42.969 -5.035 1 96.06 260 LEU B CA 1
ATOM 4764 C C . LEU B 1 260 ? 6.219 -43.281 -3.744 1 96.06 260 LEU B C 1
ATOM 4766 O O . LEU B 1 260 ? 6.289 -42.469 -2.838 1 96.06 260 LEU B O 1
ATOM 4770 N N . GLU B 1 261 ? 6.785 -44.5 -3.678 1 96.5 261 GLU B N 1
ATOM 4771 C CA . GLU B 1 261 ? 7.449 -44.969 -2.463 1 96.5 261 GLU B CA 1
ATOM 4772 C C . GLU B 1 261 ? 8.68 -44.125 -2.15 1 96.5 261 GLU B C 1
ATOM 4774 O O . GLU B 1 261 ? 8.883 -43.719 -1.006 1 96.5 261 GLU B O 1
ATOM 4779 N N . ARG B 1 262 ? 9.438 -43.844 -3.133 1 96.25 262 ARG B N 1
ATOM 4780 C CA . ARG B 1 262 ? 10.641 -43.031 -2.959 1 96.25 262 ARG B CA 1
ATOM 4781 C C . ARG B 1 262 ? 10.281 -41.625 -2.555 1 96.25 262 ARG B C 1
ATOM 4783 O O . ARG B 1 262 ? 10.961 -41 -1.72 1 96.25 262 ARG B O 1
ATOM 4790 N N . ALA B 1 263 ? 9.289 -41.094 -3.219 1 96.69 263 ALA B N 1
ATOM 4791 C CA . ALA B 1 263 ? 8.836 -39.75 -2.869 1 96.69 263 ALA B CA 1
ATOM 4792 C C . ALA B 1 263 ? 8.359 -39.688 -1.42 1 96.69 263 ALA B C 1
ATOM 4794 O O . ALA B 1 263 ? 8.711 -38.75 -0.685 1 96.69 263 ALA B O 1
ATOM 4795 N N . ALA B 1 264 ? 7.52 -40.625 -1.042 1 97.38 264 ALA B N 1
ATOM 4796 C CA . ALA B 1 264 ? 7.016 -40.688 0.328 1 97.38 264 ALA B CA 1
ATOM 4797 C C . ALA B 1 264 ? 8.164 -40.719 1.333 1 97.38 264 ALA B C 1
ATOM 4799 O O . ALA B 1 264 ? 8.109 -40.031 2.357 1 97.38 264 ALA B O 1
ATOM 4800 N N . GLU B 1 265 ? 9.18 -41.5 1.021 1 96.62 265 GLU B N 1
ATOM 4801 C CA . GLU B 1 265 ? 10.352 -41.594 1.884 1 96.62 265 GLU B CA 1
ATOM 4802 C C . GLU B 1 265 ? 11.062 -40.25 1.991 1 96.62 265 GLU B C 1
ATOM 4804 O O . GLU B 1 265 ? 11.477 -39.844 3.078 1 96.62 265 GLU B O 1
ATOM 4809 N N . ALA B 1 266 ? 11.195 -39.625 0.876 1 95.75 266 ALA B N 1
ATOM 4810 C CA . ALA B 1 266 ? 11.867 -38.312 0.845 1 95.75 266 ALA B CA 1
ATOM 4811 C C . ALA B 1 266 ? 11.125 -37.312 1.7 1 95.75 266 ALA B C 1
ATOM 4813 O O . ALA B 1 266 ? 11.742 -36.406 2.271 1 95.75 266 ALA B O 1
ATOM 4814 N N . PHE B 1 267 ? 9.852 -37.438 1.783 1 96.62 267 PHE B N 1
ATOM 4815 C CA . PHE B 1 267 ? 9.031 -36.5 2.545 1 96.62 267 PHE B CA 1
ATOM 4816 C C . PHE B 1 267 ? 8.742 -37.062 3.939 1 96.62 267 PHE B C 1
ATOM 4818 O O . PHE B 1 267 ? 7.875 -36.531 4.645 1 96.62 267 PHE B O 1
ATOM 4825 N N . ALA B 1 268 ? 9.367 -38.094 4.316 1 95.56 268 ALA B N 1
ATOM 4826 C CA . ALA B 1 268 ? 9.336 -38.688 5.648 1 95.56 268 ALA B CA 1
ATOM 4827 C C . ALA B 1 268 ? 7.918 -39.125 6.02 1 95.56 268 ALA B C 1
ATOM 4829 O O . ALA B 1 268 ? 7.453 -38.875 7.133 1 95.56 268 ALA B O 1
ATOM 4830 N N . MET B 1 269 ? 7.309 -39.781 5.027 1 95.56 269 MET B N 1
ATOM 4831 C CA . MET B 1 269 ? 5.965 -40.312 5.223 1 95.56 269 MET B CA 1
ATOM 4832 C C . MET B 1 269 ? 5.84 -41.688 4.637 1 95.56 269 MET B C 1
ATOM 4834 O O . MET B 1 269 ? 6.664 -42.125 3.818 1 95.56 269 MET B O 1
ATOM 4838 N N . SER B 1 270 ? 4.867 -42.406 5.16 1 96.94 270 SER B N 1
ATOM 4839 C CA . SER B 1 270 ? 4.523 -43.656 4.504 1 96.94 270 SER B CA 1
ATOM 4840 C C . SER B 1 270 ? 3.816 -43.406 3.174 1 96.94 270 SER B C 1
ATOM 4842 O O . SER B 1 270 ? 3.197 -42.344 2.979 1 96.94 270 SER B O 1
ATOM 4844 N N . PRO B 1 271 ? 3.98 -44.375 2.252 1 97.19 271 PRO B N 1
ATOM 4845 C CA . PRO B 1 271 ? 3.244 -44.25 0.994 1 97.19 271 PRO B CA 1
ATOM 4846 C C . PRO B 1 271 ? 1.745 -44.031 1.208 1 97.19 271 PRO B C 1
ATOM 4848 O O . PRO B 1 271 ? 1.114 -43.25 0.49 1 97.19 271 PRO B O 1
ATOM 4851 N N . THR B 1 272 ? 1.214 -44.688 2.184 1 97.5 272 THR B N 1
ATOM 4852 C CA . THR B 1 272 ? -0.211 -44.594 2.473 1 97.5 272 THR B CA 1
ATOM 4853 C C . THR B 1 272 ? -0.56 -43.156 2.934 1 97.5 272 THR B C 1
ATOM 4855 O O . THR B 1 272 ? -1.541 -42.594 2.473 1 97.5 272 THR B O 1
ATOM 4858 N N . THR B 1 273 ? 0.208 -42.688 3.82 1 96.88 273 THR B N 1
ATOM 4859 C CA . THR B 1 273 ? 0.004 -41.344 4.312 1 96.88 273 THR B CA 1
ATOM 4860 C C . THR B 1 273 ? 0.184 -40.312 3.189 1 96.88 273 THR B C 1
ATOM 4862 O O . THR B 1 273 ? -0.592 -39.375 3.076 1 96.88 273 THR B O 1
ATOM 4865 N N . PHE B 1 274 ? 1.212 -40.531 2.406 1 97.25 274 PHE B N 1
ATOM 4866 C CA . PHE B 1 274 ? 1.507 -39.625 1.301 1 97.25 274 PHE B CA 1
ATOM 4867 C C . PHE B 1 274 ? 0.352 -39.594 0.307 1 97.25 274 PHE B C 1
ATOM 4869 O O . PHE B 1 274 ? -0.081 -38.531 -0.113 1 97.25 274 PHE B O 1
ATOM 4876 N N . LYS B 1 275 ? -0.181 -40.719 -0.058 1 97.25 275 LYS B N 1
ATOM 4877 C CA . LYS B 1 275 ? -1.323 -40.812 -0.962 1 97.25 275 LYS B CA 1
ATOM 4878 C C . LYS B 1 275 ? -2.549 -40.125 -0.377 1 97.25 275 LYS B C 1
ATOM 4880 O O . LYS B 1 275 ? -3.287 -39.438 -1.096 1 97.25 275 LYS B O 1
ATOM 4885 N N . ARG B 1 276 ? -2.734 -40.312 0.839 1 97 276 ARG B N 1
ATOM 4886 C CA . ARG B 1 276 ? -3.873 -39.719 1.513 1 97 276 ARG B CA 1
ATOM 4887 C C . ARG B 1 276 ? -3.777 -38.188 1.474 1 97 276 ARG B C 1
ATOM 4889 O O . ARG B 1 276 ? -4.77 -37.5 1.215 1 97 276 ARG B O 1
ATOM 4896 N N . LYS B 1 277 ? -2.619 -37.656 1.727 1 96.44 277 LYS B N 1
ATOM 4897 C CA . LYS B 1 277 ? -2.41 -36.219 1.711 1 96.44 277 LYS B CA 1
ATOM 4898 C C . LYS B 1 277 ? -2.611 -35.656 0.31 1 96.44 277 LYS B C 1
ATOM 4900 O O . LYS B 1 277 ? -3.203 -34.594 0.148 1 96.44 277 LYS B O 1
ATOM 4905 N N . LEU B 1 278 ? -2.072 -36.344 -0.645 1 97.25 278 LEU B N 1
ATOM 4906 C CA . LEU B 1 278 ? -2.252 -35.875 -2.018 1 97.25 278 LEU B CA 1
ATOM 4907 C C . LEU B 1 278 ? -3.725 -35.906 -2.412 1 97.25 278 LEU B C 1
ATOM 4909 O O . LEU B 1 278 ? -4.203 -35 -3.1 1 97.25 278 LEU B O 1
ATOM 4913 N N . ARG B 1 279 ? -4.469 -36.906 -1.991 1 96.31 279 ARG B N 1
ATOM 4914 C CA . ARG B 1 279 ? -5.902 -36.969 -2.252 1 96.31 279 ARG B CA 1
ATOM 4915 C C . ARG B 1 279 ? -6.645 -35.812 -1.597 1 96.31 279 ARG B C 1
ATOM 4917 O O . ARG B 1 279 ? -7.605 -35.281 -2.164 1 96.31 279 ARG B O 1
ATOM 4924 N N . LYS B 1 280 ? -6.18 -35.5 -0.425 1 95.38 280 LYS B N 1
ATOM 4925 C CA . LYS B 1 280 ? -6.738 -34.375 0.284 1 95.38 280 LYS B CA 1
ATOM 4926 C C . LYS B 1 280 ? -6.621 -33.094 -0.55 1 95.38 280 LYS B C 1
ATOM 4928 O O . LYS B 1 280 ? -7.484 -32.219 -0.477 1 95.38 280 LYS B O 1
ATOM 4933 N N . HIS B 1 281 ? -5.574 -33.031 -1.291 1 96.38 281 HIS B N 1
ATOM 4934 C CA . HIS B 1 281 ? -5.336 -31.891 -2.154 1 96.38 281 HIS B CA 1
ATOM 4935 C C . HIS B 1 281 ? -5.914 -32.125 -3.547 1 96.38 281 HIS B C 1
ATOM 4937 O O . HIS B 1 281 ? -5.57 -31.406 -4.492 1 96.38 281 HIS B O 1
ATOM 4943 N N . ALA B 1 282 ? -6.707 -33.094 -3.674 1 94.25 282 ALA B N 1
ATOM 4944 C CA . ALA B 1 282 ? -7.445 -33.406 -4.895 1 94.25 282 ALA B CA 1
ATOM 4945 C C . ALA B 1 282 ? -6.492 -33.719 -6.039 1 94.25 282 ALA B C 1
ATOM 4947 O O . ALA B 1 282 ? -6.715 -33.312 -7.18 1 94.25 282 ALA B O 1
ATOM 4948 N N . THR B 1 283 ? -5.465 -34.406 -5.719 1 95.88 283 THR B N 1
ATOM 4949 C CA . THR B 1 283 ? -4.496 -34.812 -6.738 1 95.88 283 THR B CA 1
ATOM 4950 C C . THR B 1 283 ? -3.854 -36.156 -6.398 1 95.88 283 THR B C 1
ATOM 4952 O O . THR B 1 283 ? -4.266 -36.812 -5.445 1 95.88 283 THR B O 1
ATOM 4955 N N . SER B 1 284 ? -2.99 -36.656 -7.297 1 96.81 284 SER B N 1
ATOM 4956 C CA . SER B 1 284 ? -2.254 -37.906 -7.113 1 96.81 284 SER B CA 1
ATOM 4957 C C . SER B 1 284 ? -0.779 -37.719 -7.457 1 96.81 284 SER B C 1
ATOM 4959 O O . SER B 1 284 ? -0.392 -36.719 -8.062 1 96.81 284 SER B O 1
ATOM 4961 N N . TYR B 1 285 ? -0.033 -38.688 -6.934 1 96.94 285 TYR B N 1
ATOM 4962 C CA . TYR B 1 285 ? 1.394 -38.625 -7.234 1 96.94 285 TYR B CA 1
ATOM 4963 C C . TYR B 1 285 ? 1.635 -38.656 -8.734 1 96.94 285 TYR B C 1
ATOM 4965 O O . TYR B 1 285 ? 2.457 -37.906 -9.25 1 96.94 285 TYR B O 1
ATOM 4973 N N . GLN B 1 286 ? 0.91 -39.5 -9.422 1 95.19 286 GLN B N 1
ATOM 4974 C CA . GLN B 1 286 ? 1.093 -39.625 -10.867 1 95.19 286 GLN B CA 1
ATOM 4975 C C . GLN B 1 286 ? 0.781 -38.312 -11.578 1 95.19 286 GLN B C 1
ATOM 4977 O O . GLN B 1 286 ? 1.489 -37.906 -12.508 1 95.19 286 GLN B O 1
ATOM 4982 N N . GLU B 1 287 ? -0.256 -37.719 -11.172 1 94.69 287 GLU B N 1
ATOM 4983 C CA . GLU B 1 287 ? -0.638 -36.438 -11.781 1 94.69 287 GLU B CA 1
ATOM 4984 C C . GLU B 1 287 ? 0.46 -35.375 -11.609 1 94.69 287 GLU B C 1
ATOM 4986 O O . GLU B 1 287 ? 0.778 -34.656 -12.539 1 94.69 287 GLU B O 1
ATOM 4991 N N . GLN B 1 288 ? 0.984 -35.344 -10.391 1 96.19 288 GLN B N 1
ATOM 4992 C CA . GLN B 1 288 ? 2.049 -34.406 -10.109 1 96.19 288 GLN B CA 1
ATOM 4993 C C . GLN B 1 288 ? 3.322 -34.75 -10.875 1 96.19 288 GLN B C 1
ATOM 4995 O O . GLN B 1 288 ? 4.023 -33.875 -11.359 1 96.19 288 GLN B O 1
ATOM 5000 N N . HIS B 1 289 ? 3.578 -35.969 -10.906 1 95.31 289 HIS B N 1
ATOM 5001 C CA . HIS B 1 289 ? 4.734 -36.469 -11.641 1 95.31 289 HIS B CA 1
ATOM 5002 C C . HIS B 1 289 ? 4.637 -36.094 -13.125 1 95.31 289 HIS B C 1
ATOM 5004 O O . HIS B 1 289 ? 5.598 -35.594 -13.703 1 95.31 289 HIS B O 1
ATOM 5010 N N . ASP B 1 290 ? 3.514 -36.375 -13.711 1 93.31 290 ASP B N 1
ATOM 5011 C CA . ASP B 1 290 ? 3.275 -36.062 -15.117 1 93.31 290 ASP B CA 1
ATOM 5012 C C . ASP B 1 290 ? 3.412 -34.562 -15.375 1 93.31 290 ASP B C 1
ATOM 5014 O O . ASP B 1 290 ? 3.959 -34.125 -16.406 1 93.31 290 ASP B O 1
ATOM 5018 N N . ARG B 1 291 ? 2.928 -33.812 -14.5 1 93.19 291 ARG B N 1
ATOM 5019 C CA . ARG B 1 291 ? 2.99 -32.344 -14.633 1 93.19 291 ARG B CA 1
ATOM 5020 C C . ARG B 1 291 ? 4.438 -31.875 -14.664 1 93.19 291 ARG B C 1
ATOM 5022 O O . ARG B 1 291 ? 4.797 -31.031 -15.492 1 93.19 291 ARG B O 1
ATOM 5029 N N . ALA B 1 292 ? 5.207 -32.281 -13.734 1 94.69 292 ALA B N 1
ATOM 5030 C CA . ALA B 1 292 ? 6.617 -31.906 -13.695 1 94.69 292 ALA B CA 1
ATOM 5031 C C . ALA B 1 292 ? 7.328 -32.281 -14.992 1 94.69 292 ALA B C 1
ATOM 5033 O O . ALA B 1 292 ? 8.094 -31.484 -15.539 1 94.69 292 ALA B O 1
ATOM 5034 N N . ARG B 1 293 ? 7.07 -33.438 -15.438 1 93.19 293 ARG B N 1
ATOM 5035 C CA . ARG B 1 293 ? 7.703 -33.938 -16.672 1 93.19 293 ARG B CA 1
ATOM 5036 C C . ARG B 1 293 ? 7.242 -33.094 -17.875 1 93.19 293 ARG B C 1
ATOM 5038 O O . ARG B 1 293 ? 8.039 -32.781 -18.75 1 93.19 293 ARG B O 1
ATOM 5045 N N . LEU B 1 294 ? 6.008 -32.844 -17.875 1 92.06 294 LEU B N 1
ATOM 5046 C CA . LEU B 1 294 ? 5.477 -31.984 -18.938 1 92.06 294 LEU B CA 1
ATOM 5047 C C . LEU B 1 294 ? 6.184 -30.625 -18.953 1 92.06 294 LEU B C 1
ATOM 5049 O O . LEU B 1 294 ? 6.598 -30.156 -20.016 1 92.06 294 LEU B O 1
ATOM 5053 N N . HIS B 1 295 ? 6.273 -30 -17.812 1 92.5 295 HIS B N 1
ATOM 5054 C CA . HIS B 1 295 ? 6.887 -28.672 -17.734 1 92.5 295 HIS B CA 1
ATOM 5055 C C . HIS B 1 295 ? 8.344 -28.719 -18.188 1 92.5 295 HIS B C 1
ATOM 5057 O O . HIS B 1 295 ? 8.805 -27.812 -18.891 1 92.5 295 HIS B O 1
ATOM 5063 N N . VAL B 1 296 ? 9.039 -29.75 -17.812 1 93.06 296 VAL B N 1
ATOM 5064 C CA . VAL B 1 296 ? 10.422 -29.891 -18.234 1 93.06 296 VAL B CA 1
ATOM 5065 C C . VAL B 1 296 ? 10.484 -30.094 -19.75 1 93.06 296 VAL B C 1
ATOM 5067 O O . VAL B 1 296 ? 11.328 -29.484 -20.422 1 93.06 296 VAL B O 1
ATOM 5070 N N . ALA B 1 297 ? 9.641 -30.906 -20.234 1 91.75 297 ALA B N 1
ATOM 5071 C CA . ALA B 1 297 ? 9.594 -31.141 -21.672 1 91.75 297 ALA B CA 1
ATOM 5072 C C . ALA B 1 297 ? 9.344 -29.828 -22.438 1 91.75 297 ALA B C 1
ATOM 5074 O O . ALA B 1 297 ? 10.008 -29.547 -23.438 1 91.75 297 ALA B O 1
ATOM 5075 N N . LEU B 1 298 ? 8.406 -29.109 -21.922 1 88.88 298 LEU B N 1
ATOM 5076 C CA . LEU B 1 298 ? 8.078 -27.828 -22.547 1 88.88 298 LEU B CA 1
ATOM 5077 C C . LEU B 1 298 ? 9.258 -26.875 -22.469 1 88.88 298 LEU B C 1
ATOM 5079 O O . LEU B 1 298 ? 9.531 -26.156 -23.438 1 88.88 298 LEU B O 1
ATOM 5083 N N . TRP B 1 299 ? 9.891 -26.844 -21.375 1 88.38 299 TRP B N 1
ATOM 5084 C CA . TRP B 1 299 ? 11.062 -26 -21.203 1 88.38 299 TRP B CA 1
ATOM 5085 C C . TRP B 1 299 ? 12.164 -26.391 -22.188 1 88.38 299 TRP B C 1
ATOM 5087 O O . TRP B 1 299 ? 12.75 -25.531 -22.844 1 88.38 299 TRP B O 1
ATOM 5097 N N . LEU B 1 300 ? 12.445 -27.641 -22.25 1 89.88 300 LEU B N 1
ATOM 5098 C CA . LEU B 1 300 ? 13.492 -28.141 -23.141 1 89.88 300 LEU B CA 1
ATOM 5099 C C . LEU B 1 300 ? 13.156 -27.828 -24.609 1 89.88 300 LEU B C 1
ATOM 5101 O O . LEU B 1 300 ? 14.047 -27.469 -25.391 1 89.88 300 LEU B O 1
ATOM 5105 N N . GLN B 1 301 ? 11.953 -27.969 -24.859 1 86.56 301 GLN B N 1
ATOM 5106 C CA . GLN B 1 301 ? 11.523 -27.719 -26.234 1 86.56 301 GLN B CA 1
ATOM 5107 C C . GLN B 1 301 ? 11.555 -26.219 -26.547 1 86.56 301 GLN B C 1
ATOM 5109 O O . GLN B 1 301 ? 12.148 -25.812 -27.562 1 86.56 301 GLN B O 1
ATOM 5114 N N . GLN B 1 302 ? 11.016 -25.422 -25.75 1 81.44 302 GLN B N 1
ATOM 5115 C CA . GLN B 1 302 ? 10.773 -24.016 -26.047 1 81.44 302 GLN B CA 1
ATOM 5116 C C . GLN B 1 302 ? 12.016 -23.172 -25.766 1 81.44 302 GLN B C 1
ATOM 5118 O O . GLN B 1 302 ? 12.305 -22.219 -26.484 1 81.44 302 GLN B O 1
ATOM 5123 N N . VAL B 1 303 ? 12.672 -23.516 -24.734 1 80.56 303 VAL B N 1
ATOM 5124 C CA . VAL B 1 303 ? 13.766 -22.656 -24.281 1 80.56 303 VAL B CA 1
ATOM 5125 C C . VAL B 1 303 ? 15.094 -23.188 -24.828 1 80.56 303 VAL B C 1
ATOM 5127 O O . VAL B 1 303 ? 15.93 -22.422 -25.297 1 80.56 303 VAL B O 1
ATOM 5130 N N . LYS B 1 304 ? 15.219 -24.484 -24.844 1 85.12 304 LYS B N 1
ATOM 5131 C CA . LYS B 1 304 ? 16.484 -25.062 -25.266 1 85.12 304 LYS B CA 1
ATOM 5132 C C . LYS B 1 304 ? 16.422 -25.516 -26.719 1 85.12 304 LYS B C 1
ATOM 5134 O O . LYS B 1 304 ? 17.453 -25.797 -27.328 1 85.12 304 LYS B O 1
ATOM 5139 N N . GLY B 1 305 ? 15.289 -25.672 -27.281 1 84.69 305 GLY B N 1
ATOM 5140 C CA . GLY B 1 305 ? 15.125 -26.047 -28.672 1 84.69 305 GLY B CA 1
ATOM 5141 C C . GLY B 1 305 ? 15.383 -27.531 -28.906 1 84.69 305 GLY B C 1
ATOM 5142 O O . GLY B 1 305 ? 15.805 -27.906 -30 1 84.69 305 GLY B O 1
ATOM 5143 N N . TYR B 1 306 ? 15.19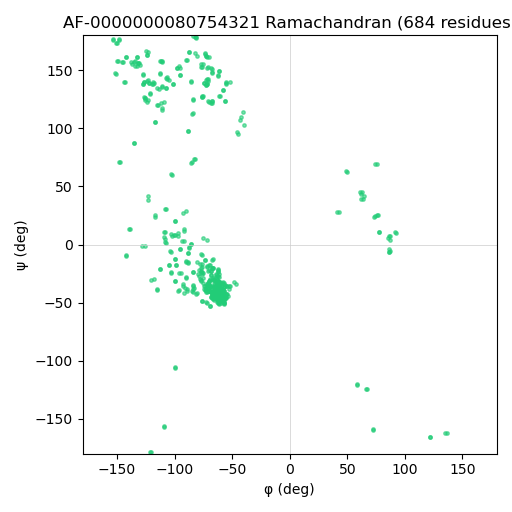5 -28.297 -27.891 1 88.94 306 TYR B N 1
ATOM 5144 C CA . TYR B 1 306 ? 15.414 -29.734 -28.047 1 88.94 306 TYR B CA 1
ATOM 5145 C C . TYR B 1 306 ? 14.328 -30.359 -28.906 1 88.94 306 TYR B C 1
ATOM 5147 O O . TYR B 1 306 ? 13.164 -29.953 -28.844 1 88.94 306 TYR B O 1
ATOM 5155 N N . GLY B 1 307 ? 14.711 -31.297 -29.719 1 88.38 307 GLY B N 1
ATOM 5156 C CA . GLY B 1 307 ? 13.742 -32.094 -30.453 1 88.38 307 GLY B CA 1
ATOM 5157 C C . GLY B 1 307 ? 13.156 -33.219 -29.641 1 88.38 307 GLY B C 1
ATOM 5158 O O . GLY B 1 307 ? 13.562 -33.438 -28.484 1 88.38 307 GLY B O 1
ATOM 5159 N N . ASN B 1 308 ? 12.242 -33.969 -30.25 1 89.88 308 ASN B N 1
ATOM 5160 C CA . ASN B 1 308 ? 11.531 -35.062 -29.562 1 89.88 308 ASN B CA 1
ATOM 5161 C C . ASN B 1 308 ? 12.477 -36.156 -29.078 1 89.88 308 ASN B C 1
ATOM 5163 O O . ASN B 1 308 ? 12.312 -36.688 -27.984 1 89.88 308 ASN B O 1
ATOM 5167 N N . GLU B 1 309 ? 13.422 -36.438 -29.891 1 92.56 309 GLU B N 1
ATOM 5168 C CA . GLU B 1 309 ? 14.367 -37.5 -29.547 1 92.56 309 GLU B CA 1
ATOM 5169 C C . GLU B 1 309 ? 15.219 -37.094 -28.344 1 92.56 309 GLU B C 1
ATOM 5171 O O . GLU B 1 309 ? 15.445 -37.875 -27.438 1 92.56 309 GLU B O 1
ATOM 5176 N N . ALA B 1 310 ? 15.672 -35.938 -28.391 1 93.31 310 ALA B N 1
ATOM 5177 C CA . ALA B 1 310 ? 16.516 -35.406 -27.297 1 93.31 310 ALA B CA 1
ATOM 5178 C C . ALA B 1 310 ? 15.727 -35.344 -26 1 93.31 310 ALA B C 1
ATOM 5180 O O . ALA B 1 310 ? 16.25 -35.625 -24.922 1 93.31 310 ALA B O 1
ATOM 5181 N N . ILE B 1 311 ? 14.516 -34.875 -26.062 1 93.56 311 ILE B N 1
ATOM 5182 C CA . ILE B 1 311 ? 13.664 -34.75 -24.891 1 93.56 311 ILE B CA 1
ATOM 5183 C C . ILE B 1 311 ? 13.375 -36.156 -24.328 1 93.56 311 ILE B C 1
ATOM 5185 O O . ILE B 1 311 ? 13.422 -36.375 -23.109 1 93.56 311 ILE B O 1
ATOM 5189 N N . ALA B 1 312 ? 13.055 -37.031 -25.234 1 93.44 312 ALA B N 1
ATOM 5190 C CA . ALA B 1 312 ? 12.805 -38.406 -24.828 1 93.44 312 ALA B CA 1
ATOM 5191 C C . ALA B 1 312 ? 14 -39 -24.062 1 93.44 312 ALA B C 1
ATOM 5193 O O . ALA B 1 312 ? 13.836 -39.656 -23.031 1 93.44 312 ALA B O 1
ATOM 5194 N N . SER B 1 313 ? 15.141 -38.75 -24.641 1 93.06 313 SER B N 1
ATOM 5195 C CA . SER B 1 313 ? 16.375 -39.219 -24 1 93.06 313 SER B CA 1
ATOM 5196 C C . SER B 1 313 ? 16.562 -38.562 -22.641 1 93.06 313 SER B C 1
ATOM 5198 O O . SER B 1 313 ? 16.922 -39.25 -21.672 1 93.06 313 SER B O 1
ATOM 5200 N N . TYR B 1 314 ? 16.359 -37.281 -22.625 1 92.5 314 TYR B N 1
ATOM 5201 C CA . TYR B 1 314 ? 16.562 -36.531 -21.391 1 92.5 314 TYR B CA 1
ATOM 5202 C C . TYR B 1 314 ? 15.641 -37.031 -20.297 1 92.5 314 TYR B C 1
ATOM 5204 O O . TYR B 1 314 ? 16.047 -37.125 -19.141 1 92.5 314 TYR B O 1
ATOM 5212 N N . LEU B 1 315 ? 14.422 -37.344 -20.594 1 93.44 315 LEU B N 1
ATOM 5213 C CA . LEU B 1 315 ? 13.422 -37.75 -19.625 1 93.44 315 LEU B CA 1
ATOM 5214 C C . LEU B 1 315 ? 13.375 -39.25 -19.5 1 93.44 315 LEU B C 1
ATOM 5216 O O . LEU B 1 315 ? 12.477 -39.812 -18.844 1 93.44 315 LEU B O 1
ATOM 5220 N N . HIS B 1 316 ? 14.242 -39.969 -20.203 1 91.44 316 HIS B N 1
ATOM 5221 C CA . HIS B 1 316 ? 14.445 -41.406 -20.125 1 91.44 316 HIS B CA 1
ATOM 5222 C C . HIS B 1 316 ? 13.203 -42.188 -20.578 1 91.44 316 HIS B C 1
ATOM 5224 O O . HIS B 1 316 ? 12.758 -43.094 -19.891 1 91.44 316 HIS B O 1
ATOM 5230 N N . PHE B 1 317 ? 12.672 -41.719 -21.562 1 89.88 317 PHE B N 1
ATOM 5231 C CA . PHE B 1 317 ? 11.68 -42.531 -22.266 1 89.88 317 PHE B CA 1
ATOM 5232 C C . PHE B 1 317 ? 12.352 -43.625 -23.094 1 89.88 317 PHE B C 1
ATOM 5234 O O . PHE B 1 317 ? 13.508 -43.469 -23.484 1 89.88 317 PHE B O 1
ATOM 5241 N N . HIS B 1 318 ? 11.594 -44.656 -23.25 1 86.44 318 HIS B N 1
ATOM 5242 C CA . HIS B 1 318 ? 12.141 -45.75 -24.047 1 86.44 318 HIS B CA 1
ATOM 5243 C C . HIS B 1 318 ? 12.484 -45.281 -25.453 1 86.44 318 HIS B C 1
ATOM 5245 O O . HIS B 1 318 ? 13.492 -45.688 -26.016 1 86.44 318 HIS B O 1
ATOM 5251 N N . ASP B 1 319 ? 11.602 -44.594 -26.094 1 86.06 319 ASP B N 1
ATOM 5252 C CA . ASP B 1 319 ? 11.867 -43.969 -27.391 1 86.06 319 ASP B CA 1
ATOM 5253 C C . ASP B 1 319 ? 10.984 -42.75 -27.625 1 86.06 319 ASP B C 1
ATOM 5255 O O . ASP B 1 319 ? 10.188 -42.375 -26.75 1 86.06 319 ASP B O 1
ATOM 5259 N N . ALA B 1 320 ? 11.211 -42.094 -28.734 1 89.12 320 ALA B N 1
ATOM 5260 C CA . ALA B 1 320 ? 10.516 -40.875 -29.062 1 89.12 320 ALA B CA 1
ATOM 5261 C C . ALA B 1 320 ? 9.016 -41.094 -29.219 1 89.12 320 ALA B C 1
ATOM 5263 O O . ALA B 1 320 ? 8.203 -40.219 -28.922 1 89.12 320 ALA B O 1
ATOM 5264 N N . ASN B 1 321 ? 8.656 -42.219 -29.609 1 89.75 321 ASN B N 1
ATOM 5265 C CA . ASN B 1 321 ? 7.242 -42.562 -29.766 1 89.75 321 ASN B CA 1
ATOM 5266 C C . ASN B 1 321 ? 6.527 -42.625 -28.422 1 89.75 321 ASN B C 1
ATOM 5268 O O . ASN B 1 321 ? 5.395 -42.156 -28.297 1 89.75 321 ASN B O 1
ATOM 5272 N N . ASN B 1 322 ? 7.188 -43.219 -27.531 1 90.56 322 ASN B N 1
ATOM 5273 C CA . ASN B 1 322 ? 6.629 -43.281 -26.172 1 90.56 322 ASN B CA 1
ATOM 5274 C C . ASN B 1 322 ? 6.469 -41.875 -25.578 1 90.56 322 ASN B C 1
ATOM 5276 O O . ASN B 1 322 ? 5.488 -41.594 -24.891 1 90.56 322 ASN B O 1
ATOM 5280 N N . PHE B 1 323 ? 7.5 -41.156 -25.891 1 91.5 323 PHE B N 1
ATOM 5281 C CA . PHE B 1 323 ? 7.426 -39.75 -25.438 1 91.5 323 PHE B CA 1
ATOM 5282 C C . PHE B 1 323 ? 6.25 -39.062 -26.078 1 91.5 323 PHE B C 1
ATOM 5284 O O . PHE B 1 323 ? 5.465 -38.375 -25.406 1 91.5 323 PHE B O 1
ATOM 5291 N N . ARG B 1 324 ? 6.035 -39.094 -27.297 1 89.62 324 ARG B N 1
ATOM 5292 C CA . ARG B 1 324 ? 4.961 -38.438 -28.031 1 89.62 324 ARG B CA 1
ATOM 5293 C C . ARG B 1 324 ? 3.596 -38.875 -27.5 1 89.62 324 ARG B C 1
ATOM 5295 O O . ARG B 1 324 ? 2.682 -38.031 -27.406 1 89.62 324 ARG B O 1
ATOM 5302 N N . ARG B 1 325 ? 3.484 -40.062 -27.203 1 90.69 325 ARG B N 1
ATOM 5303 C CA . ARG B 1 325 ? 2.225 -40.562 -26.688 1 90.69 325 ARG B CA 1
ATOM 5304 C C . ARG B 1 325 ? 1.916 -39.969 -25.312 1 90.69 325 ARG B C 1
ATOM 5306 O O . ARG B 1 325 ? 0.781 -39.594 -25.047 1 90.69 325 ARG B O 1
ATOM 5313 N N . SER B 1 326 ? 2.918 -39.969 -24.516 1 89.69 326 SER B N 1
ATOM 5314 C CA . SER B 1 326 ? 2.738 -39.406 -23.188 1 89.69 326 SER B CA 1
ATOM 5315 C C . SER B 1 326 ? 2.432 -37.906 -23.266 1 89.69 326 SER B C 1
ATOM 5317 O O . SER B 1 326 ? 1.562 -37.438 -22.547 1 89.69 326 SER B O 1
ATOM 5319 N N . PHE B 1 327 ? 3.186 -37.281 -24.078 1 88.44 327 PHE B N 1
ATOM 5320 C CA . PHE B 1 327 ? 2.975 -35.844 -24.25 1 88.44 327 PHE B CA 1
ATOM 5321 C C . PHE B 1 327 ? 1.548 -35.562 -24.703 1 88.44 327 PHE B C 1
ATOM 5323 O O . PHE B 1 327 ? 0.9 -34.656 -24.203 1 88.44 327 PHE B O 1
ATOM 5330 N N . LYS B 1 328 ? 1.097 -36.312 -25.562 1 87.19 328 LYS B N 1
ATOM 5331 C CA . LYS B 1 328 ? -0.28 -36.188 -26.031 1 87.19 328 LYS B CA 1
ATOM 5332 C C . LYS B 1 328 ? -1.271 -36.469 -24.891 1 87.19 328 LYS B C 1
ATOM 5334 O O . LYS B 1 328 ? -2.305 -35.781 -24.797 1 87.19 328 LYS B O 1
ATOM 5339 N N . ARG B 1 329 ? -0.915 -37.375 -24.188 1 86.06 329 ARG B N 1
ATOM 5340 C CA . ARG B 1 329 ? -1.766 -37.688 -23.047 1 86.06 329 ARG B CA 1
ATOM 5341 C C . ARG B 1 329 ? -1.808 -36.5 -22.062 1 86.06 329 ARG B C 1
ATOM 5343 O O . ARG B 1 329 ? -2.855 -36.219 -21.484 1 86.06 329 ARG B O 1
ATOM 5350 N N . TRP B 1 330 ? -0.637 -35.969 -21.875 1 85.38 330 TRP B N 1
ATOM 5351 C CA . TRP B 1 330 ? -0.533 -34.875 -20.906 1 85.38 330 TRP B CA 1
ATOM 5352 C C . TRP B 1 330 ? -1.271 -33.625 -21.422 1 85.38 330 TRP B C 1
ATOM 5354 O O . TRP B 1 330 ? -1.871 -32.875 -20.625 1 85.38 330 TRP B O 1
ATOM 5364 N N . THR B 1 331 ? -1.176 -33.312 -22.672 1 80.75 331 THR B N 1
ATOM 5365 C CA . THR B 1 331 ? -1.571 -32.031 -23.188 1 80.75 331 THR B CA 1
ATOM 5366 C C . THR B 1 331 ? -2.795 -32.156 -24.094 1 80.75 331 THR B C 1
ATOM 5368 O O . THR B 1 331 ? -3.473 -31.156 -24.375 1 80.75 331 THR B O 1
ATOM 5371 N N . GLY B 1 332 ? -3.033 -33.219 -24.578 1 75.69 332 GLY B N 1
ATOM 5372 C CA . GLY B 1 332 ? -4.066 -33.406 -25.578 1 75.69 332 GLY B CA 1
ATOM 5373 C C . GLY B 1 332 ? -3.582 -33.156 -26.984 1 75.69 332 GLY B C 1
ATOM 5374 O O . GLY B 1 332 ? -4.32 -33.375 -27.953 1 75.69 332 GLY B O 1
ATOM 5375 N N . MET B 1 333 ? -2.326 -32.688 -27.125 1 77.56 333 MET B N 1
ATOM 5376 C CA . MET B 1 333 ? -1.774 -32.344 -28.438 1 77.56 333 MET B CA 1
ATOM 5377 C C . MET B 1 333 ? -0.402 -33 -28.625 1 77.56 333 MET B C 1
ATOM 5379 O O . MET B 1 333 ? 0.31 -33.25 -27.656 1 77.56 333 MET B O 1
ATOM 5383 N N . PRO B 1 334 ? -0.106 -33.188 -29.953 1 76.06 334 PRO B N 1
ATOM 5384 C CA . PRO B 1 334 ? 1.245 -33.688 -30.188 1 76.06 334 PRO B CA 1
ATOM 5385 C C . PRO B 1 334 ? 2.32 -32.625 -30.016 1 76.06 334 PRO B C 1
ATOM 5387 O O . PRO B 1 334 ? 2.051 -31.438 -30.203 1 76.06 334 PRO B O 1
ATOM 5390 N N . PRO B 1 335 ? 3.566 -33.031 -29.703 1 71.88 335 PRO B N 1
ATOM 5391 C CA . PRO B 1 335 ? 4.66 -32.094 -29.484 1 71.88 335 PRO B CA 1
ATOM 5392 C C . PRO B 1 335 ? 4.941 -31.219 -30.688 1 71.88 335 PRO B C 1
ATOM 5394 O O . PRO B 1 335 ? 5.367 -30.062 -30.547 1 71.88 335 PRO B O 1
ATOM 5397 N N . SER B 1 336 ? 4.832 -31.688 -31.766 1 65.25 336 SER B N 1
ATOM 5398 C CA . SER B 1 336 ? 5.121 -30.938 -33 1 65.25 336 SER B CA 1
ATOM 5399 C C . SER B 1 336 ? 4.195 -29.734 -33.125 1 65.25 336 SER B C 1
ATOM 5401 O O . SER B 1 336 ? 4.551 -28.75 -33.75 1 65.25 336 SER B O 1
ATOM 5403 N N . SER B 1 337 ? 3.111 -29.75 -32.625 1 58.28 337 SER B N 1
ATOM 5404 C CA . SER B 1 337 ? 2.117 -28.688 -32.688 1 58.28 337 SER B CA 1
ATOM 5405 C C . SER B 1 337 ? 2.436 -27.547 -31.734 1 58.28 337 SER B C 1
ATOM 5407 O O . SER B 1 337 ? 1.969 -26.422 -31.922 1 58.28 337 SER B O 1
ATOM 5409 N N . LEU B 1 338 ? 3.258 -27.812 -30.844 1 61.34 338 LEU B N 1
ATOM 5410 C CA . LEU B 1 338 ? 3.533 -26.875 -29.766 1 61.34 338 LEU B CA 1
ATOM 5411 C C . LEU B 1 338 ? 4.422 -25.734 -30.266 1 61.34 338 LEU B C 1
ATOM 5413 O O . LEU B 1 338 ? 4.246 -24.578 -29.859 1 61.34 338 LEU B O 1
ATOM 5417 N N . ARG B 1 339 ? 5.516 -26.125 -30.969 1 57.47 339 ARG B N 1
ATOM 5418 C CA . ARG B 1 339 ? 6.426 -25.078 -31.438 1 57.47 339 ARG B CA 1
ATOM 5419 C C . ARG B 1 339 ? 5.656 -23.953 -32.125 1 57.47 339 ARG B C 1
ATOM 5421 O O . ARG B 1 339 ? 5.992 -22.781 -31.969 1 57.47 339 ARG B O 1
ATOM 5428 N N . GLN B 1 340 ? 4.605 -24.312 -32.75 1 52.69 340 GLN B N 1
ATOM 5429 C CA . GLN B 1 340 ? 3.828 -23.328 -33.5 1 52.69 340 GLN B CA 1
ATOM 5430 C C . GLN B 1 340 ? 2.947 -22.516 -32.562 1 52.69 340 GLN B C 1
ATOM 5432 O O . GLN B 1 340 ? 2.719 -21.328 -32.781 1 52.69 340 GLN B O 1
ATOM 5437 N N . SER B 1 341 ? 2.615 -23.078 -31.438 1 53.84 341 SER B N 1
ATOM 5438 C CA . SER B 1 341 ? 1.591 -22.469 -30.609 1 53.84 341 SER B CA 1
ATOM 5439 C C . SER B 1 341 ? 2.211 -21.516 -29.594 1 53.84 341 SER B C 1
ATOM 5441 O O . SER B 1 341 ? 1.657 -20.453 -29.297 1 53.84 341 SER B O 1
ATOM 5443 N N . LEU B 1 342 ? 3.273 -21.891 -29.016 1 56.41 342 LEU B N 1
ATOM 5444 C CA . LEU B 1 342 ? 3.818 -21.078 -27.938 1 56.41 342 LEU B CA 1
ATOM 5445 C C . LEU B 1 342 ? 4.793 -20.031 -28.484 1 56.41 342 LEU B C 1
ATOM 5447 O O . LEU B 1 342 ? 4.941 -18.953 -27.906 1 56.41 342 LEU B O 1
ATOM 5451 N N . CYS B 1 343 ? 5.664 -20.391 -29.562 1 53.03 343 CYS B N 1
ATOM 5452 C CA . CYS B 1 343 ? 6.676 -19.484 -30.109 1 53.03 343 CYS B CA 1
ATOM 5453 C C . CYS B 1 343 ? 6.109 -18.656 -31.25 1 53.03 343 CYS B C 1
ATOM 5455 O O . CYS B 1 343 ? 6.766 -17.719 -31.734 1 53.03 343 CYS B O 1
ATOM 5457 N N . GLY B 1 344 ? 4.938 -19.016 -31.797 1 48.34 344 GLY B N 1
ATOM 5458 C CA . GLY B 1 344 ? 4.516 -18.25 -32.969 1 48.34 344 GLY B CA 1
ATOM 5459 C C . GLY B 1 344 ? 3.941 -16.891 -32.625 1 48.34 344 GLY B C 1
ATOM 5460 O O . GLY B 1 344 ? 3.488 -16.672 -31.484 1 48.34 344 GLY B O 1
#

Foldseek 3Di:
DPPAALADAQFDFQAQCLWLVVLLLVVCVVVPHDSCQLQPPLPDDPVLNVVRGGTGGNNSSLSSLVSSCVVVVDPQSLLSSLLQQAPTDLFLLRQLLLQAFFQLRNLVSCQQQVCRRPVQWHWDWDDFPWKIKIAIHGAHQSDPCVVSSLNSNLLNSQNSLCVFAVHHFDKAWEELAAQDPPCVSCCVRPRDRYHYNALGTMIMGTPVRGPDTTPNHDPVSSVVSSVVSVVVCVVSHRSGHPLRVLLVVCLVCQQVLDDLQVSCVVSPHHSVVSQVRQVSSVHGPVLSSLVSLLVVLCCCCARVVDDLQRSCVSSVHPGSVRSQVSNCVSRVDGPVVNCVRPVD/DPPAALADAQFDFQAQCLWLVVLLLVVCVVVPHDSCQLQPPLPDDPVLNVVRGGTGGNNSSLSSLVSSCVPVVDPQSLLSSLLQLAPTDLFLLRQLLLQAFFQLRNLVSCQQQVCRRPVQWHWDWDDFPWKIKIAIHGAHQSDPCVVSSLNSNLLNSQNSLCVFAVHHFDKAWEELAAQDPPCVSVCVRPRDRYHYNAQGTMIMGTPVRGPDTTPNHDPVSSVVSSVVSVVVCVVSHRSGHPLRVLLVVCLVCQQVLDDLQVSCVVSPHHSVVSQVRQVSSVHGPVLSSLVSLLVVLCCCCARVVDDLQRSCVSSVHPGSVRSQVSNCVSRVDGPVVNCVRPVD

InterPro domains:
  IPR009057 Homedomain-like superfamily [SSF46689] (293-341)
  IPR018060 AraC-like, DNA binding HTH domain [PF12833] (264-340)
  IPR018060 AraC-like, DNA binding HTH domain [PS01124] (244-341)
  IPR018060 AraC-like, DNA binding HTH domain [SM00342] (257-339)
  IPR032687 HTH-type transcriptional regulator AraC-type, N-terminal [PF12625] (32-214)